Protein 5V44 (pdb70)

Nearest PDB structures (foldseek):
  5v44-assembly1_A  TM=1.005E+00  e=4.294E-50  Homo sapiens
  5v45-assembly2_B  TM=9.950E-01  e=5.154E-47  Homo sapiens
  5v44-assembly2_B  TM=9.861E-01  e=5.839E-46  Homo sapiens
  5v47-assembly2_B  TM=9.849E-01  e=3.711E-44  Anolis carolinensis
  5v45-assembly1_A  TM=9.680E-01  e=7.050E-45  Homo sapiens

Radius of gyration: 33.84 Å; Cα contacts (8 Å, |Δi|>4): 1352; chains: 3; bounding box: 58×68×110 Å

Organism: Homo sapiens (NCBI:txid9606)

Foldseek 3Di:
DALLVVLLVVCVVVVDLLVLVLLVVVVLLVLLFAEKEKEWEQAAFDQDLAPDNVRLQRGIWIKMWTQGADDPVNVVVQCVVHNSSLVSFAQAKWKDGFQKIKAHSVCPRPHVPDGMDMDGLPVCVVSCVSSVRHCVVVADPPPRHPVCSVVGTDRIMMMIGRGACCDDSRDRRGDDPVVVVVSVVVCQVCVCVSCVPGDRHFKYWYWYQDHVRDIDTDDMGGD/DDDDDDDALLVVLLVLCVVPPDFLLQVLVVVVVLLVQLFAEKEKEWEQAAFDQPLALDNVRLQRGIWIKMWTQGADDPVNVVCVVPHSNSNLVLFAQAKWKDGFQKIKAHSVQPRNDDPDGMDMDGLPVCVVSCVSRVSHCVVVDDPPPRHPVCSVVRTDSTMMMIGRGACCADPNGRNGDDPVNVVRRVVRCVVCVCVSCVPRDRHFKYWYWYAYNVGDIDTDDMGGD/DVVPDDDDDDDALLVVLLVLCVVQPDFLLLVLQVVQLLLLLLFAEKEKEWEQAQFDQDLAPDNVSLQRGIWIKMWTQGADDVQQVVVVVCCVPGSDHVSNSNLLLFAQAKWKDGFQKIKAHSVQDPPDHPDGMDMDGLVVCVVSCVSSVSHCVVVDPPPPRHPVCSVVRTDNTMMMIGRGDDCADPNGPNGDDPVVVVRSVVRCVVCVVVSCVPGDRHFKYWYWYHHRVDIDTPDMGGPD

Secondary structure (DSSP, 8-state):
--HHHHHHHHHHHS--TTHHHHHHHHHHHHTT-SEEEEEEE-PPPPSSSSS----TTSS-EEEEEESS---HHHHHHH---GGGGGGGT-SS-EEEEETEE---TTS-SS-TT-S---EETTTTHHHHHHTHHHHGGGSSSTT--HHHHHHT-EEEEEEEEEPP-S--SS------HHHHHHHHHHHHHHHHHHHHT-SS--EEEEEEE-TTS-EEEEEEEE-/--S-PPPPHHHHHHHHHHHS--STHHHHHHHHHHHHTT-SEEEEEEE-PPPPSSSSSS---TTSS-EEEEEES----HHHHHHHT--GGGGGGGT-SS-EEEEETEE---TT--TTSTT-----EETTTTHHHHHHTHHHHGGGSSSTT--HHHHHHT-EEEEEEEEEPP-S--SS------HHHHHHHHHHHHHHHHHHHHT-SS--EEEEEEE-TTS-EEEEEEEE-/-GGG--SPPPPPHHHHHHHHHHHS-SSTHHHHHHHHHHHHHT-SEEEEEEE-PPPPSSSSS----TTSS-EEEEEES----HHHHHHHT-----S--GGGGGGGGT-SS-EEEEETEE---TT--SSSTT-----EETTTTHHHHHHTHHHHGGGSSSTT--HHHHHHT-EEEEEEEEEPP-S--SS------HHHHHHHHHHHHHHHHHHHHT-SS--EEEEEEE----EEEEEEEE--

GO terms:
  GO:0050750 low-density lipoprotein particle receptor binding (F, IDA)
  GO:0051087 protein-folding chaperone binding (F, IDA)
  GO:0042802 identical protein binding (F, IPI)
  GO:0005634 nucleus (C, IDA)
  GO:0005737 cytoplasm (C, IDA)
  GO:0005739 mitochondrion (C, IDA)
  GO:0070852 cell body fiber (C, TAS)
  GO:0030424 axon (C, TAS)
  GO:0030425 dendrite (C, TAS)
  GO:0090084 negative regulation of inclusion body assembly (P, IMP)
  GO:0070628 proteasome binding (F, IPI)
  GO:0030544 Hsp70 protein binding (F, IPI)

B-factor: mean 31.17, std 9.53, range [16.73, 70.78]

InterPro domains:
  IPR000626 Ubiquitin-like domain [PF00240] (26-67)
  IPR000626 Ubiquitin-like domain [PS50053] (30-67)
  IPR001623 DnaJ domain [PS50076] (4306-4393)
  IPR007842 HEPN domain [PF05168] (4447-4568)
  IPR007842 HEPN domain [PS50910] (4451-4567)
  IPR007842 HEPN domain [SM00748] (4451-4567)
  IPR029071 Ubiquitin-like domain superfamily [SSF54236] (6-73)
  IPR036869 Chaperone J-domain superfamily [G3DSA:1.10.287.110] (4305-4367)
  IPR036869 Chaperone J-domain superfamily [SSF46565] (4304-4369)
  IPR036890 Histidine kinase/HSP90-like ATPase superfamily [SSF55874] (89-288)
  IPR036890 Histidine kinase/HSP90-like ATPase superfamily [SSF55874] (1452-1642)
  IPR036890 Histidine kinase/HSP90-like ATPase superfamily [SSF55874] (2521-2704)
  IPR052972 Sacsin chaperone regulator [PTHR15600] (84-4563)
  IPR058210 Sacsin/Nov domain [PF25794] (95-327)
  IPR058210 Sacsin/Nov domain [PF25794] (1457-1707)
  IPR058210 Sacsin/Nov domain [PF25794] (2525-2762)

Sequence (692 aa):
PPLVDFLKDILRRYPEGGQQILKELIQNAEDAGATEVKFLYDETQYGTETLWSKDAPYQGPALYVYNNAVFTPEDWHGIQGIGFNSVYHITDVPCIFSGDQIGLDPHQTLFGPHESGQCCWNLKDDSKEISELSDQFAPFVVGIFGSTKETFINGNFPGTFFRFPLRLQPSQLSSNLYNKQKVLELFEESFRADADTVLLFLKSVQDVSLYVREADGTEKLVFRVTSSFGQTTPPLVDFLKDILRRYPEGGQILKELIQNNAEDAGATEVKKFLYDETQYGTETLWSKDAPYQGPALYVYNNAVFTPEDWHGIQEIGFNSVYHITDVPCIFSGDQIGLDPHQTLFGPHESGQCWNLKDDSKEISELSDQFAPFVGIFGSTKETFINGNFPGTFFRFPLRLQPSQLSSNLYNKQKVLELFESFRADADTVLLFLKSVQDVSSLYVREADGTEKLVFRVTSGPLGSFGQTTPPLVDFLKDILRRYPEGGQILKELIQNAEDAGATEVKFLYDETQYGTETLWSKDAPYQGPALYVYNNAVFTPEDWHGIQEIAVGRFGIGFNSVYHITDVPCIFSGDQIGLDPHQTLFGPHESGQCWNLKDDSKEISELSDQFAPFVVGIFGSTKETFINGNFPGTFFRFPLRLQPSQLSSNLYNKQKVLELFESFRADADTVLLFLKSVQDVSLYVREADTEKLVFRVTSS

Structure (mmCIF, N/CA/C/O backbone):
data_5V44
#
_entry.id   5V44
#
_cell.length_a   41.068
_cell.length_b   41.721
_cell.length_c   105.892
_cell.angle_alpha   97.86
_cell.angle_beta   95.76
_cell.angle_gamma   107.20
#
_symmetry.space_group_name_H-M   'P 1'
#
loop_
_entity.id
_entity.type
_entity.pdbx_description
1 polymer Sacsin
2 non-polymer GLYCEROL
3 water water
#
loop_
_atom_site.group_PDB
_atom_site.id
_atom_site.type_symbol
_atom_site.label_atom_id
_atom_site.label_alt_id
_atom_site.label_comp_id
_atom_site.label_asym_id
_atom_site.label_entity_id
_atom_site.label_seq_id
_atom_site.pdbx_PDB_ins_code
_atom_site.Cartn_x
_atom_site.Cartn_y
_atom_site.Cartn_z
_atom_site.occupancy
_atom_site.B_iso_or_equiv
_atom_site.auth_seq_id
_atom_site.auth_comp_id
_atom_site.auth_asym_id
_atom_site.auth_atom_id
_atom_site.pdbx_PDB_model_num
ATOM 1 N N . PRO A 1 11 ? -0.725 11.547 129.748 1.00 54.46 94 PRO A N 1
ATOM 2 C CA . PRO A 1 11 ? 0.334 11.789 128.774 1.00 52.34 94 PRO A CA 1
ATOM 3 C C . PRO A 1 11 ? -0.017 12.923 127.795 1.00 50.03 94 PRO A C 1
ATOM 4 O O . PRO A 1 11 ? -0.598 12.660 126.742 1.00 49.82 94 PRO A O 1
ATOM 8 N N . PRO A 1 12 ? 0.329 14.181 128.145 1.00 47.55 95 PRO A N 1
ATOM 9 C CA . PRO A 1 12 ? 0.015 15.321 127.272 1.00 45.58 95 PRO A CA 1
ATOM 10 C C . PRO A 1 12 ? 0.767 15.260 125.944 1.00 42.46 95 PRO A C 1
ATOM 11 O O . PRO A 1 12 ? 1.817 14.618 125.859 1.00 40.26 95 PRO A O 1
ATOM 15 N N . LEU A 1 13 ? 0.220 15.920 124.922 1.00 40.78 96 LEU A N 1
ATOM 16 C CA . LEU A 1 13 ? 0.643 15.725 123.535 1.00 37.94 96 LEU A CA 1
ATOM 17 C C . LEU A 1 13 ? 2.121 16.043 123.344 1.00 35.72 96 LEU A C 1
ATOM 18 O O . LEU A 1 13 ? 2.873 15.235 122.789 1.00 33.56 96 LEU A O 1
ATOM 23 N N . VAL A 1 14 ? 2.535 17.212 123.828 1.00 34.33 97 VAL A N 1
ATOM 24 C CA . VAL A 1 14 ? 3.941 17.598 123.747 1.00 31.95 97 VAL A CA 1
ATOM 25 C C . VAL A 1 14 ? 4.895 16.607 124.444 1.00 31.45 97 VAL A C 1
ATOM 26 O O . VAL A 1 14 ? 5.936 16.259 123.889 1.00 30.50 97 VAL A O 1
ATOM 30 N N . ASP A 1 15 ? 4.533 16.133 125.636 1.00 31.12 98 ASP A N 1
ATOM 31 C CA . ASP A 1 15 ? 5.375 15.169 126.344 1.00 31.55 98 ASP A CA 1
ATOM 32 C C . ASP A 1 15 ? 5.393 13.806 125.660 1.00 31.60 98 ASP A C 1
ATOM 33 O O . ASP A 1 15 ? 6.448 13.170 125.577 1.00 30.86 98 ASP A O 1
ATOM 38 N N . PHE A 1 16 ? 4.230 13.371 125.177 1.00 32.62 99 PHE A N 1
ATOM 39 C CA . PHE A 1 16 ? 4.123 12.148 124.378 1.00 34.13 99 PHE A CA 1
ATOM 40 C C . PHE A 1 16 ? 5.058 12.198 123.172 1.00 32.80 99 PHE A C 1
ATOM 41 O O . PHE A 1 16 ? 5.864 11.292 122.957 1.00 32.46 99 PHE A O 1
ATOM 49 N N . LEU A 1 17 ? 4.958 13.270 122.395 1.00 30.97 100 LEU A N 1
ATOM 50 C CA . LEU A 1 17 ? 5.774 13.400 121.196 1.00 30.09 100 LEU A CA 1
ATOM 51 C C . LEU A 1 17 ? 7.251 13.495 121.544 1.00 29.77 100 LEU A C 1
ATOM 52 O O . LEU A 1 17 ? 8.099 12.906 120.870 1.00 29.32 100 LEU A O 1
ATOM 57 N N . LYS A 1 18 ? 7.554 14.241 122.603 1.00 29.98 101 LYS A N 1
ATOM 58 C CA . LYS A 1 18 ? 8.916 14.360 123.069 1.00 30.33 101 LYS A CA 1
ATOM 59 C C . LYS A 1 18 ? 9.543 12.993 123.335 1.00 31.53 101 LYS A C 1
ATOM 60 O O . LYS A 1 18 ? 10.686 12.733 122.959 1.00 31.72 101 LYS A O 1
ATOM 66 N N . ASP A 1 19 ? 8.774 12.128 123.980 1.00 32.78 102 ASP A N 1
ATOM 67 C CA . ASP A 1 19 ? 9.226 10.792 124.338 1.00 35.55 102 ASP A CA 1
ATOM 68 C C . ASP A 1 19 ? 9.393 9.913 123.094 1.00 35.66 102 ASP A C 1
ATOM 69 O O . ASP A 1 19 ? 10.378 9.178 122.970 1.00 36.08 102 ASP A O 1
ATOM 74 N N . ILE A 1 20 ? 8.436 10.004 122.175 1.00 34.53 103 ILE A N 1
ATOM 75 C CA . ILE A 1 20 ? 8.499 9.268 120.910 1.00 34.63 103 ILE A CA 1
ATOM 76 C C . ILE A 1 20 ? 9.769 9.631 120.128 1.00 33.56 103 ILE A C 1
ATOM 77 O O . ILE A 1 20 ? 10.431 8.755 119.560 1.00 32.71 103 ILE A O 1
ATOM 82 N N . LEU A 1 21 ? 10.119 10.921 120.121 1.00 31.82 104 LEU A N 1
ATOM 83 C CA . LEU A 1 21 ? 11.317 11.396 119.420 1.00 31.60 104 LEU A CA 1
ATOM 84 C C . LEU A 1 21 ? 12.606 10.899 120.081 1.00 33.77 104 LEU A C 1
ATOM 85 O O . LEU A 1 21 ? 13.597 10.646 119.402 1.00 34.09 104 LEU A O 1
ATOM 90 N N . ARG A 1 22 ? 12.577 10.766 121.405 1.00 35.74 105 ARG A N 1
ATOM 91 C CA . ARG A 1 22 ? 13.663 10.124 122.151 1.00 39.12 105 ARG A CA 1
ATOM 92 C C . ARG A 1 22 ? 13.789 8.623 121.847 1.00 39.21 105 ARG A C 1
ATOM 93 O O . ARG A 1 22 ? 14.900 8.105 121.702 1.00 40.97 105 ARG A O 1
ATOM 101 N N . ARG A 1 23 ? 12.653 7.941 121.732 1.00 39.20 106 ARG A N 1
ATOM 102 C CA . ARG A 1 23 ? 12.629 6.495 121.490 1.00 40.62 106 ARG A CA 1
ATOM 103 C C . ARG A 1 23 ? 12.991 6.134 120.049 1.00 39.97 106 ARG A C 1
ATOM 104 O O . ARG A 1 23 ? 13.549 5.064 119.787 1.00 40.46 106 ARG A O 1
ATOM 112 N N . TYR A 1 24 ? 12.653 7.023 119.119 1.00 37.65 107 TYR A N 1
ATOM 113 C CA . TYR A 1 24 ? 12.948 6.825 117.704 1.00 36.63 107 TYR A CA 1
ATOM 114 C C . TYR A 1 24 ? 13.798 7.992 117.180 1.00 35.94 107 TYR A C 1
ATOM 115 O O . TYR A 1 24 ? 13.274 8.878 116.506 1.00 33.18 107 TYR A O 1
ATOM 124 N N . PRO A 1 25 ? 15.111 7.987 117.487 1.00 36.73 108 PRO A N 1
ATOM 125 C CA . PRO A 1 25 ? 15.912 9.214 117.473 1.00 38.21 108 PRO A CA 1
ATOM 126 C C . PRO A 1 25 ? 16.412 9.644 116.093 1.00 38.83 108 PRO A C 1
ATOM 127 O O . PRO A 1 25 ? 16.912 10.761 115.959 1.00 39.69 108 PRO A O 1
ATOM 131 N N . GLU A 1 26 ? 16.275 8.792 115.074 1.00 38.79 109 GLU A N 1
ATOM 132 C CA . GLU A 1 26 ? 16.883 9.081 113.772 1.00 40.20 109 GLU A CA 1
ATOM 133 C C . GLU A 1 26 ? 16.172 10.245 113.101 1.00 37.89 109 GLU A C 1
ATOM 134 O O . GLU A 1 26 ? 15.000 10.136 112.724 1.00 37.92 109 GLU A O 1
ATOM 140 N N . GLY A 1 27 ? 16.888 11.358 112.963 1.00 37.37 110 GLY A N 1
ATOM 141 C CA . GLY A 1 27 ? 16.316 12.587 112.430 1.00 35.82 110 GLY A CA 1
ATOM 142 C C . GLY A 1 27 ? 15.814 12.468 111.005 1.00 34.03 110 GLY A C 1
ATOM 143 O O . GLY A 1 27 ? 15.016 13.296 110.546 1.00 34.71 110 GLY A O 1
ATOM 144 N N . GLY A 1 28 ? 16.277 11.438 110.300 1.00 33.80 111 GLY A N 1
ATOM 145 C CA . GLY A 1 28 ? 16.033 11.309 108.878 1.00 33.42 111 GLY A CA 1
ATOM 146 C C . GLY A 1 28 ? 14.821 10.476 108.507 1.00 33.13 111 GLY A C 1
ATOM 147 O O . GLY A 1 28 ? 14.496 10.362 107.325 1.00 32.96 111 GLY A O 1
ATOM 148 N N . GLN A 1 29 ? 14.132 9.899 109.490 1.00 32.53 112 GLN A N 1
ATOM 149 C CA A GLN A 1 29 ? 13.051 8.967 109.150 0.50 32.94 112 GLN A CA 1
ATOM 150 C CA B GLN A 1 29 ? 13.006 8.989 109.230 0.50 31.78 112 GLN A CA 1
ATOM 151 C C . GLN A 1 29 ? 11.955 9.645 108.331 1.00 31.47 112 GLN A C 1
ATOM 152 O O . GLN A 1 29 ? 11.359 9.002 107.467 1.00 29.96 112 GLN A O 1
ATOM 163 N N . ILE A 1 30 ? 11.711 10.937 108.555 1.00 31.50 113 ILE A N 1
ATOM 164 C CA . ILE A 1 30 ? 10.646 11.620 107.808 1.00 30.87 113 ILE A CA 1
ATOM 165 C C . ILE A 1 30 ? 10.837 11.534 106.279 1.00 30.29 113 ILE A C 1
ATOM 166 O O . ILE A 1 30 ? 9.852 11.543 105.552 1.00 30.51 113 ILE A O 1
ATOM 171 N N . LEU A 1 31 ? 12.085 11.432 105.818 1.00 29.67 114 LEU A N 1
ATOM 172 C CA . LEU A 1 31 ? 12.410 11.356 104.378 1.00 29.68 114 LEU A CA 1
ATOM 173 C C . LEU A 1 31 ? 11.931 10.057 103.753 1.00 27.22 114 LEU A C 1
ATOM 174 O O . LEU A 1 31 ? 11.238 10.078 102.736 1.00 25.00 114 LEU A O 1
ATOM 179 N N . LYS A 1 32 ? 12.305 8.932 104.358 1.00 27.10 115 LYS A N 1
ATOM 180 C CA . LYS A 1 32 ? 11.748 7.649 103.939 1.00 26.50 115 LYS A CA 1
ATOM 181 C C . LYS A 1 32 ? 10.238 7.571 104.174 1.00 25.64 115 LYS A C 1
ATOM 182 O O . LYS A 1 32 ? 9.504 7.020 103.334 1.00 25.88 115 LYS A O 1
ATOM 188 N N . GLU A 1 33 ? 9.762 8.145 105.278 1.00 25.59 116 GLU A N 1
ATOM 189 C CA . GLU A 1 33 ? 8.328 8.150 105.576 1.00 27.00 116 GLU A CA 1
ATOM 190 C C . GLU A 1 33 ? 7.510 8.904 104.513 1.00 26.30 116 GLU A C 1
ATOM 191 O O . GLU A 1 33 ? 6.469 8.417 104.057 1.00 27.70 116 GLU A O 1
ATOM 197 N N . LEU A 1 34 ? 8.004 10.056 104.093 1.00 26.20 117 LEU A N 1
ATOM 198 C CA . LEU A 1 34 ? 7.294 10.839 103.083 1.00 25.18 117 LEU A CA 1
ATOM 199 C C . LEU A 1 34 ? 7.366 10.185 101.710 1.00 24.02 117 LEU A C 1
ATOM 200 O O . LEU A 1 34 ? 6.437 10.284 100.911 1.00 24.77 117 LEU A O 1
ATOM 205 N N . ILE A 1 35 ? 8.449 9.464 101.445 1.00 23.35 118 ILE A N 1
ATOM 206 C CA . ILE A 1 35 ? 8.479 8.685 100.214 1.00 22.92 118 ILE A CA 1
ATOM 207 C C . ILE A 1 35 ? 7.401 7.591 100.259 1.00 23.19 118 ILE A C 1
ATOM 208 O O . ILE A 1 35 ? 6.700 7.365 99.271 1.00 23.58 118 ILE A O 1
ATOM 213 N N . GLN A 1 36 ? 7.263 6.926 101.407 1.00 23.77 119 GLN A N 1
ATOM 214 C CA . GLN A 1 36 ? 6.247 5.878 101.559 1.00 25.49 119 GLN A CA 1
ATOM 215 C C . GLN A 1 36 ? 4.829 6.426 101.422 1.00 25.21 119 GLN A C 1
ATOM 216 O O . GLN A 1 36 ? 3.950 5.793 100.830 1.00 26.43 119 GLN A O 1
ATOM 222 N N . ASN A 1 37 ? 4.616 7.611 101.966 1.00 26.76 120 ASN A N 1
ATOM 223 C CA . ASN A 1 37 ? 3.304 8.237 101.841 1.00 27.43 120 ASN A CA 1
ATOM 224 C C . ASN A 1 37 ? 2.978 8.610 100.415 1.00 27.25 120 ASN A C 1
ATOM 225 O O . ASN A 1 37 ? 1.850 8.397 99.949 1.00 27.06 120 ASN A O 1
ATOM 230 N N . ALA A 1 38 ? 3.980 9.146 99.715 1.00 25.18 121 ALA A N 1
ATOM 231 C CA . ALA A 1 38 ? 3.822 9.435 98.298 1.00 24.74 121 ALA A CA 1
ATOM 232 C C . ALA A 1 38 ? 3.487 8.175 97.507 1.00 25.12 121 ALA A C 1
ATOM 233 O O . ALA A 1 38 ? 2.593 8.186 96.664 1.00 25.00 121 ALA A O 1
ATOM 235 N N . GLU A 1 39 ? 4.195 7.080 97.801 1.00 24.59 122 GLU A N 1
ATOM 236 C CA . GLU A 1 39 ? 3.917 5.788 97.196 1.00 26.88 122 GLU A CA 1
ATOM 237 C C . GLU A 1 39 ? 2.457 5.367 97.360 1.00 28.51 122 GLU A C 1
ATOM 238 O O . GLU A 1 39 ? 1.813 4.958 96.383 1.00 30.39 122 GLU A O 1
ATOM 244 N N . ASP A 1 40 ? 1.952 5.473 98.585 1.00 29.89 123 ASP A N 1
ATOM 245 C CA . ASP A 1 40 ? 0.584 5.050 98.909 1.00 32.36 123 ASP A CA 1
ATOM 246 C C . ASP A 1 40 ? -0.432 5.896 98.170 1.00 32.44 123 ASP A C 1
ATOM 247 O O . ASP A 1 40 ? -1.514 5.418 97.802 1.00 34.15 123 ASP A O 1
ATOM 252 N N . ALA A 1 41 ? -0.072 7.157 97.960 1.00 30.77 124 ALA A N 1
ATOM 253 C CA . ALA A 1 41 ? -0.940 8.114 97.297 1.00 29.97 124 ALA A CA 1
ATOM 254 C C . ALA A 1 41 ? -0.925 7.978 95.778 1.00 29.88 124 ALA A C 1
ATOM 255 O O . ALA A 1 41 ? -1.696 8.653 95.092 1.00 30.63 124 ALA A O 1
ATOM 257 N N . GLY A 1 42 ? -0.050 7.114 95.261 1.00 26.81 125 GLY A N 1
ATOM 258 C CA . GLY A 1 42 ? 0.108 6.915 93.824 1.00 26.58 125 GLY A CA 1
ATOM 259 C C . GLY A 1 42 ? 0.926 7.994 93.138 1.00 25.32 125 GLY A C 1
ATOM 260 O O . GLY A 1 42 ? 0.856 8.143 91.923 1.00 27.18 125 GLY A O 1
ATOM 261 N N . ALA A 1 43 ? 1.712 8.744 93.912 1.00 24.64 126 ALA A N 1
ATOM 262 C CA . ALA A 1 43 ? 2.651 9.697 93.307 1.00 23.39 126 ALA A CA 1
ATOM 263 C C . ALA A 1 43 ? 3.704 8.944 92.516 1.00 23.31 126 ALA A C 1
ATOM 264 O O . ALA A 1 43 ? 4.035 7.800 92.861 1.00 23.65 126 ALA A O 1
ATOM 266 N N . THR A 1 44 ? 4.238 9.582 91.485 1.00 22.47 127 THR A N 1
ATOM 267 C CA . THR A 1 44 ? 5.325 8.988 90.712 1.00 23.34 127 THR A CA 1
ATOM 268 C C . THR A 1 44 ? 6.670 9.678 90.942 1.00 22.66 127 THR A C 1
ATOM 269 O O . THR A 1 44 ? 7.720 9.127 90.581 1.00 23.03 127 THR A O 1
ATOM 273 N N . GLU A 1 45 ? 6.657 10.871 91.530 1.00 23.34 128 GLU A N 1
ATOM 274 C CA . GLU A 1 45 ? 7.911 11.550 91.854 1.00 23.86 128 GLU A CA 1
ATOM 275 C C . GLU A 1 45 ? 7.816 12.255 93.191 1.00 22.69 128 GLU A C 1
ATOM 276 O O . GLU A 1 45 ? 6.731 12.686 93.600 1.00 22.60 128 GLU A O 1
ATOM 282 N N . VAL A 1 46 ? 8.963 12.338 93.857 1.00 20.09 129 VAL A N 1
ATOM 283 C CA . VAL A 1 46 ? 9.122 13.082 95.097 1.00 19.29 129 VAL A CA 1
ATOM 284 C C . VAL A 1 46 ? 10.306 14.004 94.923 1.00 19.19 129 VAL A C 1
ATOM 285 O O . VAL A 1 46 ? 11.347 13.589 94.378 1.00 20.26 129 VAL A O 1
ATOM 289 N N . LYS A 1 47 ? 10.169 15.242 95.392 1.00 18.25 130 LYS A N 1
ATOM 290 C CA . LYS A 1 47 ? 11.292 16.167 95.380 1.00 19.06 130 LYS A CA 1
ATOM 291 C C . LYS A 1 47 ? 11.520 16.690 96.776 1.00 18.88 130 LYS A C 1
ATOM 292 O O . LYS A 1 47 ? 10.567 17.066 97.449 1.00 20.48 130 LYS A O 1
ATOM 298 N N . PHE A 1 48 ? 12.780 16.747 97.191 1.00 18.02 131 PHE A N 1
ATOM 299 C CA . PHE A 1 48 ? 13.153 17.396 98.450 1.00 18.70 131 PHE A CA 1
ATOM 300 C C . PHE A 1 48 ? 13.955 18.624 98.115 1.00 18.61 131 PHE A C 1
ATOM 301 O O . PHE A 1 48 ? 14.833 18.561 97.254 1.00 19.60 131 PHE A O 1
ATOM 309 N N . LEU A 1 49 ? 13.696 19.725 98.810 1.00 18.01 132 LEU A N 1
ATOM 310 C CA . LEU A 1 49 ? 14.425 20.952 98.534 1.00 18.44 132 LEU A CA 1
ATOM 311 C C . LEU A 1 49 ? 14.704 21.667 99.840 1.00 18.84 132 LEU A C 1
ATOM 312 O O . LEU A 1 49 ? 13.786 21.970 100.604 1.00 18.16 132 LEU A O 1
ATOM 317 N N . TYR A 1 50 ? 15.980 21.916 100.091 1.00 18.81 133 TYR A N 1
ATOM 318 C CA . TYR A 1 50 ? 16.385 22.771 101.199 1.00 19.50 133 TYR A CA 1
ATOM 319 C C . TYR A 1 50 ? 16.415 24.202 100.701 1.00 19.43 133 TYR A C 1
ATOM 320 O O . TYR A 1 50 ? 17.157 24.530 99.770 1.00 19.66 133 TYR A O 1
ATOM 329 N N . ASP A 1 51 ? 15.605 25.049 101.317 1.00 18.60 134 ASP A N 1
ATOM 330 C CA . ASP A 1 51 ? 15.458 26.413 100.855 1.00 19.31 134 ASP A CA 1
ATOM 331 C C . ASP A 1 51 ? 16.074 27.331 101.892 1.00 19.76 134 ASP A C 1
ATOM 332 O O . ASP A 1 51 ? 15.647 27.357 103.050 1.00 19.98 134 ASP A O 1
ATOM 337 N N . GLU A 1 52 ? 17.049 28.119 101.465 1.00 20.29 135 GLU A N 1
ATOM 338 C CA . GLU A 1 52 ? 17.690 29.073 102.353 1.00 22.38 135 GLU A CA 1
ATOM 339 C C . GLU A 1 52 ? 16.909 30.378 102.525 1.00 22.13 135 GLU A C 1
ATOM 340 O O . GLU A 1 52 ? 17.298 31.222 103.352 1.00 23.17 135 GLU A O 1
ATOM 346 N N . THR A 1 53 ? 15.828 30.548 101.759 1.00 20.91 136 THR A N 1
ATOM 347 C CA . THR A 1 53 ? 15.100 31.820 101.713 1.00 21.29 136 THR A CA 1
ATOM 348 C C . THR A 1 53 ? 14.589 32.202 103.103 1.00 21.88 136 THR A C 1
ATOM 349 O O . THR A 1 53 ? 13.979 31.389 103.800 1.00 21.63 136 THR A O 1
ATOM 353 N N . GLN A 1 54 ? 14.842 33.447 103.495 1.00 23.23 137 GLN A N 1
ATOM 354 C CA . GLN A 1 54 ? 14.228 34.014 104.695 1.00 23.59 137 GLN A CA 1
ATOM 355 C C . GLN A 1 54 ? 13.036 34.883 104.300 1.00 24.04 137 GLN A C 1
ATOM 356 O O . GLN A 1 54 ? 13.171 35.796 103.474 1.00 26.42 137 GLN A O 1
ATOM 362 N N . TYR A 1 55 ? 11.878 34.599 104.887 1.00 23.22 138 TYR A N 1
ATOM 363 C CA . TYR A 1 55 ? 10.661 35.352 104.609 1.00 23.21 138 TYR A CA 1
ATOM 364 C C . TYR A 1 55 ? 10.434 36.421 105.655 1.00 23.93 138 TYR A C 1
ATOM 365 O O . TYR A 1 55 ? 11.105 36.443 106.700 1.00 24.72 138 TYR A O 1
ATOM 374 N N . GLY A 1 56 ? 9.521 37.340 105.351 1.00 24.84 139 GLY A N 1
ATOM 375 C CA . GLY A 1 56 ? 9.234 38.440 106.248 1.00 25.74 139 GLY A CA 1
ATOM 376 C C . GLY A 1 56 ? 8.503 37.980 107.489 1.00 26.52 139 GLY A C 1
ATOM 377 O O . GLY A 1 56 ? 7.936 36.873 107.529 1.00 25.65 139 GLY A O 1
ATOM 378 N N . THR A 1 57 ? 8.517 38.837 108.503 1.00 27.98 140 THR A N 1
ATOM 379 C CA . THR A 1 57 ? 7.892 38.508 109.777 1.00 29.94 140 THR A CA 1
ATOM 380 C C . THR A 1 57 ? 6.843 39.531 110.177 1.00 31.43 140 THR A C 1
ATOM 381 O O . THR A 1 57 ? 6.534 39.683 111.361 1.00 31.75 140 THR A O 1
ATOM 385 N N . GLU A 1 58 ? 6.302 40.249 109.200 1.00 31.93 141 GLU A N 1
ATOM 386 C CA . GLU A 1 58 ? 5.354 41.316 109.507 1.00 33.34 141 GLU A CA 1
ATOM 387 C C . GLU A 1 58 ? 3.932 40.775 109.450 1.00 32.31 141 GLU A C 1
ATOM 388 O O . GLU A 1 58 ? 3.223 40.770 110.462 1.00 34.33 141 GLU A O 1
ATOM 394 N N . THR A 1 59 ? 3.523 40.288 108.280 1.00 28.95 142 THR A N 1
ATOM 395 C CA . THR A 1 59 ? 2.118 39.960 108.053 1.00 27.32 142 THR A CA 1
ATOM 396 C C . THR A 1 59 ? 1.900 38.471 108.314 1.00 26.76 142 THR A C 1
ATOM 397 O O . THR A 1 59 ? 1.630 37.671 107.397 1.00 25.95 142 THR A O 1
ATOM 401 N N . LEU A 1 60 ? 2.035 38.127 109.592 1.00 27.07 143 LEU A N 1
ATOM 402 C CA . LEU A 1 60 ? 1.853 36.769 110.073 1.00 27.25 143 LEU A CA 1
ATOM 403 C C . LEU A 1 60 ? 0.549 36.634 110.846 1.00 28.75 143 LEU A C 1
ATOM 404 O O . LEU A 1 60 ? -0.008 37.617 111.343 1.00 30.50 143 LEU A O 1
ATOM 409 N N . TRP A 1 61 ? 0.079 35.391 110.957 1.00 29.90 144 TRP A N 1
ATOM 410 C CA . TRP A 1 61 ? -1.022 35.061 111.855 1.00 32.76 144 TRP A CA 1
ATOM 411 C C . TRP A 1 61 ? -0.851 35.698 113.246 1.00 33.73 144 TRP A C 1
ATOM 412 O O . TRP A 1 61 ? -1.776 36.328 113.778 1.00 35.67 144 TRP A O 1
ATOM 423 N N . SER A 1 62 ? 0.332 35.531 113.830 1.00 33.24 145 SER A N 1
ATOM 424 C CA . SER A 1 62 ? 0.725 36.252 115.044 1.00 35.44 145 SER A CA 1
ATOM 425 C C . SER A 1 62 ? 2.242 36.421 115.083 1.00 34.60 145 SER A C 1
ATOM 426 O O . SER A 1 62 ? 2.952 35.785 114.313 1.00 33.54 145 SER A O 1
ATOM 429 N N . LYS A 1 63 ? 2.747 37.257 115.989 1.00 36.42 146 LYS A N 1
ATOM 430 C CA . LYS A 1 63 ? 4.199 37.455 116.107 1.00 36.08 146 LYS A CA 1
ATOM 431 C C . LYS A 1 63 ? 4.924 36.181 116.535 1.00 35.05 146 LYS A C 1
ATOM 432 O O . LYS A 1 63 ? 6.117 36.011 116.259 1.00 34.74 146 LYS A O 1
ATOM 438 N N . ASP A 1 64 ? 4.190 35.278 117.181 1.00 35.00 147 ASP A N 1
ATOM 439 C CA . ASP A 1 64 ? 4.726 33.982 117.589 1.00 35.04 147 ASP A CA 1
ATOM 440 C C . ASP A 1 64 ? 5.060 33.073 116.407 1.00 32.46 147 ASP A C 1
ATOM 441 O O . ASP A 1 64 ? 5.747 32.062 116.572 1.00 31.04 147 ASP A O 1
ATOM 454 N N . ALA A 1 66 ? 6.907 34.126 113.942 1.00 27.86 149 ALA A N 1
ATOM 455 C CA . ALA A 1 66 ? 8.152 34.603 113.348 1.00 26.89 149 ALA A CA 1
ATOM 456 C C . ALA A 1 66 ? 9.293 33.568 113.279 1.00 26.63 149 ALA A C 1
ATOM 457 O O . ALA A 1 66 ? 10.009 33.533 112.279 1.00 26.17 149 ALA A O 1
ATOM 459 N N . PRO A 1 67 ? 9.454 32.700 114.314 1.00 27.57 150 PRO A N 1
ATOM 460 C CA . PRO A 1 67 ? 10.571 31.739 114.257 1.00 27.24 150 PRO A CA 1
ATOM 461 C C . PRO A 1 67 ? 10.480 30.715 113.127 1.00 25.93 150 PRO A C 1
ATOM 462 O O . PRO A 1 67 ? 11.417 29.945 112.933 1.00 26.59 150 PRO A O 1
ATOM 466 N N . TYR A 1 68 ? 9.366 30.696 112.397 1.00 24.12 151 TYR A N 1
ATOM 467 C CA . TYR A 1 68 ? 9.127 29.663 111.394 1.00 23.21 151 TYR A CA 1
ATOM 468 C C . TYR A 1 68 ? 9.154 30.215 109.980 1.00 22.21 151 TYR A C 1
ATOM 469 O O . TYR A 1 68 ? 8.769 29.531 109.026 1.00 21.88 151 TYR A O 1
ATOM 478 N N . GLN A 1 69 ? 9.626 31.459 109.857 1.00 21.88 152 GLN A N 1
ATOM 479 C CA . GLN A 1 69 ? 9.687 32.152 108.576 1.00 21.29 152 GLN A CA 1
ATOM 480 C C . GLN A 1 69 ? 11.013 31.987 107.839 1.00 20.62 152 GLN A C 1
ATOM 481 O O . GLN A 1 69 ? 11.162 32.503 106.736 1.00 21.41 152 GLN A O 1
ATOM 487 N N . GLY A 1 70 ? 11.950 31.255 108.434 1.00 21.31 153 GLY A N 1
ATOM 488 C CA . GLY A 1 70 ? 13.291 31.124 107.867 1.00 20.94 153 GLY A CA 1
ATOM 489 C C . GLY A 1 70 ? 13.467 29.882 107.005 1.00 20.22 153 GLY A C 1
ATOM 490 O O . GLY A 1 70 ? 12.511 29.342 106.474 1.00 19.86 153 GLY A O 1
ATOM 491 N N . PRO A 1 71 ? 14.715 29.401 106.886 1.00 19.60 154 PRO A N 1
ATOM 492 C CA . PRO A 1 71 ? 15.035 28.269 106.021 1.00 19.78 154 PRO A CA 1
ATOM 493 C C . PRO A 1 71 ? 14.213 27.030 106.333 1.00 19.30 154 PRO A C 1
ATOM 494 O O . PRO A 1 71 ? 13.872 26.773 107.493 1.00 19.95 154 PRO A O 1
ATOM 498 N N . ALA A 1 72 ? 13.875 26.282 105.292 1.00 18.35 155 ALA A N 1
ATOM 499 C CA . ALA A 1 72 ? 12.957 25.162 105.453 1.00 17.94 155 ALA A CA 1
ATOM 500 C C . ALA A 1 72 ? 13.312 24.033 104.537 1.00 18.64 155 ALA A C 1
ATOM 501 O O . ALA A 1 72 ? 13.891 24.251 103.476 1.00 18.90 155 ALA A O 1
ATOM 503 N N . LEU A 1 73 ? 12.990 22.823 104.967 1.00 17.76 156 LEU A N 1
ATOM 504 C CA . LEU A 1 73 ? 12.965 21.682 104.064 1.00 17.67 156 LEU A CA 1
ATOM 505 C C . LEU A 1 73 ? 11.581 21.550 103.468 1.00 18.34 156 LEU A C 1
ATOM 506 O O . LEU A 1 73 ? 10.592 21.443 104.191 1.00 18.90 156 LEU A O 1
ATOM 511 N N . TYR A 1 74 ? 11.538 21.553 102.145 1.00 17.66 157 TYR A N 1
ATOM 512 C CA . TYR A 1 74 ? 10.300 21.334 101.411 1.00 17.55 157 TYR A CA 1
ATOM 513 C C . TYR A 1 74 ? 10.306 19.935 100.831 1.00 18.35 157 TYR A C 1
ATOM 514 O O . TYR A 1 74 ? 11.350 19.397 100.460 1.00 18.21 157 TYR A O 1
ATOM 523 N N . VAL A 1 75 ? 9.116 19.358 100.741 1.00 17.76 158 VAL A N 1
ATOM 524 C CA . VAL A 1 75 ? 8.978 18.022 100.153 1.00 18.57 158 VAL A CA 1
ATOM 525 C C . VAL A 1 75 ? 7.766 18.038 99.256 1.00 18.51 158 VAL A C 1
ATOM 526 O O . VAL A 1 75 ? 6.678 18.347 99.721 1.00 19.66 158 VAL A O 1
ATOM 530 N N . TYR A 1 76 ? 7.935 17.680 97.984 1.00 17.03 159 TYR A N 1
ATOM 531 C CA . TYR A 1 76 ? 6.834 17.698 97.015 1.00 17.03 159 TYR A CA 1
ATOM 532 C C . TYR A 1 76 ? 6.536 16.287 96.536 1.00 16.92 159 TYR A C 1
ATOM 533 O O . TYR A 1 76 ? 7.445 15.488 96.362 1.00 17.38 159 TYR A O 1
ATOM 542 N N . ASN A 1 77 ? 5.263 15.978 96.312 1.00 17.54 160 ASN A N 1
ATOM 543 C CA . ASN A 1 77 ? 4.913 14.861 95.442 1.00 17.93 160 ASN A CA 1
ATOM 544 C C . ASN A 1 77 ? 3.770 15.214 94.509 1.00 18.49 160 ASN A C 1
ATOM 545 O O . ASN A 1 77 ? 3.032 16.178 94.770 1.00 17.75 160 ASN A O 1
ATOM 550 N N . ASN A 1 78 ? 3.614 14.456 93.427 1.00 18.58 161 ASN A N 1
ATOM 551 C CA . ASN A 1 78 ? 2.653 14.814 92.395 1.00 19.65 161 ASN A CA 1
ATOM 552 C C . ASN A 1 78 ? 1.294 14.175 92.558 1.00 21.47 161 ASN A C 1
ATOM 553 O O . ASN A 1 78 ? 0.517 14.099 91.587 1.00 24.89 161 ASN A O 1
ATOM 558 N N . ALA A 1 79 ? 0.993 13.714 93.766 1.00 21.27 162 ALA A N 1
ATOM 559 C CA . ALA A 1 79 ? -0.375 13.304 94.100 1.00 21.87 162 ALA A CA 1
ATOM 560 C C . ALA A 1 79 ? -1.064 14.421 94.884 1.00 22.33 162 ALA A C 1
ATOM 561 O O . ALA A 1 79 ? -0.420 15.385 95.336 1.00 22.45 162 ALA A O 1
ATOM 563 N N . VAL A 1 80 ? -2.383 14.331 94.970 1.00 23.93 163 VAL A N 1
ATOM 564 C CA . VAL A 1 80 ? -3.175 15.249 95.787 1.00 24.29 163 VAL A CA 1
ATOM 565 C C . VAL A 1 80 ? -3.750 14.470 96.965 1.00 25.04 163 VAL A C 1
ATOM 566 O O . VAL A 1 80 ? -4.210 13.333 96.791 1.00 27.43 163 VAL A O 1
ATOM 570 N N . PHE A 1 81 ? -3.722 15.086 98.151 1.00 25.23 164 PHE A N 1
ATOM 571 C CA . PHE A 1 81 ? -4.325 14.536 99.368 1.00 26.84 164 PHE A CA 1
ATOM 572 C C . PHE A 1 81 ? -5.801 14.265 99.149 1.00 28.44 164 PHE A C 1
ATOM 573 O O . PHE A 1 81 ? -6.526 15.106 98.620 1.00 28.60 164 PHE A O 1
ATOM 581 N N . THR A 1 82 ? -6.240 13.095 99.582 1.00 28.48 165 THR A N 1
ATOM 582 C CA . THR A 1 82 ? -7.654 12.852 99.795 1.00 31.31 165 THR A CA 1
ATOM 583 C C . THR A 1 82 ? -8.089 13.403 101.153 1.00 31.88 165 THR A C 1
ATOM 584 O O . THR A 1 82 ? -7.251 13.717 102.000 1.00 30.82 165 THR A O 1
ATOM 588 N N . PRO A 1 83 ? -9.411 13.519 101.374 1.00 33.50 166 PRO A N 1
ATOM 589 C CA . PRO A 1 83 ? -9.914 13.819 102.709 1.00 35.72 166 PRO A CA 1
ATOM 590 C C . PRO A 1 83 ? -9.341 12.906 103.795 1.00 37.23 166 PRO A C 1
ATOM 591 O O . PRO A 1 83 ? -9.022 13.377 104.887 1.00 38.32 166 PRO A O 1
ATOM 595 N N . GLU A 1 84 ? -9.191 11.619 103.485 1.00 38.61 167 GLU A N 1
ATOM 596 C CA . GLU A 1 84 ? -8.637 10.660 104.436 1.00 40.49 167 GLU A CA 1
ATOM 597 C C . GLU A 1 84 ? -7.176 10.936 104.779 1.00 38.88 167 GLU A C 1
ATOM 598 O O . GLU A 1 84 ? -6.780 10.775 105.930 1.00 39.66 167 GLU A O 1
ATOM 604 N N . ASP A 1 85 ? -6.388 11.355 103.785 1.00 36.78 168 ASP A N 1
ATOM 605 C CA . ASP A 1 85 ? -5.004 11.783 104.009 1.00 36.67 168 ASP A CA 1
ATOM 606 C C . ASP A 1 85 ? -4.913 12.948 105.001 1.00 36.43 168 ASP A C 1
ATOM 607 O O . ASP A 1 85 ? -4.056 12.945 105.883 1.00 36.19 168 ASP A O 1
ATOM 612 N N . TRP A 1 86 ? -5.806 13.927 104.858 1.00 36.22 169 TRP A N 1
ATOM 613 C CA . TRP A 1 86 ? -5.848 15.076 105.765 1.00 36.59 169 TRP A CA 1
ATOM 614 C C . TRP A 1 86 ? -6.223 14.674 107.184 1.00 39.96 169 TRP A C 1
ATOM 615 O O . TRP A 1 86 ? -5.656 15.179 108.151 1.00 39.83 169 TRP A O 1
ATOM 626 N N . HIS A 1 87 ? -7.190 13.771 107.298 1.00 42.15 170 HIS A N 1
ATOM 627 C CA . HIS A 1 87 ? -7.584 13.227 108.590 1.00 46.24 170 HIS A CA 1
ATOM 628 C C . HIS A 1 87 ? -6.444 12.462 109.260 1.00 47.53 170 HIS A C 1
ATOM 629 O O . HIS A 1 87 ? -6.253 12.562 110.476 1.00 49.97 170 HIS A O 1
ATOM 636 N N . GLY A 1 88 ? -5.681 11.723 108.457 1.00 46.98 171 GLY A N 1
ATOM 637 C CA . GLY A 1 88 ? -4.549 10.946 108.950 1.00 49.71 171 GLY A CA 1
ATOM 638 C C . GLY A 1 88 ? -3.423 11.822 109.460 1.00 51.97 171 GLY A C 1
ATOM 639 O O . GLY A 1 88 ? -2.703 11.444 110.389 1.00 53.40 171 GLY A O 1
ATOM 640 N N . ILE A 1 89 ? -3.280 13.001 108.857 1.00 51.49 172 ILE A N 1
ATOM 641 C CA . ILE A 1 89 ? -2.132 13.865 109.110 1.00 52.23 172 ILE A CA 1
ATOM 642 C C . ILE A 1 89 ? -2.357 14.801 110.307 1.00 54.97 172 ILE A C 1
ATOM 643 O O . ILE A 1 89 ? -1.394 15.259 110.924 1.00 55.06 172 ILE A O 1
ATOM 648 N N . GLN A 1 90 ? -3.624 15.057 110.637 1.00 56.98 173 GLN A N 1
ATOM 649 C CA . GLN A 1 90 ? -4.000 16.158 111.530 1.00 58.63 173 GLN A CA 1
ATOM 650 C C . GLN A 1 90 ? -4.439 15.657 112.903 1.00 60.62 173 GLN A C 1
ATOM 651 O O . GLN A 1 90 ? -4.166 14.519 113.278 1.00 61.78 173 GLN A O 1
ATOM 657 N N . GLY A 1 108 ? 7.847 2.262 114.054 1.00 57.28 191 GLY A N 1
ATOM 658 C CA . GLY A 1 108 ? 7.364 3.193 113.043 1.00 54.12 191 GLY A CA 1
ATOM 659 C C . GLY A 1 108 ? 6.435 4.235 113.631 1.00 53.40 191 GLY A C 1
ATOM 660 O O . GLY A 1 108 ? 5.300 3.926 114.001 1.00 56.23 191 GLY A O 1
ATOM 661 N N . ILE A 1 109 ? 6.918 5.473 113.709 1.00 48.58 192 ILE A N 1
ATOM 662 C CA . ILE A 1 109 ? 6.172 6.564 114.347 1.00 44.20 192 ILE A CA 1
ATOM 663 C C . ILE A 1 109 ? 5.445 7.470 113.349 1.00 40.44 192 ILE A C 1
ATOM 664 O O . ILE A 1 109 ? 4.886 8.505 113.729 1.00 37.62 192 ILE A O 1
ATOM 669 N N . GLY A 1 110 ? 5.442 7.070 112.079 1.00 39.33 193 GLY A N 1
ATOM 670 C CA . GLY A 1 110 ? 4.618 7.728 111.061 1.00 35.29 193 GLY A CA 1
ATOM 671 C C . GLY A 1 110 ? 5.079 9.156 110.806 1.00 32.79 193 GLY A C 1
ATOM 672 O O . GLY A 1 110 ? 6.277 9.428 110.788 1.00 32.36 193 GLY A O 1
ATOM 673 N N . PHE A 1 111 ? 4.122 10.067 110.642 1.00 30.82 194 PHE A N 1
ATOM 674 C CA . PHE A 1 111 ? 4.434 11.468 110.325 1.00 29.74 194 PHE A CA 1
ATOM 675 C C . PHE A 1 111 ? 5.211 12.136 111.454 1.00 28.96 194 PHE A C 1
ATOM 676 O O . PHE A 1 111 ? 5.878 13.149 111.251 1.00 27.66 194 PHE A O 1
ATOM 684 N N . ASN A 1 112 ? 5.105 11.582 112.654 1.00 29.62 195 ASN A N 1
ATOM 685 C CA . ASN A 1 112 ? 5.610 12.262 113.838 1.00 30.13 195 ASN A CA 1
ATOM 686 C C . ASN A 1 112 ? 7.122 12.439 113.830 1.00 29.29 195 ASN A C 1
ATOM 687 O O . ASN A 1 112 ? 7.644 13.279 114.553 1.00 27.44 195 ASN A O 1
ATOM 692 N N . SER A 1 113 ? 7.819 11.687 112.981 1.00 27.55 196 SER A N 1
ATOM 693 C CA . SER A 1 113 ? 9.259 11.872 112.813 1.00 26.73 196 SER A CA 1
ATOM 694 C C . SER A 1 113 ? 9.616 13.261 112.252 1.00 25.28 196 SER A C 1
ATOM 695 O O . SER A 1 113 ? 10.753 13.710 112.374 1.00 25.19 196 SER A O 1
ATOM 698 N N . VAL A 1 114 ? 8.642 13.929 111.635 1.00 24.64 197 VAL A N 1
ATOM 699 C CA . VAL A 1 114 ? 8.846 15.303 111.163 1.00 25.41 197 VAL A CA 1
ATOM 700 C C . VAL A 1 114 ? 9.323 16.227 112.282 1.00 23.44 197 VAL A C 1
ATOM 701 O O . VAL A 1 114 ? 10.043 17.207 112.035 1.00 23.36 197 VAL A O 1
ATOM 705 N N . TYR A 1 115 ? 8.917 15.927 113.509 1.00 22.88 198 TYR A N 1
ATOM 706 C CA . TYR A 1 115 ? 9.205 16.854 114.593 1.00 23.15 198 TYR A CA 1
ATOM 707 C C . TYR A 1 115 ? 10.672 16.840 115.012 1.00 22.29 198 TYR A C 1
ATOM 708 O O . TYR A 1 115 ? 11.116 17.699 115.783 1.00 21.95 198 TYR A O 1
ATOM 717 N N . HIS A 1 116 ? 11.432 15.885 114.486 1.00 21.76 199 HIS A N 1
ATOM 718 C CA . HIS A 1 116 ? 12.881 15.946 114.634 1.00 22.40 199 HIS A CA 1
ATOM 719 C C . HIS A 1 116 ? 13.465 17.222 114.065 1.00 21.66 199 HIS A C 1
ATOM 720 O O . HIS A 1 116 ? 14.434 17.746 114.617 1.00 21.85 199 HIS A O 1
ATOM 727 N N . ILE A 1 117 ? 12.883 17.719 112.971 1.00 21.02 200 ILE A N 1
ATOM 728 C CA . ILE A 1 117 ? 13.472 18.845 112.232 1.00 20.93 200 ILE A CA 1
ATOM 729 C C . ILE A 1 117 ? 12.690 20.150 112.352 1.00 19.66 200 ILE A C 1
ATOM 730 O O . ILE A 1 117 ? 13.277 21.210 112.172 1.00 19.86 200 ILE A O 1
ATOM 735 N N . THR A 1 118 ? 11.410 20.079 112.711 1.00 19.43 201 THR A N 1
ATOM 736 C CA . THR A 1 118 ? 10.577 21.276 112.762 1.00 19.06 201 THR A CA 1
ATOM 737 C C . THR A 1 118 ? 9.565 21.223 113.902 1.00 20.08 201 THR A C 1
ATOM 738 O O . THR A 1 118 ? 9.123 20.143 114.301 1.00 19.68 201 THR A O 1
ATOM 742 N N . ASP A 1 119 ? 9.219 22.389 114.433 1.00 19.60 202 ASP A N 1
ATOM 743 C CA . ASP A 1 119 ? 8.085 22.470 115.361 1.00 20.75 202 ASP A CA 1
ATOM 744 C C . ASP A 1 119 ? 6.733 22.661 114.717 1.00 20.72 202 ASP A C 1
ATOM 745 O O . ASP A 1 119 ? 5.701 22.414 115.357 1.00 21.75 202 ASP A O 1
ATOM 750 N N . VAL A 1 120 ? 6.729 23.136 113.471 1.00 19.99 203 VAL A N 1
ATOM 751 C CA . VAL A 1 120 ? 5.489 23.557 112.824 1.00 20.42 203 VAL A CA 1
ATOM 752 C C . VAL A 1 120 ? 5.507 23.047 111.383 1.00 19.99 203 VAL A C 1
ATOM 753 O O . VAL A 1 120 ? 5.804 23.799 110.465 1.00 20.98 203 VAL A O 1
ATOM 757 N N . PRO A 1 121 ? 5.200 21.760 111.196 1.00 19.79 204 PRO A N 1
ATOM 758 C CA . PRO A 1 121 ? 5.095 21.264 109.819 1.00 19.58 204 PRO A CA 1
ATOM 759 C C . PRO A 1 121 ? 3.900 21.871 109.096 1.00 19.77 204 PRO A C 1
ATOM 760 O O . PRO A 1 121 ? 2.820 21.996 109.684 1.00 20.42 204 PRO A O 1
ATOM 764 N N . CYS A 1 122 ? 4.099 22.238 107.830 1.00 18.57 205 CYS A N 1
ATOM 765 C CA . CYS A 1 122 ? 3.029 22.791 107.009 1.00 19.68 205 CYS A CA 1
ATOM 766 C C . CYS A 1 122 ? 2.761 21.881 105.836 1.00 19.17 205 CYS A C 1
ATOM 767 O O . CYS A 1 122 ? 3.676 21.292 105.290 1.00 19.14 205 CYS A O 1
ATOM 770 N N . ILE A 1 123 ? 1.491 21.763 105.471 1.00 19.72 206 ILE A N 1
ATOM 771 C CA . ILE A 1 123 ? 1.046 20.860 104.414 1.00 19.31 206 ILE A CA 1
ATOM 772 C C . ILE A 1 123 ? 0.168 21.654 103.450 1.00 19.25 206 ILE A C 1
ATOM 773 O O . ILE A 1 123 ? -0.795 22.287 103.870 1.00 20.50 206 ILE A O 1
ATOM 778 N N . PHE A 1 124 ? 0.474 21.592 102.156 1.00 18.76 207 PHE A N 1
ATOM 779 C CA . PHE A 1 124 ? -0.302 22.297 101.124 1.00 18.48 207 PHE A CA 1
ATOM 780 C C . PHE A 1 124 ? -0.677 21.277 100.066 1.00 18.47 207 PHE A C 1
ATOM 781 O O . PHE A 1 124 ? 0.188 20.703 99.415 1.00 18.88 207 PHE A O 1
ATOM 789 N N . SER A 1 125 ? -1.963 21.033 99.908 1.00 18.41 208 SER A N 1
ATOM 790 C CA . SER A 1 125 ? -2.395 20.105 98.871 1.00 18.88 208 SER A CA 1
ATOM 791 C C . SER A 1 125 ? -3.763 20.496 98.378 1.00 19.73 208 SER A C 1
ATOM 792 O O . SER A 1 125 ? -4.670 20.687 99.180 1.00 20.65 208 SER A O 1
ATOM 795 N N . GLY A 1 126 ? -3.926 20.578 97.064 1.00 19.55 209 GLY A N 1
ATOM 796 C CA . GLY A 1 126 ? -5.221 20.955 96.498 1.00 20.28 209 GLY A CA 1
ATOM 797 C C . GLY A 1 126 ? -5.633 22.352 96.906 1.00 20.45 209 GLY A C 1
ATOM 798 O O . GLY A 1 126 ? -4.971 23.332 96.563 1.00 19.78 209 GLY A O 1
ATOM 799 N N . ASP A 1 127 ? -6.741 22.435 97.640 1.00 21.44 210 ASP A N 1
ATOM 800 C CA . ASP A 1 127 ? -7.318 23.721 98.000 1.00 22.20 210 ASP A CA 1
ATOM 801 C C . ASP A 1 127 ? -7.079 24.089 99.458 1.00 21.80 210 ASP A C 1
ATOM 802 O O . ASP A 1 127 ? -7.710 25.003 99.965 1.00 22.01 210 ASP A O 1
ATOM 807 N N . GLN A 1 128 ? -6.147 23.403 100.124 1.00 20.05 211 GLN A N 1
ATOM 808 C CA . GLN A 1 128 ? -6.020 23.567 101.584 1.00 21.51 211 GLN A CA 1
ATOM 809 C C . GLN A 1 128 ? -4.570 23.636 102.026 1.00 20.46 211 GLN A C 1
ATOM 810 O O . GLN A 1 128 ? -3.722 22.905 101.504 1.00 19.96 211 GLN A O 1
ATOM 816 N N . ILE A 1 129 ? -4.293 24.515 102.991 1.00 20.72 212 ILE A N 1
ATOM 817 C CA . ILE A 1 129 ? -3.005 24.546 103.684 1.00 20.88 212 ILE A CA 1
ATOM 818 C C . ILE A 1 129 ? -3.251 24.323 105.152 1.00 21.35 212 ILE A C 1
ATOM 819 O O . ILE A 1 129 ? -4.147 24.947 105.735 1.00 21.99 212 ILE A O 1
ATOM 824 N N . GLY A 1 130 ? -2.491 23.405 105.734 1.00 20.35 213 GLY A N 1
ATOM 825 C CA . GLY A 1 130 ? -2.583 23.150 107.169 1.00 21.56 213 GLY A CA 1
ATOM 826 C C . GLY A 1 130 ? -1.229 23.338 107.832 1.00 21.39 213 GLY A C 1
ATOM 827 O O . GLY A 1 130 ? -0.188 23.153 107.206 1.00 21.57 213 GLY A O 1
ATOM 836 N N . LEU A 1 132 ? 0.555 22.257 111.621 1.00 22.58 215 LEU A N 1
ATOM 837 C CA . LEU A 1 132 ? 0.373 21.532 112.882 1.00 23.81 215 LEU A CA 1
ATOM 838 C C . LEU A 1 132 ? 1.180 22.188 113.988 1.00 24.04 215 LEU A C 1
ATOM 839 O O . LEU A 1 132 ? 2.294 22.658 113.764 1.00 23.08 215 LEU A O 1
ATOM 844 N N . ASP A 1 133 ? 0.601 22.226 115.181 1.00 24.80 216 ASP A N 1
ATOM 845 C CA . ASP A 1 133 ? 1.281 22.803 116.341 1.00 25.91 216 ASP A CA 1
ATOM 846 C C . ASP A 1 133 ? 1.090 21.942 117.591 1.00 26.95 216 ASP A C 1
ATOM 847 O O . ASP A 1 133 ? 0.152 22.159 118.360 1.00 27.56 216 ASP A O 1
ATOM 852 N N . PRO A 1 134 ? 1.977 20.952 117.799 1.00 26.31 217 PRO A N 1
ATOM 853 C CA . PRO A 1 134 ? 1.865 20.100 118.989 1.00 27.63 217 PRO A CA 1
ATOM 854 C C . PRO A 1 134 ? 2.066 20.846 120.304 1.00 28.19 217 PRO A C 1
ATOM 855 O O . PRO A 1 134 ? 1.659 20.335 121.349 1.00 30.46 217 PRO A O 1
ATOM 859 N N . HIS A 1 135 ? 2.680 22.030 120.261 1.00 27.70 218 HIS A N 1
ATOM 860 C CA . HIS A 1 135 ? 2.863 22.845 121.472 1.00 29.71 218 HIS A CA 1
ATOM 861 C C . HIS A 1 135 ? 1.526 23.345 121.981 1.00 31.51 218 HIS A C 1
ATOM 862 O O . HIS A 1 135 ? 1.410 23.718 123.148 1.00 32.37 218 HIS A O 1
ATOM 869 N N . GLN A 1 136 ? 0.529 23.363 121.091 1.00 32.45 219 GLN A N 1
ATOM 870 C CA . GLN A 1 136 ? -0.814 23.873 121.393 1.00 36.31 219 GLN A CA 1
ATOM 871 C C . GLN A 1 136 ? -0.780 25.298 121.956 1.00 37.55 219 GLN A C 1
ATOM 872 O O . GLN A 1 136 ? -1.459 25.613 122.947 1.00 40.04 219 GLN A O 1
ATOM 878 N N . THR A 1 137 ? 0.025 26.148 121.324 1.00 37.24 220 THR A N 1
ATOM 879 C CA . THR A 1 137 ? 0.211 27.533 121.767 1.00 39.20 220 THR A CA 1
ATOM 880 C C . THR A 1 137 ? -0.057 28.541 120.649 1.00 37.47 220 THR A C 1
ATOM 881 O O . THR A 1 137 ? -0.481 29.660 120.914 1.00 39.89 220 THR A O 1
ATOM 885 N N . LEU A 1 138 ? 0.185 28.153 119.398 1.00 33.74 221 LEU A N 1
ATOM 886 C CA . LEU A 1 138 ? 0.237 29.139 118.315 1.00 33.54 221 LEU A CA 1
ATOM 887 C C . LEU A 1 138 ? -1.150 29.593 117.860 1.00 34.54 221 LEU A C 1
ATOM 888 O O . LEU A 1 138 ? -1.331 30.731 117.439 1.00 36.70 221 LEU A O 1
ATOM 893 N N . PHE A 1 139 ? -2.123 28.693 117.923 1.00 35.03 222 PHE A N 1
ATOM 894 C CA . PHE A 1 139 ? -3.423 28.948 117.308 1.00 35.65 222 PHE A CA 1
ATOM 895 C C . PHE A 1 139 ? -4.550 29.036 118.343 1.00 38.85 222 PHE A C 1
ATOM 896 O O . PHE A 1 139 ? -5.727 29.180 117.997 1.00 40.52 222 PHE A O 1
ATOM 904 N N . GLY A 1 140 ? -4.165 28.971 119.613 1.00 40.87 223 GLY A N 1
ATOM 905 C CA . GLY A 1 140 ? -5.107 28.821 120.716 1.00 43.32 223 GLY A CA 1
ATOM 906 C C . GLY A 1 140 ? -4.687 27.687 121.630 1.00 45.32 223 GLY A C 1
ATOM 907 O O . GLY A 1 140 ? -4.058 26.723 121.177 1.00 44.98 223 GLY A O 1
ATOM 908 N N . PRO A 1 141 ? -5.030 27.788 122.927 1.00 47.88 224 PRO A N 1
ATOM 909 C CA . PRO A 1 141 ? -4.645 26.768 123.900 1.00 48.50 224 PRO A CA 1
ATOM 910 C C . PRO A 1 141 ? -5.410 25.453 123.715 1.00 49.01 224 PRO A C 1
ATOM 911 O O . PRO A 1 141 ? -5.041 24.438 124.316 1.00 50.30 224 PRO A O 1
ATOM 915 N N . HIS A 1 142 ? -6.460 25.475 122.892 1.00 46.73 225 HIS A N 1
ATOM 916 C CA . HIS A 1 142 ? -7.233 24.268 122.593 1.00 45.26 225 HIS A CA 1
ATOM 917 C C . HIS A 1 142 ? -7.012 23.760 121.162 1.00 43.28 225 HIS A C 1
ATOM 918 O O . HIS A 1 142 ? -7.640 22.786 120.736 1.00 44.16 225 HIS A O 1
ATOM 925 N N . GLU A 1 143 ? -6.120 24.421 120.428 1.00 41.77 226 GLU A N 1
ATOM 926 C CA . GLU A 1 143 ? -5.865 24.066 119.034 1.00 40.33 226 GLU A CA 1
ATOM 927 C C . GLU A 1 143 ? -4.522 23.355 118.895 1.00 37.37 226 GLU A C 1
ATOM 928 O O . GLU A 1 143 ? -3.551 23.727 119.550 1.00 38.85 226 GLU A O 1
ATOM 934 N N . SER A 1 144 ? -4.481 22.331 118.044 1.00 35.27 227 SER A N 1
ATOM 935 C CA . SER A 1 144 ? -3.241 21.613 117.740 1.00 33.01 227 SER A CA 1
ATOM 936 C C . SER A 1 144 ? -2.755 21.933 116.323 1.00 30.82 227 SER A C 1
ATOM 937 O O . SER A 1 144 ? -1.954 21.196 115.759 1.00 29.02 227 SER A O 1
ATOM 940 N N . GLY A 1 145 ? -3.257 23.025 115.758 1.00 29.36 228 GLY A N 1
ATOM 941 C CA . GLY A 1 145 ? -2.972 23.376 114.367 1.00 28.49 228 GLY A CA 1
ATOM 942 C C . GLY A 1 145 ? -4.054 24.270 113.798 1.00 28.28 228 GLY A C 1
ATOM 943 O O . GLY A 1 145 ? -4.999 24.669 114.500 1.00 29.80 228 GLY A O 1
ATOM 944 N N . GLN A 1 146 ? -3.934 24.560 112.511 1.00 27.05 229 GLN A N 1
ATOM 945 C CA . GLN A 1 146 ? -4.847 25.467 111.838 1.00 27.54 229 GLN A CA 1
ATOM 946 C C . GLN A 1 146 ? -4.832 25.134 110.361 1.00 25.56 229 GLN A C 1
ATOM 947 O O . GLN A 1 146 ? -3.791 24.764 109.822 1.00 25.18 229 GLN A O 1
ATOM 953 N N . CYS A 1 147 ? -5.982 25.283 109.713 1.00 26.60 230 CYS A N 1
ATOM 954 C CA A CYS A 1 147 ? -6.141 25.044 108.275 0.50 26.44 230 CYS A CA 1
ATOM 955 C CA B CYS A 1 147 ? -6.000 25.148 108.271 0.50 26.04 230 CYS A CA 1
ATOM 956 C C . CYS A 1 147 ? -6.785 26.255 107.599 1.00 25.85 230 CYS A C 1
ATOM 957 O O . CYS A 1 147 ? -7.680 26.875 108.185 1.00 26.02 230 CYS A O 1
ATOM 962 N N . TRP A 1 148 ? -6.368 26.539 106.372 1.00 24.07 231 TRP A N 1
ATOM 963 C CA . TRP A 1 148 ? -6.990 27.557 105.539 1.00 23.77 231 TRP A CA 1
ATOM 964 C C . TRP A 1 148 ? -7.400 26.890 104.241 1.00 23.60 231 TRP A C 1
ATOM 965 O O . TRP A 1 148 ? -6.671 26.061 103.687 1.00 24.35 231 TRP A O 1
ATOM 976 N N . ASN A 1 149 ? -8.573 27.264 103.758 1.00 23.19 232 ASN A N 1
ATOM 977 C CA . ASN A 1 149 ? -9.012 26.900 102.423 1.00 22.64 232 ASN A CA 1
ATOM 978 C C . ASN A 1 149 ? -8.689 28.061 101.488 1.00 22.69 232 ASN A C 1
ATOM 979 O O . ASN A 1 149 ? -9.024 29.202 101.776 1.00 22.85 232 ASN A O 1
ATOM 984 N N . LEU A 1 150 ? -8.015 27.767 100.375 1.00 21.56 233 LEU A N 1
ATOM 985 C CA . LEU A 1 150 ? -7.546 28.819 99.481 1.00 21.66 233 LEU A CA 1
ATOM 986 C C . LEU A 1 150 ? -8.679 29.678 98.922 1.00 22.44 233 LEU A C 1
ATOM 987 O O . LEU A 1 150 ? -8.495 30.865 98.701 1.00 22.92 233 LEU A O 1
ATOM 992 N N . LYS A 1 151 ? -9.854 29.081 98.734 1.00 24.20 234 LYS A N 1
ATOM 993 C CA . LYS A 1 151 ? -11.032 29.842 98.309 1.00 26.38 234 LYS A CA 1
ATOM 994 C C . LYS A 1 151 ? -11.748 30.510 99.485 1.00 26.65 234 LYS A C 1
ATOM 995 O O . LYS A 1 151 ? -11.914 31.734 99.494 1.00 27.55 234 LYS A O 1
ATOM 1001 N N . ASP A 1 152 ? -12.136 29.733 100.489 1.00 26.88 235 ASP A N 1
ATOM 1002 C CA . ASP A 1 152 ? -13.027 30.243 101.546 1.00 28.44 235 ASP A CA 1
ATOM 1003 C C . ASP A 1 152 ? -12.326 31.307 102.386 1.00 27.81 235 ASP A C 1
ATOM 1004 O O . ASP A 1 152 ? -12.958 32.235 102.899 1.00 29.13 235 ASP A O 1
ATOM 1009 N N . ASP A 1 153 ? -11.011 31.153 102.521 1.00 25.35 236 ASP A N 1
ATOM 1010 C CA . ASP A 1 153 ? -10.200 32.033 103.356 1.00 24.85 236 ASP A CA 1
ATOM 1011 C C . ASP A 1 153 ? -9.266 32.932 102.531 1.00 24.02 236 ASP A C 1
ATOM 1012 O O . ASP A 1 153 ? -8.269 33.420 103.048 1.00 24.27 236 ASP A O 1
ATOM 1017 N N . SER A 1 154 ? -9.610 33.154 101.261 1.00 24.63 237 SER A N 1
ATOM 1018 C CA . SER A 1 154 ? -8.759 33.929 100.348 1.00 24.85 237 SER A CA 1
ATOM 1019 C C . SER A 1 154 ? -8.424 35.321 100.896 1.00 25.42 237 SER A C 1
ATOM 1020 O O . SER A 1 154 ? -7.285 35.779 100.777 1.00 24.28 237 SER A O 1
ATOM 1023 N N . LYS A 1 155 ? -9.408 35.996 101.489 1.00 26.95 238 LYS A N 1
ATOM 1024 C CA . LYS A 1 155 ? -9.159 37.328 102.040 1.00 28.05 238 LYS A CA 1
ATOM 1025 C C . LYS A 1 155 ? -8.105 37.296 103.149 1.00 27.35 238 LYS A C 1
ATOM 1026 O O . LYS A 1 155 ? -7.138 38.065 103.120 1.00 27.88 238 LYS A O 1
ATOM 1032 N N . GLU A 1 156 ? -8.283 36.400 104.119 1.00 26.46 239 GLU A N 1
ATOM 1033 C CA . GLU A 1 156 ? -7.325 36.237 105.216 1.00 27.07 239 GLU A CA 1
ATOM 1034 C C . GLU A 1 156 ? -5.922 35.907 104.711 1.00 26.11 239 GLU A C 1
ATOM 1035 O O . GLU A 1 156 ? -4.923 36.447 105.209 1.00 25.64 239 GLU A O 1
ATOM 1041 N N . ILE A 1 157 ? -5.846 35.001 103.741 1.00 24.02 240 ILE A N 1
ATOM 1042 C CA . ILE A 1 157 ? -4.553 34.617 103.165 1.00 23.59 240 ILE A CA 1
ATOM 1043 C C . ILE A 1 157 ? -3.853 35.845 102.572 1.00 24.54 240 ILE A C 1
ATOM 1044 O O . ILE A 1 157 ? -2.654 36.049 102.778 1.00 24.68 240 ILE A O 1
ATOM 1049 N N . SER A 1 158 ? -4.623 36.670 101.866 1.00 26.05 241 SER A N 1
ATOM 1050 C CA . SER A 1 158 ? -4.058 37.819 101.163 1.00 28.59 241 SER A CA 1
ATOM 1051 C C . SER A 1 158 ? -3.548 38.863 102.164 1.00 28.85 241 SER A C 1
ATOM 1052 O O . SER A 1 158 ? -2.484 39.477 101.967 1.00 30.87 241 SER A O 1
ATOM 1055 N N . GLU A 1 159 ? -4.300 39.021 103.252 1.00 29.11 242 GLU A N 1
ATOM 1056 C CA . GLU A 1 159 ? -3.909 39.822 104.413 1.00 31.39 242 GLU A CA 1
ATOM 1057 C C . GLU A 1 159 ? -2.586 39.367 105.023 1.00 29.87 242 GLU A C 1
ATOM 1058 O O . GLU A 1 159 ? -1.772 40.192 105.446 1.00 30.93 242 GLU A O 1
ATOM 1064 N N . LEU A 1 160 ? -2.387 38.049 105.068 1.00 27.39 243 LEU A N 1
ATOM 1065 C CA . LEU A 1 160 ? -1.249 37.442 105.748 1.00 25.52 243 LEU A CA 1
ATOM 1066 C C . LEU A 1 160 ? -0.170 37.076 104.742 1.00 24.71 243 LEU A C 1
ATOM 1067 O O . LEU A 1 160 ? 0.257 35.926 104.657 1.00 22.98 243 LEU A O 1
ATOM 1072 N N . SER A 1 161 ? 0.269 38.073 103.977 1.00 24.68 244 SER A N 1
ATOM 1073 C CA . SER A 1 161 ? 1.079 37.817 102.797 1.00 23.67 244 SER A CA 1
ATOM 1074 C C . SER A 1 161 ? 2.418 37.181 103.161 1.00 22.85 244 SER A C 1
ATOM 1075 O O . SER A 1 161 ? 2.868 36.263 102.468 1.00 21.42 244 SER A O 1
ATOM 1078 N N . ASP A 1 162 ? 3.043 37.637 104.251 1.00 22.23 245 ASP A N 1
ATOM 1079 C CA . ASP A 1 162 ? 4.299 36.998 104.697 1.00 22.02 245 ASP A CA 1
ATOM 1080 C C . ASP A 1 162 ? 4.091 35.532 105.083 1.00 21.31 245 ASP A C 1
ATOM 1081 O O . ASP A 1 162 ? 4.978 34.691 104.861 1.00 21.15 245 ASP A O 1
ATOM 1086 N N . GLN A 1 163 ? 2.939 35.236 105.682 1.00 20.57 246 GLN A N 1
ATOM 1087 C CA . GLN A 1 163 ? 2.637 33.868 106.146 1.00 20.91 246 GLN A CA 1
ATOM 1088 C C . GLN A 1 163 ? 2.543 32.907 104.964 1.00 19.79 246 GLN A C 1
ATOM 1089 O O . GLN A 1 163 ? 2.910 31.719 105.085 1.00 19.86 246 GLN A O 1
ATOM 1095 N N . PHE A 1 164 ? 2.041 33.400 103.834 1.00 19.74 247 PHE A N 1
ATOM 1096 C CA . PHE A 1 164 ? 1.727 32.516 102.721 1.00 19.01 247 PHE A CA 1
ATOM 1097 C C . PHE A 1 164 ? 2.696 32.597 101.547 1.00 18.91 247 PHE A C 1
ATOM 1098 O O . PHE A 1 164 ? 2.719 31.723 100.704 1.00 19.13 247 PHE A O 1
ATOM 1106 N N . ALA A 1 165 ? 3.524 33.643 101.533 1.00 18.54 248 ALA A N 1
ATOM 1107 C CA . ALA A 1 165 ? 4.596 33.741 100.550 1.00 19.25 248 ALA A CA 1
ATOM 1108 C C . ALA A 1 165 ? 5.467 32.488 100.431 1.00 18.87 248 ALA A C 1
ATOM 1109 O O . ALA A 1 165 ? 5.898 32.158 99.324 1.00 18.34 248 ALA A O 1
ATOM 1111 N N . PRO A 1 166 ? 5.727 31.771 101.550 1.00 18.57 249 PRO A N 1
ATOM 1112 C CA . PRO A 1 166 ? 6.559 30.569 101.389 1.00 18.67 249 PRO A CA 1
ATOM 1113 C C . PRO A 1 166 ? 5.885 29.437 100.599 1.00 18.82 249 PRO A C 1
ATOM 1114 O O . PRO A 1 166 ? 6.510 28.417 100.368 1.00 19.72 249 PRO A O 1
ATOM 1118 N N . PHE A 1 167 ? 4.617 29.613 100.232 1.00 18.28 250 PHE A N 1
ATOM 1119 C CA . PHE A 1 167 ? 3.901 28.577 99.492 1.00 18.51 250 PHE A CA 1
ATOM 1120 C C . PHE A 1 167 ? 3.726 28.936 98.027 1.00 19.29 250 PHE A C 1
ATOM 1121 O O . PHE A 1 167 ? 2.990 28.263 97.314 1.00 19.62 250 PHE A O 1
ATOM 1129 N N . VAL A 1 168 ? 4.384 30.010 97.601 1.00 18.98 251 VAL A N 1
ATOM 1130 C CA A VAL A 1 168 ? 4.413 30.327 96.170 0.50 19.37 251 VAL A CA 1
ATOM 1131 C CA B VAL A 1 168 ? 4.394 30.474 96.210 0.50 18.95 251 VAL A CA 1
ATOM 1132 C C . VAL A 1 168 ? 5.838 30.421 95.692 1.00 19.55 251 VAL A C 1
ATOM 1133 O O . VAL A 1 168 ? 6.760 30.698 96.466 1.00 20.44 251 VAL A O 1
ATOM 1140 N N . GLY A 1 169 ? 6.020 30.135 94.404 1.00 19.59 252 GLY A N 1
ATOM 1141 C CA . GLY A 1 169 ? 7.328 30.236 93.780 1.00 19.90 252 GLY A CA 1
ATOM 1142 C C . GLY A 1 169 ? 8.171 28.984 93.889 1.00 19.26 252 GLY A C 1
ATOM 1143 O O . GLY A 1 169 ? 9.379 29.028 93.688 1.00 20.35 252 GLY A O 1
ATOM 1144 N N . ILE A 1 170 ? 7.514 27.867 94.175 1.00 19.35 253 ILE A N 1
ATOM 1145 C CA . ILE A 1 170 ? 8.177 26.576 94.330 1.00 19.85 253 ILE A CA 1
ATOM 1146 C C . ILE A 1 170 ? 7.200 25.494 93.881 1.00 18.96 253 ILE A C 1
ATOM 1147 O O . ILE A 1 170 ? 5.977 25.624 94.088 1.00 18.98 253 ILE A O 1
ATOM 1152 N N . PHE A 1 171 ? 7.743 24.473 93.226 1.00 19.30 254 PHE A N 1
ATOM 1153 C CA . PHE A 1 171 ? 6.974 23.334 92.695 1.00 18.67 254 PHE A CA 1
ATOM 1154 C C . PHE A 1 171 ? 5.839 23.745 91.778 1.00 19.60 254 PHE A C 1
ATOM 1155 O O . PHE A 1 171 ? 4.845 23.032 91.669 1.00 18.72 254 PHE A O 1
ATOM 1163 N N . GLY A 1 172 ? 6.002 24.888 91.111 1.00 19.43 255 GLY A N 1
ATOM 1164 C CA . GLY A 1 172 ? 4.982 25.361 90.176 1.00 19.32 255 GLY A CA 1
ATOM 1165 C C . GLY A 1 172 ? 3.815 26.103 90.790 1.00 19.66 255 GLY A C 1
ATOM 1166 O O . GLY A 1 172 ? 2.909 26.532 90.074 1.00 20.36 255 GLY A O 1
ATOM 1167 N N . SER A 1 173 ? 3.825 26.281 92.115 1.00 18.64 256 SER A N 1
ATOM 1168 C CA . SER A 1 173 ? 2.823 27.136 92.753 1.00 18.97 256 SER A CA 1
ATOM 1169 C C . SER A 1 173 ? 3.100 28.589 92.399 1.00 19.43 256 SER A C 1
ATOM 1170 O O . SER A 1 173 ? 4.233 29.042 92.529 1.00 20.54 256 SER A O 1
ATOM 1173 N N . THR A 1 174 ? 2.072 29.292 91.935 1.00 19.17 257 THR A N 1
ATOM 1174 C CA . THR A 1 174 ? 2.214 30.704 91.552 1.00 20.01 257 THR A CA 1
ATOM 1175 C C . THR A 1 174 ? 1.158 31.555 92.255 1.00 20.15 257 THR A C 1
ATOM 1176 O O . THR A 1 174 ? 0.270 31.034 92.907 1.00 19.78 257 THR A O 1
ATOM 1180 N N . LYS A 1 175 ? 1.234 32.868 92.111 1.00 20.94 258 LYS A N 1
ATOM 1181 C CA . LYS A 1 175 ? 0.183 33.704 92.690 1.00 22.09 258 LYS A CA 1
ATOM 1182 C C . LYS A 1 175 ? -1.199 33.263 92.221 1.00 21.34 258 LYS A C 1
ATOM 1183 O O . LYS A 1 175 ? -2.157 33.295 92.989 1.00 21.04 258 LYS A O 1
ATOM 1189 N N . GLU A 1 176 ? -1.311 32.829 90.967 1.00 20.41 259 GLU A N 1
ATOM 1190 C CA . GLU A 1 176 ? -2.612 32.421 90.441 1.00 21.20 259 GLU A CA 1
ATOM 1191 C C . GLU A 1 176 ? -3.163 31.158 91.118 1.00 20.35 259 GLU A C 1
ATOM 1192 O O . GLU A 1 176 ? -4.369 30.947 91.171 1.00 20.05 259 GLU A O 1
ATOM 1198 N N . THR A 1 177 ? -2.273 30.333 91.654 1.00 20.00 260 THR A N 1
ATOM 1199 C CA . THR A 1 177 ? -2.693 29.196 92.488 1.00 19.70 260 THR A CA 1
ATOM 1200 C C . THR A 1 177 ? -3.580 29.651 93.632 1.00 20.65 260 THR A C 1
ATOM 1201 O O . THR A 1 177 ? -4.594 29.027 93.951 1.00 21.25 260 THR A O 1
ATOM 1205 N N . PHE A 1 178 ? -3.207 30.771 94.235 1.00 21.37 261 PHE A N 1
ATOM 1206 C CA . PHE A 1 178 ? -3.963 31.285 95.372 1.00 22.02 261 PHE A CA 1
ATOM 1207 C C . PHE A 1 178 ? -5.168 32.092 94.935 1.00 22.68 261 PHE A C 1
ATOM 1208 O O . PHE A 1 178 ? -6.192 32.071 95.613 1.00 23.78 261 PHE A O 1
ATOM 1216 N N . ILE A 1 179 ? -5.074 32.780 93.800 1.00 22.96 262 ILE A N 1
ATOM 1217 C CA . ILE A 1 179 ? -6.220 33.524 93.275 1.00 24.55 262 ILE A CA 1
ATOM 1218 C C . ILE A 1 179 ? -7.357 32.576 92.901 1.00 24.44 262 ILE A C 1
ATOM 1219 O O . ILE A 1 179 ? -8.528 32.835 93.231 1.00 26.10 262 ILE A O 1
ATOM 1224 N N . ASN A 1 180 ? -7.011 31.462 92.251 1.00 23.47 263 ASN A N 1
ATOM 1225 C CA . ASN A 1 180 ? -8.012 30.537 91.743 1.00 23.42 263 ASN A CA 1
ATOM 1226 C C . ASN A 1 180 ? -8.344 29.402 92.709 1.00 23.34 263 ASN A C 1
ATOM 1227 O O . ASN A 1 180 ? -9.476 28.918 92.734 1.00 26.53 263 ASN A O 1
ATOM 1232 N N . GLY A 1 181 ? -7.363 28.993 93.503 1.00 22.62 264 GLY A N 1
ATOM 1233 C CA . GLY A 1 181 ? -7.620 28.233 94.720 1.00 22.77 264 GLY A CA 1
ATOM 1234 C C . GLY A 1 181 ? -7.314 26.746 94.695 1.00 22.44 264 GLY A C 1
ATOM 1235 O O . GLY A 1 181 ? -7.797 26.019 95.547 1.00 24.10 264 GLY A O 1
ATOM 1236 N N . ASN A 1 182 ? -6.504 26.284 93.739 1.00 21.66 265 ASN A N 1
ATOM 1237 C CA . ASN A 1 182 ? -6.131 24.866 93.723 1.00 21.55 265 ASN A CA 1
ATOM 1238 C C . ASN A 1 182 ? -4.736 24.630 93.227 1.00 20.90 265 ASN A C 1
ATOM 1239 O O . ASN A 1 182 ? -4.354 25.130 92.172 1.00 20.78 265 ASN A O 1
ATOM 1244 N N . PHE A 1 183 ? -4.004 23.837 94.001 1.00 19.56 266 PHE A N 1
ATOM 1245 C CA . PHE A 1 183 ? -2.683 23.349 93.637 1.00 19.59 266 PHE A CA 1
ATOM 1246 C C . PHE A 1 183 ? -2.764 21.843 93.417 1.00 19.34 266 PHE A C 1
ATOM 1247 O O . PHE A 1 183 ? -2.999 21.083 94.358 1.00 18.62 266 PHE A O 1
ATOM 1255 N N . PRO A 1 184 ? -2.547 21.395 92.170 1.00 18.86 267 PRO A N 1
ATOM 1256 C CA . PRO A 1 184 ? -2.761 19.987 91.810 1.00 19.97 267 PRO A CA 1
ATOM 1257 C C . PRO A 1 184 ? -1.504 19.183 92.097 1.00 20.57 267 PRO A C 1
ATOM 1258 O O . PRO A 1 184 ? -0.866 18.633 91.190 1.00 22.07 267 PRO A O 1
ATOM 1262 N N . GLY A 1 185 ? -1.163 19.140 93.377 1.00 18.69 268 GLY A N 1
ATOM 1263 C CA . GLY A 1 185 ? -0.063 18.317 93.869 1.00 18.19 268 GLY A CA 1
ATOM 1264 C C . GLY A 1 185 ? -0.015 18.495 95.373 1.00 18.78 268 GLY A C 1
ATOM 1265 O O . GLY A 1 185 ? -0.975 18.994 95.983 1.00 18.24 268 GLY A O 1
ATOM 1266 N N . THR A 1 186 ? 1.081 18.061 95.983 1.00 18.60 269 THR A N 1
ATOM 1267 C CA . THR A 1 186 ? 1.232 18.149 97.430 1.00 19.04 269 THR A CA 1
ATOM 1268 C C . THR A 1 186 ? 2.604 18.680 97.723 1.00 18.56 269 THR A C 1
ATOM 1269 O O . THR A 1 186 ? 3.580 18.172 97.198 1.00 18.22 269 THR A O 1
ATOM 1273 N N . PHE A 1 187 ? 2.714 19.664 98.601 1.00 17.99 270 PHE A N 1
ATOM 1274 C CA . PHE A 1 187 ? 4.008 19.859 99.229 1.00 18.26 270 PHE A CA 1
ATOM 1275 C C . PHE A 1 187 ? 3.955 20.233 100.681 1.00 18.37 270 PHE A C 1
ATOM 1276 O O . PHE A 1 187 ? 2.984 20.800 101.164 1.00 19.14 270 PHE A O 1
ATOM 1284 N N . PHE A 1 188 ? 5.047 19.888 101.339 1.00 18.51 271 PHE A N 1
ATOM 1285 C CA . PHE A 1 188 ? 5.259 20.210 102.748 1.00 17.86 271 PHE A CA 1
ATOM 1286 C C . PHE A 1 188 ? 6.302 21.286 102.856 1.00 17.44 271 PHE A C 1
ATOM 1287 O O . PHE A 1 188 ? 7.241 21.338 102.054 1.00 17.75 271 PHE A O 1
ATOM 1295 N N . ARG A 1 189 ? 6.145 22.129 103.866 1.00 17.41 272 ARG A N 1
ATOM 1296 C CA . ARG A 1 189 ? 7.215 23.051 104.269 1.00 16.73 272 ARG A CA 1
ATOM 1297 C C . ARG A 1 189 ? 7.516 22.775 105.732 1.00 17.01 272 ARG A C 1
ATOM 1298 O O . ARG A 1 189 ? 6.619 22.828 106.557 1.00 18.12 272 ARG A O 1
ATOM 1306 N N . PHE A 1 190 ? 8.771 22.427 106.020 1.00 18.04 273 PHE A N 1
ATOM 1307 C CA . PHE A 1 190 ? 9.214 22.152 107.386 1.00 17.49 273 PHE A CA 1
ATOM 1308 C C . PHE A 1 190 ? 10.265 23.190 107.789 1.00 18.75 273 PHE A C 1
ATOM 1309 O O . PHE A 1 190 ? 11.461 23.000 107.533 1.00 18.95 273 PHE A O 1
ATOM 1317 N N . PRO A 1 191 ? 9.827 24.275 108.436 1.00 19.14 274 PRO A N 1
ATOM 1318 C CA . PRO A 1 191 ? 10.777 25.299 108.861 1.00 19.69 274 PRO A CA 1
ATOM 1319 C C . PRO A 1 191 ? 11.761 24.704 109.834 1.00 20.25 274 PRO A C 1
ATOM 1320 O O . PRO A 1 191 ? 11.356 24.093 110.826 1.00 20.19 274 PRO A O 1
ATOM 1324 N N . LEU A 1 192 ? 13.041 24.872 109.560 1.00 19.49 275 LEU A N 1
ATOM 1325 C CA . LEU A 1 192 ? 14.019 24.107 110.342 1.00 20.18 275 LEU A CA 1
ATOM 1326 C C . LEU A 1 192 ? 14.152 24.732 111.711 1.00 19.16 275 LEU A C 1
ATOM 1327 O O . LEU A 1 192 ? 14.173 25.961 111.835 1.00 20.30 275 LEU A O 1
ATOM 1332 N N . ARG A 1 193 ? 14.246 23.885 112.731 1.00 19.10 276 ARG A N 1
ATOM 1333 C CA . ARG A 1 193 ? 14.345 24.362 114.104 1.00 19.07 276 ARG A CA 1
ATOM 1334 C C . ARG A 1 193 ? 15.670 25.085 114.322 1.00 19.42 276 ARG A C 1
ATOM 1335 O O . ARG A 1 193 ? 16.749 24.514 114.090 1.00 20.90 276 ARG A O 1
ATOM 1343 N N . LEU A 1 194 ? 15.598 26.339 114.757 1.00 20.37 277 LEU A N 1
ATOM 1344 C CA . LEU A 1 194 ? 16.809 27.122 114.975 1.00 21.48 277 LEU A CA 1
ATOM 1345 C C . LEU A 1 194 ? 17.078 27.442 116.443 1.00 22.32 277 LEU A C 1
ATOM 1346 O O . LEU A 1 194 ? 18.143 27.955 116.789 1.00 23.32 277 LEU A O 1
ATOM 1351 N N . GLN A 1 195 ? 16.101 27.173 117.296 1.00 21.06 278 GLN A N 1
ATOM 1352 C CA . GLN A 1 195 ? 16.278 27.330 118.732 1.00 21.90 278 GLN A CA 1
ATOM 1353 C C . GLN A 1 195 ? 15.514 26.203 119.413 1.00 20.49 278 GLN A C 1
ATOM 1354 O O . GLN A 1 195 ? 14.529 25.698 118.858 1.00 19.90 278 GLN A O 1
ATOM 1360 N N . PRO A 1 196 ? 15.955 25.821 120.622 1.00 20.05 279 PRO A N 1
ATOM 1361 C CA . PRO A 1 196 ? 15.274 24.726 121.299 1.00 20.17 279 PRO A CA 1
ATOM 1362 C C . PRO A 1 196 ? 13.797 25.002 121.531 1.00 20.37 279 PRO A C 1
ATOM 1363 O O . PRO A 1 196 ? 13.397 26.150 121.736 1.00 21.39 279 PRO A O 1
ATOM 1367 N N . SER A 1 197 ? 13.005 23.934 121.513 1.00 19.91 280 SER A N 1
ATOM 1368 C CA . SER A 1 197 ? 11.595 24.028 121.840 1.00 20.62 280 SER A CA 1
ATOM 1369 C C . SER A 1 197 ? 11.214 22.966 122.851 1.00 21.42 280 SER A C 1
ATOM 1370 O O . SER A 1 197 ? 12.050 22.181 123.272 1.00 21.37 280 SER A O 1
ATOM 1373 N N . GLN A 1 198 ? 9.945 22.924 123.236 1.00 22.21 281 GLN A N 1
ATOM 1374 C CA . GLN A 1 198 ? 9.511 21.893 124.160 1.00 23.39 281 GLN A CA 1
ATOM 1375 C C . GLN A 1 198 ? 9.533 20.513 123.510 1.00 23.46 281 GLN A C 1
ATOM 1376 O O . GLN A 1 198 ? 9.534 19.521 124.218 1.00 24.87 281 GLN A O 1
ATOM 1382 N N . LEU A 1 199 ? 9.544 20.442 122.178 1.00 23.54 282 LEU A N 1
ATOM 1383 C CA . LEU A 1 199 ? 9.601 19.145 121.500 1.00 24.00 282 LEU A CA 1
ATOM 1384 C C . LEU A 1 199 ? 11.003 18.555 121.425 1.00 23.65 282 LEU A C 1
ATOM 1385 O O . LEU A 1 199 ? 11.174 17.342 121.498 1.00 24.17 282 LEU A O 1
ATOM 1390 N N . SER A 1 200 ? 12.004 19.409 121.257 1.00 22.48 283 SER A N 1
ATOM 1391 C CA . SER A 1 200 ? 13.321 18.928 120.879 1.00 21.86 283 SER A CA 1
ATOM 1392 C C . SER A 1 200 ? 14.378 19.988 121.086 1.00 21.54 283 SER A C 1
ATOM 1393 O O . SER A 1 200 ? 14.119 21.196 120.931 1.00 20.83 283 SER A O 1
ATOM 1396 N N . SER A 1 201 ? 15.580 19.508 121.387 1.00 21.28 284 SER A N 1
ATOM 1397 C CA . SER A 1 201 ? 16.783 20.327 121.445 1.00 22.65 284 SER A CA 1
ATOM 1398 C C . SER A 1 201 ? 17.592 20.338 120.141 1.00 23.73 284 SER A C 1
ATOM 1399 O O . SER A 1 201 ? 18.603 21.059 120.035 1.00 24.97 284 SER A O 1
ATOM 1402 N N . ASN A 1 202 ? 17.152 19.558 119.161 1.00 24.89 285 ASN A N 1
ATOM 1403 C CA . ASN A 1 202 ? 17.942 19.367 117.959 1.00 25.00 285 ASN A CA 1
ATOM 1404 C C . ASN A 1 202 ? 17.652 20.468 116.953 1.00 23.39 285 ASN A C 1
ATOM 1405 O O . ASN A 1 202 ? 16.503 20.668 116.528 1.00 23.72 285 ASN A O 1
ATOM 1410 N N . LEU A 1 203 ? 18.712 21.193 116.610 1.00 23.41 286 LEU A N 1
ATOM 1411 C CA . LEU A 1 203 ? 18.640 22.321 115.692 1.00 22.60 286 LEU A CA 1
ATOM 1412 C C . LEU A 1 203 ? 19.135 21.846 114.357 1.00 24.37 286 LEU A C 1
ATOM 1413 O O . LEU A 1 203 ? 20.085 21.052 114.284 1.00 24.54 286 LEU A O 1
ATOM 1418 N N . TYR A 1 204 ? 18.479 22.309 113.306 1.00 24.91 287 TYR A N 1
ATOM 1419 C CA . TYR A 1 204 ? 18.902 21.972 111.958 1.00 26.94 287 TYR A CA 1
ATOM 1420 C C . TYR A 1 204 ? 19.402 23.222 111.262 1.00 28.86 287 TYR A C 1
ATOM 1421 O O . TYR A 1 204 ? 18.805 24.297 111.358 1.00 33.67 287 TYR A O 1
ATOM 1430 N N . ASN A 1 205 ? 20.560 23.086 110.643 1.00 29.02 288 ASN A N 1
ATOM 1431 C CA . ASN A 1 205 ? 21.084 24.081 109.735 1.00 28.39 288 ASN A CA 1
ATOM 1432 C C . ASN A 1 205 ? 21.334 23.421 108.396 1.00 25.76 288 ASN A C 1
ATOM 1433 O O . ASN A 1 205 ? 21.012 22.254 108.211 1.00 24.38 288 ASN A O 1
ATOM 1438 N N . LYS A 1 206 ? 21.908 24.163 107.462 1.00 25.32 289 LYS A N 1
ATOM 1439 C CA . LYS A 1 206 ? 22.137 23.629 106.124 1.00 24.66 289 LYS A CA 1
ATOM 1440 C C . LYS A 1 206 ? 23.003 22.362 106.164 1.00 24.85 289 LYS A C 1
ATOM 1441 O O . LYS A 1 206 ? 22.664 21.368 105.517 1.00 23.77 289 LYS A O 1
ATOM 1447 N N . GLN A 1 207 ? 24.085 22.393 106.946 1.00 26.44 290 GLN A N 1
ATOM 1448 C CA . GLN A 1 207 ? 24.979 21.242 107.089 1.00 27.91 290 GLN A CA 1
ATOM 1449 C C . GLN A 1 207 ? 24.234 19.983 107.512 1.00 27.10 290 GLN A C 1
ATOM 1450 O O . GLN A 1 207 ? 24.457 18.907 106.958 1.00 27.11 290 GLN A O 1
ATOM 1456 N N . LYS A 1 208 ? 23.349 20.117 108.497 1.00 25.76 291 LYS A N 1
ATOM 1457 C CA . LYS A 1 208 ? 22.661 18.957 109.033 1.00 26.64 291 LYS A CA 1
ATOM 1458 C C . LYS A 1 208 ? 21.600 18.459 108.066 1.00 25.18 291 LYS A C 1
ATOM 1459 O O . LYS A 1 208 ? 21.340 17.251 107.981 1.00 25.74 291 LYS A O 1
ATOM 1465 N N . VAL A 1 209 ? 20.971 19.370 107.323 1.00 24.25 292 VAL A N 1
ATOM 1466 C CA . VAL A 1 209 ? 20.081 18.916 106.267 1.00 23.83 292 VAL A CA 1
ATOM 1467 C C . VAL A 1 209 ? 20.838 18.190 105.152 1.00 23.93 292 VAL A C 1
ATOM 1468 O O . VAL A 1 209 ? 20.402 17.151 104.679 1.00 24.18 292 VAL A O 1
ATOM 1472 N N . LEU A 1 210 ? 21.969 18.732 104.726 1.00 24.36 293 LEU A N 1
ATOM 1473 C CA . LEU A 1 210 ? 22.775 18.035 103.718 1.00 25.60 293 LEU A CA 1
ATOM 1474 C C . LEU A 1 210 ? 23.247 16.652 104.209 1.00 26.14 293 LEU A C 1
ATOM 1475 O O . LEU A 1 210 ? 23.368 15.726 103.411 1.00 26.11 293 LEU A O 1
ATOM 1480 N N . GLU A 1 211 ? 23.491 16.516 105.511 1.00 26.71 294 GLU A N 1
ATOM 1481 C CA . GLU A 1 211 ? 23.773 15.206 106.110 1.00 28.68 294 GLU A CA 1
ATOM 1482 C C . GLU A 1 211 ? 22.617 14.224 105.928 1.00 28.79 294 GLU A C 1
ATOM 1483 O O . GLU A 1 211 ? 22.837 13.055 105.633 1.00 29.19 294 GLU A O 1
ATOM 1489 N N . LEU A 1 212 ? 21.383 14.698 106.108 1.00 28.17 295 LEU A N 1
ATOM 1490 C CA . LEU A 1 212 ? 20.213 13.885 105.782 1.00 28.78 295 LEU A CA 1
ATOM 1491 C C . LEU A 1 212 ? 20.222 13.476 104.320 1.00 27.99 295 LEU A C 1
ATOM 1492 O O . LEU A 1 212 ? 19.879 12.339 103.981 1.00 29.12 295 LEU A O 1
ATOM 1497 N N . PHE A 1 213 ? 20.558 14.420 103.443 1.00 27.08 296 PHE A N 1
ATOM 1498 C CA . PHE A 1 213 ? 20.527 14.146 102.014 1.00 25.95 296 PHE A CA 1
ATOM 1499 C C . PHE A 1 213 ? 21.597 13.073 101.690 1.00 27.74 296 PHE A C 1
ATOM 1500 O O . PHE A 1 213 ? 21.312 12.111 100.972 1.00 27.59 296 PHE A O 1
ATOM 1508 N N . GLU A 1 214 ? 22.801 13.239 102.252 1.00 28.10 297 GLU A N 1
ATOM 1509 C CA A GLU A 1 214 ? 23.873 12.266 102.030 0.50 29.26 297 GLU A CA 1
ATOM 1510 C CA B GLU A 1 214 ? 23.926 12.286 102.149 0.50 29.93 297 GLU A CA 1
ATOM 1511 C C . GLU A 1 214 ? 23.505 10.875 102.566 1.00 29.40 297 GLU A C 1
ATOM 1512 O O . GLU A 1 214 ? 23.814 9.869 101.911 1.00 29.57 297 GLU A O 1
ATOM 1523 N N . SER A 1 215 ? 22.816 10.810 103.700 1.00 30.67 298 SER A N 1
ATOM 1524 C CA . SER A 1 215 ? 22.388 9.523 104.251 1.00 31.18 298 SER A CA 1
ATOM 1525 C C . SER A 1 215 ? 21.325 8.852 103.385 1.00 31.16 298 SER A C 1
ATOM 1526 O O . SER A 1 215 ? 21.357 7.631 103.166 1.00 30.94 298 SER A O 1
ATOM 1529 N N . PHE A 1 216 ? 20.376 9.641 102.893 1.00 30.78 299 PHE A N 1
ATOM 1530 C CA . PHE A 1 216 ? 19.415 9.114 101.932 1.00 32.03 299 PHE A CA 1
ATOM 1531 C C . PHE A 1 216 ? 20.077 8.642 100.643 1.00 32.17 299 PHE A C 1
ATOM 1532 O O . PHE A 1 216 ? 19.690 7.608 100.090 1.00 32.49 299 PHE A O 1
ATOM 1540 N N . ARG A 1 217 ? 21.059 9.404 100.160 1.00 31.44 300 ARG A N 1
ATOM 1541 C CA . ARG A 1 217 ? 21.768 9.078 98.925 1.00 33.15 300 ARG A CA 1
ATOM 1542 C C . ARG A 1 217 ? 22.355 7.668 99.014 1.00 33.96 300 ARG A C 1
ATOM 1543 O O . ARG A 1 217 ? 22.242 6.880 98.069 1.00 34.79 300 ARG A O 1
ATOM 1551 N N . ALA A 1 218 ? 22.957 7.365 100.162 1.00 34.04 301 ALA A N 1
ATOM 1552 C CA . ALA A 1 218 ? 23.501 6.032 100.441 1.00 34.98 301 ALA A CA 1
ATOM 1553 C C . ALA A 1 218 ? 22.448 4.917 100.323 1.00 35.60 301 ALA A C 1
ATOM 1554 O O . ALA A 1 218 ? 22.745 3.823 99.832 1.00 37.62 301 ALA A O 1
ATOM 1556 N N . ASP A 1 219 ? 21.229 5.207 100.773 1.00 34.61 302 ASP A N 1
ATOM 1557 C CA . ASP A 1 219 ? 20.166 4.205 100.891 1.00 34.75 302 ASP A CA 1
ATOM 1558 C C . ASP A 1 219 ? 19.159 4.238 99.746 1.00 33.48 302 ASP A C 1
ATOM 1559 O O . ASP A 1 219 ? 18.248 3.420 99.713 1.00 31.52 302 ASP A O 1
ATOM 1564 N N . ALA A 1 220 ? 19.301 5.195 98.830 1.00 31.91 303 ALA A N 1
ATOM 1565 C CA . ALA A 1 220 ? 18.236 5.515 97.874 1.00 30.49 303 ALA A CA 1
ATOM 1566 C C . ALA A 1 220 ? 17.834 4.317 96.998 1.00 30.96 303 ALA A C 1
ATOM 1567 O O . ALA A 1 220 ? 16.645 4.072 96.806 1.00 29.83 303 ALA A O 1
ATOM 1569 N N . ASP A 1 221 ? 18.815 3.574 96.484 1.00 30.19 304 ASP A N 1
ATOM 1570 C CA . ASP A 1 221 ? 18.514 2.399 95.656 1.00 32.13 304 ASP A CA 1
ATOM 1571 C C . ASP A 1 221 ? 17.701 1.373 96.437 1.00 31.92 304 ASP A C 1
ATOM 1572 O O . ASP A 1 221 ? 16.802 0.733 95.885 1.00 32.24 304 ASP A O 1
ATOM 1577 N N . THR A 1 222 ? 18.009 1.237 97.725 1.00 31.39 305 THR A N 1
ATOM 1578 C CA . THR A 1 222 ? 17.290 0.298 98.598 1.00 31.09 305 THR A CA 1
ATOM 1579 C C . THR A 1 222 ? 15.867 0.769 98.887 1.00 31.15 305 THR A C 1
ATOM 1580 O O . THR A 1 222 ? 14.926 -0.030 98.870 1.00 31.98 305 THR A O 1
ATOM 1584 N N . VAL A 1 223 ? 15.710 2.063 99.141 1.00 30.30 306 VAL A N 1
ATOM 1585 C CA . VAL A 1 223 ? 14.378 2.648 99.334 1.00 30.21 306 VAL A CA 1
ATOM 1586 C C . VAL A 1 223 ? 13.494 2.387 98.106 1.00 32.21 306 VAL A C 1
ATOM 1587 O O . VAL A 1 223 ? 12.395 1.824 98.229 1.00 33.39 306 VAL A O 1
ATOM 1591 N N . LEU A 1 224 ? 13.982 2.753 96.923 1.00 31.82 307 LEU A N 1
ATOM 1592 C CA . LEU A 1 224 ? 13.178 2.642 95.698 1.00 32.46 307 LEU A CA 1
ATOM 1593 C C . LEU A 1 224 ? 12.958 1.186 95.275 1.00 31.04 307 LEU A C 1
ATOM 1594 O O . LEU A 1 224 ? 12.112 0.906 94.426 1.00 30.68 307 LEU A O 1
ATOM 1599 N N . LEU A 1 225 ? 13.731 0.267 95.858 1.00 31.32 308 LEU A N 1
ATOM 1600 C CA . LEU A 1 225 ? 13.717 -1.140 95.474 1.00 31.70 308 LEU A CA 1
ATOM 1601 C C . LEU A 1 225 ? 12.313 -1.725 95.441 1.00 31.11 308 LEU A C 1
ATOM 1602 O O . LEU A 1 225 ? 11.961 -2.447 94.515 1.00 33.52 308 LEU A O 1
ATOM 1607 N N . PHE A 1 226 ? 11.519 -1.421 96.463 1.00 29.53 309 PHE A N 1
ATOM 1608 C CA . PHE A 1 226 ? 10.237 -2.085 96.663 1.00 30.12 309 PHE A CA 1
ATOM 1609 C C . PHE A 1 226 ? 9.058 -1.186 96.279 1.00 30.51 309 PHE A C 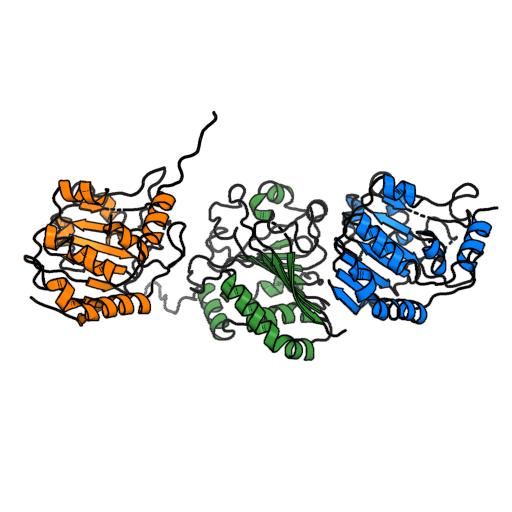1
ATOM 1610 O O . PHE A 1 226 ? 7.892 -1.541 96.488 1.00 32.92 309 PHE A O 1
ATOM 1618 N N . LEU A 1 227 ? 9.369 -0.038 95.688 1.00 28.24 310 LEU A N 1
ATOM 1619 C CA . LEU A 1 227 ? 8.326 0.899 95.281 1.00 28.80 310 LEU A CA 1
ATOM 1620 C C . LEU A 1 227 ? 7.899 0.608 93.852 1.00 29.83 310 LEU A C 1
ATOM 1621 O O . LEU A 1 227 ? 8.714 0.227 93.023 1.00 32.83 310 LEU A O 1
ATOM 1626 N N . LYS A 1 228 ? 6.620 0.790 93.567 1.00 31.14 311 LYS A N 1
ATOM 1627 C CA . LYS A 1 228 ? 6.112 0.537 92.223 1.00 32.95 311 LYS A CA 1
ATOM 1628 C C . LYS A 1 228 ? 5.484 1.778 91.594 1.00 32.28 311 LYS A C 1
ATOM 1629 O O . LYS A 1 228 ? 5.275 1.824 90.384 1.00 35.60 311 LYS A O 1
ATOM 1635 N N . SER A 1 229 ? 5.209 2.791 92.409 1.00 28.67 312 SER A N 1
ATOM 1636 C CA . SER A 1 229 ? 4.648 4.029 91.885 1.00 26.53 312 SER A CA 1
ATOM 1637 C C . SER A 1 229 ? 5.684 5.149 91.831 1.00 24.33 312 SER A C 1
ATOM 1638 O O . SER A 1 229 ? 5.918 5.745 90.781 1.00 24.71 312 SER A O 1
ATOM 1641 N N . VAL A 1 230 ? 6.310 5.440 92.970 1.00 23.34 313 VAL A N 1
ATOM 1642 C CA . VAL A 1 230 ? 7.390 6.413 92.997 1.00 23.04 313 VAL A CA 1
ATOM 1643 C C . VAL A 1 230 ? 8.606 5.863 92.257 1.00 23.58 313 VAL A C 1
ATOM 1644 O O . VAL A 1 230 ? 9.158 4.813 92.634 1.00 24.75 313 VAL A O 1
ATOM 1648 N N . GLN A 1 231 ? 8.994 6.564 91.193 1.00 23.79 314 GLN A N 1
ATOM 1649 C CA . GLN A 1 231 ? 10.110 6.134 90.353 1.00 26.29 314 GLN A CA 1
ATOM 1650 C C . GLN A 1 231 ? 11.245 7.149 90.251 1.00 24.98 314 GLN A C 1
ATOM 1651 O O . GLN A 1 231 ? 12.217 6.916 89.546 1.00 24.49 314 GLN A O 1
ATOM 1657 N N . ASP A 1 232 ? 11.131 8.276 90.951 1.00 23.45 315 ASP A N 1
ATOM 1658 C CA . ASP A 1 232 ? 12.046 9.407 90.740 1.00 23.53 315 ASP A CA 1
ATOM 1659 C C . ASP A 1 232 ? 12.077 10.166 92.054 1.00 21.69 315 ASP A C 1
ATOM 1660 O O . ASP A 1 232 ? 11.034 10.604 92.522 1.00 22.01 315 ASP A O 1
ATOM 1665 N N . VAL A 1 233 ? 13.256 10.299 92.653 1.00 20.12 316 VAL A N 1
ATOM 1666 C CA . VAL A 1 233 ? 13.440 11.141 93.833 1.00 20.80 316 VAL A CA 1
ATOM 1667 C C . VAL A 1 233 ? 14.613 12.068 93.572 1.00 21.29 316 VAL A C 1
ATOM 1668 O O . VAL A 1 233 ? 15.696 11.630 93.167 1.00 22.07 316 VAL A O 1
ATOM 1672 N N . SER A 1 234 ? 14.393 13.362 93.775 1.00 21.82 317 SER A N 1
ATOM 1673 C CA . SER A 1 234 ? 15.451 14.346 93.560 1.00 22.47 317 SER A CA 1
ATOM 1674 C C . SER A 1 234 ? 15.601 15.258 94.762 1.00 22.03 317 SER A C 1
ATOM 1675 O O . SER A 1 234 ? 14.631 15.513 95.458 1.00 21.98 317 SER A O 1
ATOM 1678 N N . LEU A 1 235 ? 16.827 15.723 94.996 1.00 20.70 318 LEU A N 1
ATOM 1679 C CA . LEU A 1 235 ? 17.130 16.571 96.150 1.00 21.02 318 LEU A CA 1
ATOM 1680 C C . LEU A 1 235 ? 17.822 17.825 95.659 1.00 19.98 318 LEU A C 1
ATOM 1681 O O . LEU A 1 235 ? 18.741 17.724 94.829 1.00 19.89 318 LEU A O 1
ATOM 1686 N N . TYR A 1 236 ? 17.386 18.986 96.158 1.00 19.26 319 TYR A N 1
ATOM 1687 C CA . TYR A 1 236 ? 17.877 20.289 95.713 1.00 19.01 319 TYR A CA 1
ATOM 1688 C C . TYR A 1 236 ? 18.215 21.185 96.880 1.00 18.50 319 TYR A C 1
ATOM 1689 O O . TYR A 1 236 ? 17.697 21.010 97.991 1.00 18.90 319 TYR A O 1
ATOM 1698 N N . VAL A 1 237 ? 19.037 22.193 96.596 1.00 18.58 320 VAL A N 1
ATOM 1699 C CA . VAL A 1 237 ? 19.195 23.343 97.475 1.00 19.66 320 VAL A CA 1
ATOM 1700 C C . VAL A 1 237 ? 18.803 24.584 96.701 1.00 19.74 320 VAL A C 1
ATOM 1701 O O . VAL A 1 237 ? 19.203 24.753 95.548 1.00 20.34 320 VAL A O 1
ATOM 1705 N N . ARG A 1 238 ? 17.981 25.432 97.309 1.00 19.95 321 ARG A N 1
ATOM 1706 C CA . ARG A 1 238 ? 17.770 26.763 96.767 1.00 20.86 321 ARG A CA 1
ATOM 1707 C C . ARG A 1 238 ? 18.514 27.729 97.654 1.00 22.69 321 ARG A C 1
ATOM 1708 O O . ARG A 1 238 ? 18.201 27.846 98.843 1.00 21.91 321 ARG A O 1
ATOM 1716 N N . GLU A 1 239 ? 19.515 28.391 97.079 1.00 24.02 322 GLU A N 1
ATOM 1717 C CA . GLU A 1 239 ? 20.385 29.294 97.840 1.00 26.28 322 GLU A CA 1
ATOM 1718 C C . GLU A 1 239 ? 19.714 30.638 98.105 1.00 27.15 322 GLU A C 1
ATOM 1719 O O . GLU A 1 239 ? 18.651 30.928 97.559 1.00 26.14 322 GLU A O 1
ATOM 1725 N N . ALA A 1 240 ? 20.330 31.455 98.960 1.00 30.27 323 ALA A N 1
ATOM 1726 C CA . ALA A 1 240 ? 19.730 32.732 99.343 1.00 32.54 323 ALA A CA 1
ATOM 1727 C C . ALA A 1 240 ? 19.471 33.656 98.148 1.00 34.42 323 ALA A C 1
ATOM 1728 O O . ALA A 1 240 ? 18.474 34.386 98.134 1.00 37.86 323 ALA A O 1
ATOM 1730 N N . ASP A 1 241 ? 20.349 33.599 97.146 1.00 34.83 324 ASP A N 1
ATOM 1731 C CA . ASP A 1 241 ? 20.205 34.415 95.930 1.00 36.15 324 ASP A CA 1
ATOM 1732 C C . ASP A 1 241 ? 19.244 33.802 94.901 1.00 33.97 324 ASP A C 1
ATOM 1733 O O . ASP A 1 241 ? 19.006 34.373 93.841 1.00 34.41 324 ASP A O 1
ATOM 1738 N N . GLY A 1 242 ? 18.697 32.633 95.236 1.00 31.20 325 GLY A N 1
ATOM 1739 C CA . GLY A 1 242 ? 17.662 31.994 94.438 1.00 28.94 325 GLY A CA 1
ATOM 1740 C C . GLY A 1 242 ? 18.197 30.936 93.485 1.00 28.32 325 GLY A C 1
ATOM 1741 O O . GLY A 1 242 ? 17.410 30.199 92.883 1.00 28.27 325 GLY A O 1
ATOM 1742 N N . THR A 1 243 ? 19.524 30.847 93.366 1.00 28.35 326 THR A N 1
ATOM 1743 C CA . THR A 1 243 ? 20.209 29.798 92.583 1.00 28.57 326 THR A CA 1
ATOM 1744 C C . THR A 1 243 ? 19.831 28.417 93.108 1.00 25.73 326 THR A C 1
ATOM 1745 O O . THR A 1 243 ? 19.828 28.207 94.317 1.00 25.66 326 THR A O 1
ATOM 1749 N N . GLU A 1 244 ? 19.525 27.476 92.209 1.00 23.16 327 GLU A N 1
ATOM 1750 C CA . GLU A 1 244 ? 19.224 26.123 92.647 1.00 23.24 327 GLU A CA 1
ATOM 1751 C C . GLU A 1 244 ? 20.273 25.122 92.209 1.00 23.66 327 GLU A C 1
ATOM 1752 O O . GLU A 1 244 ? 20.693 25.111 91.046 1.00 24.24 327 GLU A O 1
ATOM 1758 N N . LYS A 1 245 ? 20.652 24.263 93.149 1.00 23.78 328 LYS A N 1
ATOM 1759 C CA . LYS A 1 245 ? 21.659 23.233 92.923 1.00 22.95 328 LYS A CA 1
ATOM 1760 C C . LYS A 1 245 ? 21.011 21.875 93.054 1.00 21.94 328 LYS A C 1
ATOM 1761 O O . LYS A 1 245 ? 20.296 21.615 94.024 1.00 22.06 328 LYS A O 1
ATOM 1767 N N . LEU A 1 246 ? 21.254 21.014 92.070 1.00 20.94 329 LEU A N 1
ATOM 1768 C CA . LEU A 1 246 ? 20.862 19.615 92.178 1.00 21.35 329 LEU A CA 1
ATOM 1769 C C . LEU A 1 246 ? 21.877 18.895 93.048 1.00 21.63 329 LEU A C 1
ATOM 1770 O O . LEU A 1 246 ? 23.079 18.897 92.732 1.00 23.44 329 LEU A O 1
ATOM 1775 N N . VAL A 1 247 ? 21.405 18.286 94.131 1.00 21.15 330 VAL A N 1
ATOM 1776 C CA . VAL A 1 247 ? 22.289 17.538 95.025 1.00 21.61 330 VAL A CA 1
ATOM 1777 C C . VAL A 1 247 ? 22.403 16.094 94.545 1.00 22.12 330 VAL A C 1
ATOM 1778 O O . VAL A 1 247 ? 23.503 15.551 94.448 1.00 23.87 330 VAL A O 1
ATOM 1782 N N . PHE A 1 248 ? 21.259 15.476 94.253 1.00 22.45 331 PHE A N 1
ATOM 1783 C CA . PHE A 1 248 ? 21.204 14.071 93.895 1.00 24.53 331 PHE A CA 1
ATOM 1784 C C . PHE A 1 248 ? 19.883 13.820 93.201 1.00 23.35 331 PHE A C 1
ATOM 1785 O O . PHE A 1 248 ? 18.879 14.425 93.553 1.00 22.45 331 PHE A O 1
ATOM 1793 N N . ARG A 1 249 ? 19.877 12.928 92.214 1.00 23.30 332 ARG A N 1
ATOM 1794 C CA . ARG A 1 249 ? 18.621 12.383 91.695 1.00 24.05 332 ARG A CA 1
ATOM 1795 C C . ARG A 1 249 ? 18.776 10.888 91.451 1.00 24.69 332 ARG A C 1
ATOM 1796 O O . ARG A 1 249 ? 19.819 10.435 90.949 1.00 26.21 332 ARG A O 1
ATOM 1804 N N . VAL A 1 250 ? 17.755 10.129 91.839 1.00 23.94 333 VAL A N 1
ATOM 1805 C CA . VAL A 1 250 ? 17.726 8.675 91.654 1.00 25.86 333 VAL A CA 1
ATOM 1806 C C . VAL A 1 250 ? 16.430 8.297 90.975 1.00 26.32 333 VAL A C 1
ATOM 1807 O O . VAL A 1 250 ? 15.363 8.806 91.320 1.00 24.13 333 VAL A O 1
ATOM 1811 N N . THR A 1 251 ? 16.518 7.416 89.992 1.00 27.82 334 THR A N 1
ATOM 1812 C CA . THR A 1 251 ? 15.327 6.887 89.368 1.00 29.88 334 THR A CA 1
ATOM 1813 C C . THR A 1 251 ? 15.356 5.372 89.419 1.00 31.50 334 THR A C 1
ATOM 1814 O O . THR A 1 251 ? 16.424 4.756 89.541 1.00 33.95 334 THR A O 1
ATOM 1818 N N . SER A 1 252 ? 14.181 4.772 89.348 1.00 32.94 335 SER A N 1
ATOM 1819 C CA . SER A 1 252 ? 14.093 3.324 89.264 1.00 36.50 335 SER A CA 1
ATOM 1820 C C . SER A 1 252 ? 13.787 2.891 87.836 1.00 39.30 335 SER A C 1
ATOM 1821 O O . SER A 1 252 ? 13.215 3.656 87.057 1.00 41.57 335 SER A O 1
ATOM 1824 N N . SER B 1 5 ? -27.566 1.311 66.668 1.00 47.21 88 SER B N 1
ATOM 1825 C CA . SER B 1 5 ? -27.372 -0.002 65.989 1.00 44.54 88 SER B CA 1
ATOM 1826 C C . SER B 1 5 ? -26.158 -0.735 66.560 1.00 42.83 88 SER B C 1
ATOM 1827 O O . SER B 1 5 ? -25.247 -0.121 67.118 1.00 46.57 88 SER B O 1
ATOM 1830 N N . PHE B 1 6 ? -26.167 -2.052 66.423 1.00 38.41 89 PHE B N 1
ATOM 1831 C CA . PHE B 1 6 ? -25.019 -2.884 66.732 1.00 35.43 89 PHE B CA 1
ATOM 1832 C C . PHE B 1 6 ? -24.532 -3.525 65.441 1.00 33.16 89 PHE B C 1
ATOM 1833 O O . PHE B 1 6 ? -25.326 -4.040 64.662 1.00 32.26 89 PHE B O 1
ATOM 1841 N N . GLY B 1 7 ? -23.227 -3.506 65.220 1.0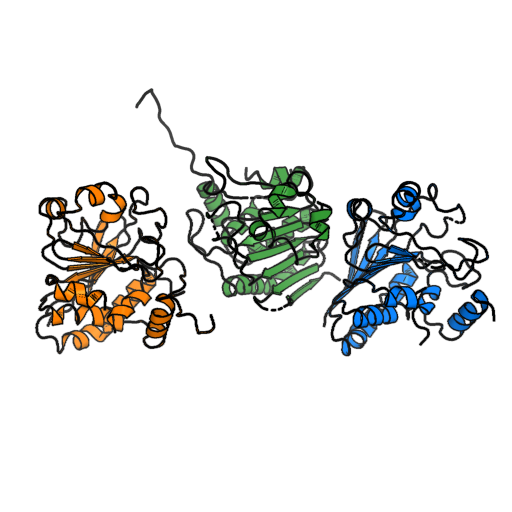0 32.13 90 GLY B N 1
ATOM 1842 C CA . GLY B 1 7 ? -22.673 -4.126 64.030 1.00 33.14 90 GLY B CA 1
ATOM 1843 C C . GLY B 1 7 ? -21.171 -4.098 64.038 1.00 35.46 90 GLY B C 1
ATOM 1844 O O . GLY B 1 7 ? -20.557 -3.969 65.092 1.00 38.96 90 GLY B O 1
ATOM 1845 N N . GLN B 1 8 ? -20.570 -4.251 62.867 1.00 34.44 91 GLN B N 1
ATOM 1846 C CA . GLN B 1 8 ? -19.191 -3.828 62.684 1.00 35.66 91 GLN B CA 1
ATOM 1847 C C . GLN B 1 8 ? -19.114 -2.791 61.577 1.00 34.44 91 GLN B C 1
ATOM 1848 O O . GLN B 1 8 ? -19.840 -2.885 60.585 1.00 33.22 91 GLN B O 1
ATOM 1854 N N . THR B 1 9 ? -18.253 -1.797 61.779 1.00 36.74 92 THR B N 1
ATOM 1855 C CA . THR B 1 9 ? -18.009 -0.743 60.805 1.00 37.13 92 THR B CA 1
ATOM 1856 C C . THR B 1 9 ? -17.094 -1.272 59.704 1.00 36.19 92 THR B C 1
ATOM 1857 O O . THR B 1 9 ? -16.069 -1.896 59.990 1.00 37.26 92 THR B O 1
ATOM 1861 N N . THR B 1 10 ? -17.483 -1.044 58.452 1.00 33.82 93 THR B N 1
ATOM 1862 C CA . THR B 1 10 ? -16.625 -1.366 57.315 1.00 33.24 93 THR B CA 1
ATOM 1863 C C . THR B 1 10 ? -15.450 -0.392 57.284 1.00 32.54 93 THR B C 1
ATOM 1864 O O . THR B 1 10 ? -15.652 0.827 57.286 1.00 34.17 93 THR B O 1
ATOM 1868 N N . PRO B 1 11 ? -14.214 -0.925 57.266 1.00 31.79 94 PRO B N 1
ATOM 1869 C CA . PRO B 1 11 ? -13.032 -0.057 57.215 1.00 32.64 94 PRO B CA 1
ATOM 1870 C C . PRO B 1 11 ? -12.954 0.701 55.893 1.00 31.63 94 PRO B C 1
ATOM 1871 O O . PRO B 1 11 ? -13.647 0.342 54.939 1.00 32.04 94 PRO B O 1
ATOM 1875 N N . PRO B 1 12 ? -12.117 1.751 55.840 1.00 31.64 95 PRO B N 1
ATOM 1876 C CA . PRO B 1 12 ? -11.911 2.490 54.590 1.00 31.25 95 PRO B CA 1
ATOM 1877 C C . PRO B 1 12 ? -11.269 1.631 53.506 1.00 29.56 95 PRO B C 1
ATOM 1878 O O . PRO B 1 12 ? -10.540 0.688 53.809 1.00 28.41 95 PRO B O 1
ATOM 1882 N N . LEU B 1 13 ? -11.527 1.980 52.251 1.00 29.50 96 LEU B N 1
ATOM 1883 C CA . LEU B 1 13 ? -10.873 1.334 51.099 1.00 28.60 96 LEU B CA 1
ATOM 1884 C C . LEU B 1 13 ? -9.368 1.120 51.286 1.00 28.87 96 LEU B C 1
ATOM 1885 O O . LEU B 1 13 ? -8.851 0.048 50.965 1.00 28.64 96 LEU B O 1
ATOM 1890 N N . VAL B 1 14 ? -8.675 2.130 51.814 1.00 29.74 97 VAL B N 1
ATOM 1891 C CA . VAL B 1 14 ? -7.207 2.087 51.914 1.00 31.44 97 VAL B CA 1
ATOM 1892 C C . VAL B 1 14 ? -6.692 0.966 52.804 1.00 31.39 97 VAL B C 1
ATOM 1893 O O . VAL B 1 14 ? -5.594 0.470 52.592 1.00 32.40 97 VAL B O 1
ATOM 1897 N N . ASP B 1 15 ? -7.495 0.560 53.789 1.00 32.44 98 ASP B N 1
ATOM 1898 C CA . ASP B 1 15 ? -7.138 -0.575 54.623 1.00 34.07 98 ASP B CA 1
ATOM 1899 C C . ASP B 1 15 ? -7.158 -1.877 53.842 1.00 32.58 98 ASP B C 1
ATOM 1900 O O . ASP B 1 15 ? -6.320 -2.752 54.074 1.00 34.21 98 ASP B O 1
ATOM 1905 N N . PHE B 1 16 ? -8.100 -2.001 52.907 1.00 30.95 99 PHE B N 1
ATOM 1906 C CA . PHE B 1 16 ? -8.132 -3.168 52.032 1.00 31.83 99 PHE B CA 1
ATOM 1907 C C . PHE B 1 16 ? -6.892 -3.216 51.156 1.00 31.18 99 PHE B C 1
ATOM 1908 O O . PHE B 1 16 ? -6.245 -4.259 51.041 1.00 32.73 99 PHE B O 1
ATOM 1916 N N . LEU B 1 17 ? -6.562 -2.070 50.557 1.00 29.23 100 LEU B N 1
ATOM 1917 C CA . LEU B 1 17 ? -5.404 -1.970 49.671 1.00 29.87 100 LEU B CA 1
ATOM 1918 C C . LEU B 1 17 ? -4.082 -2.142 50.416 1.00 30.51 100 LEU B C 1
ATOM 1919 O O . LEU B 1 17 ? -3.157 -2.763 49.892 1.00 30.29 100 LEU B O 1
ATOM 1924 N N . LYS B 1 18 ? -3.996 -1.600 51.633 1.00 30.78 101 LYS B N 1
ATOM 1925 C CA . LYS B 1 18 ? -2.799 -1.776 52.467 1.00 34.20 101 LYS B CA 1
ATOM 1926 C C . LYS B 1 18 ? -2.483 -3.263 52.701 1.00 34.68 101 LYS B C 1
ATOM 1927 O O . LYS B 1 18 ? -1.324 -3.671 52.688 1.00 34.81 101 LYS B O 1
ATOM 1933 N N . ASP B 1 19 ? -3.519 -4.075 52.891 1.00 35.91 102 ASP B N 1
ATOM 1934 C CA . ASP B 1 19 ? -3.328 -5.514 53.045 1.00 38.05 102 ASP B CA 1
ATOM 1935 C C . ASP B 1 19 ? -2.816 -6.203 51.785 1.00 37.82 102 ASP B C 1
ATOM 1936 O O . ASP B 1 19 ? -1.960 -7.084 51.869 1.00 39.82 102 ASP B O 1
ATOM 1941 N N . ILE B 1 20 ? -3.345 -5.808 50.628 1.00 33.74 103 ILE B N 1
ATOM 1942 C CA . ILE B 1 20 ? -2.825 -6.274 49.337 1.00 34.77 103 ILE B CA 1
ATOM 1943 C C . ILE B 1 20 ? -1.334 -5.971 49.194 1.00 34.28 103 ILE B C 1
ATOM 1944 O O . ILE B 1 20 ? -0.563 -6.815 48.723 1.00 34.99 103 ILE B O 1
ATOM 1949 N N . LEU B 1 21 ? -0.937 -4.765 49.599 1.00 33.02 104 LEU B N 1
ATOM 1950 C CA . LEU B 1 21 ? 0.465 -4.336 49.516 1.00 32.93 104 LEU B CA 1
ATOM 1951 C C . LEU B 1 21 ? 1.372 -5.155 50.433 1.00 35.65 104 LEU B C 1
ATOM 1952 O O . LEU B 1 21 ? 2.537 -5.403 50.111 1.00 36.39 104 LEU B O 1
ATOM 1957 N N . ARG B 1 22 ? 0.827 -5.569 51.573 1.00 39.43 105 ARG B N 1
ATOM 1958 C CA . ARG B 1 22 ? 1.561 -6.385 52.539 1.00 46.09 105 ARG B CA 1
ATOM 1959 C C . ARG B 1 22 ? 1.698 -7.810 52.018 1.00 48.64 105 ARG B C 1
ATOM 1960 O O . ARG B 1 22 ? 2.792 -8.381 52.034 1.00 51.29 105 ARG B O 1
ATOM 1968 N N . ARG B 1 23 ? 0.586 -8.358 51.528 1.00 49.87 106 ARG B N 1
ATOM 1969 C CA . ARG B 1 23 ? 0.574 -9.656 50.853 1.00 53.15 106 ARG B CA 1
ATOM 1970 C C . ARG B 1 23 ? 1.488 -9.698 49.626 1.00 53.48 106 ARG B C 1
ATOM 1971 O O . ARG B 1 23 ? 2.063 -10.743 49.327 1.00 56.49 106 ARG B O 1
ATOM 1979 N N . TYR B 1 24 ? 1.625 -8.567 48.932 1.00 50.85 107 TYR B N 1
ATOM 1980 C CA . TYR B 1 24 ? 2.410 -8.500 47.695 1.00 51.03 107 TYR B CA 1
ATOM 1981 C C . TYR B 1 24 ? 3.427 -7.346 47.690 1.00 50.69 107 TYR B C 1
ATOM 1982 O O . TYR B 1 24 ? 3.158 -6.287 47.113 1.00 47.31 107 TYR B O 1
ATOM 1991 N N . PRO B 1 25 ? 4.603 -7.556 48.319 1.00 53.13 108 PRO B N 1
ATOM 1992 C CA . PRO B 1 25 ? 5.623 -6.512 48.492 1.00 52.87 108 PRO B CA 1
ATOM 1993 C C . PRO B 1 25 ? 6.255 -6.050 47.176 1.00 52.66 108 PRO B C 1
ATOM 1994 O O . PRO B 1 25 ? 6.002 -6.635 46.120 1.00 53.47 108 PRO B O 1
ATOM 1998 N N . GLU B 1 26 ? 7.070 -5.001 47.249 1.00 51.33 109 GLU B N 1
ATOM 1999 C CA . GLU B 1 26 ? 7.470 -4.238 46.066 1.00 50.13 109 GLU B CA 1
ATOM 2000 C C . GLU B 1 26 ? 8.770 -4.751 45.448 1.00 51.02 109 GLU B C 1
ATOM 2001 O O . GLU B 1 26 ? 9.490 -5.549 46.052 1.00 52.69 109 GLU B O 1
ATOM 2007 N N . GLY B 1 27 ? 9.064 -4.278 44.241 1.00 45.08 110 GLY B N 1
ATOM 2008 C CA . GLY B 1 27 ? 10.280 -4.658 43.5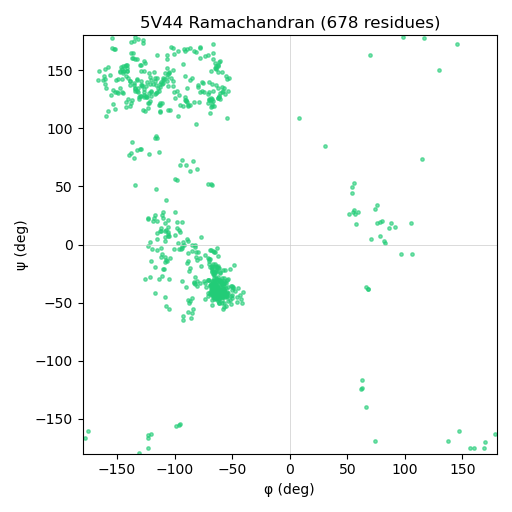28 1.00 42.62 110 GLY B CA 1
ATOM 2009 C C . GLY B 1 27 ? 10.043 -4.695 42.030 1.00 41.94 110 GLY B C 1
ATOM 2010 O O . GLY B 1 27 ? 9.079 -4.102 41.528 1.00 39.00 110 GLY B O 1
ATOM 2011 N N . GLY B 1 28 ? 10.923 -5.407 41.323 1.00 41.76 111 GLY B N 1
ATOM 2012 C CA . GLY B 1 28 ? 10.864 -5.534 39.865 1.00 41.69 111 GLY B CA 1
ATOM 2013 C C . GLY B 1 28 ? 9.524 -6.006 39.328 1.00 40.98 111 GLY B C 1
ATOM 2014 O O . GLY B 1 28 ? 9.148 -5.652 38.204 1.00 39.12 111 GLY B O 1
ATOM 2015 N N . GLN B 1 29 ? 8.817 -6.796 40.143 1.00 41.66 112 GLN B N 1
ATOM 2016 C CA . GLN B 1 29 ? 7.422 -7.216 39.909 1.00 42.12 112 GLN B CA 1
ATOM 2017 C C . GLN B 1 29 ? 6.537 -6.104 39.361 1.00 39.05 112 GLN B C 1
ATOM 2018 O O . GLN B 1 29 ? 5.698 -6.350 38.496 1.00 37.06 112 GLN B O 1
ATOM 2024 N N . ILE B 1 30 ? 6.713 -4.893 39.892 1.00 37.27 113 ILE B N 1
ATOM 2025 C CA . ILE B 1 30 ? 5.861 -3.754 39.548 1.00 32.72 113 ILE B CA 1
ATOM 2026 C C . ILE B 1 30 ? 5.983 -3.413 38.060 1.00 31.60 113 ILE B C 1
ATOM 2027 O O . ILE B 1 30 ? 4.984 -3.219 37.393 1.00 31.00 113 ILE B O 1
ATOM 2032 N N . LEU B 1 31 ? 7.206 -3.338 37.547 1.00 31.23 114 LEU B N 1
ATOM 2033 C CA . LEU B 1 31 ? 7.380 -3.038 36.122 1.00 28.60 114 LEU B CA 1
ATOM 2034 C C . LEU B 1 31 ? 6.835 -4.188 35.264 1.00 27.60 114 LEU B C 1
ATOM 2035 O O . LEU B 1 31 ? 6.181 -3.958 34.236 1.00 25.27 114 LEU B O 1
ATOM 2040 N N . LYS B 1 32 ? 7.075 -5.424 35.708 1.00 28.34 115 LYS B N 1
ATOM 2041 C CA . LYS B 1 32 ? 6.512 -6.588 35.028 1.00 28.27 115 LYS B CA 1
ATOM 2042 C C . LYS B 1 32 ? 4.977 -6.571 34.906 1.00 27.29 115 LYS B C 1
ATOM 2043 O O . LYS B 1 32 ? 4.446 -6.944 33.867 1.00 25.89 115 LYS B O 1
ATOM 2049 N N . GLU B 1 33 ? 4.268 -6.144 35.949 1.00 28.91 116 GLU B N 1
ATOM 2050 C CA . GLU B 1 33 ? 2.805 -6.111 35.913 1.00 29.62 116 GLU B CA 1
ATOM 2051 C C . GLU B 1 33 ? 2.275 -5.178 34.811 1.00 28.32 116 GLU B C 1
ATOM 2052 O O . GLU B 1 33 ? 1.349 -5.501 34.056 1.00 27.59 116 GLU B O 1
ATOM 2058 N N . LEU B 1 34 ? 2.932 -4.034 34.706 1.00 28.31 117 LEU B N 1
ATOM 2059 C CA . LEU B 1 34 ? 2.624 -3.048 33.693 1.00 27.40 117 LEU B CA 1
ATOM 2060 C C . LEU B 1 34 ? 2.953 -3.542 32.273 1.00 25.32 117 LEU B C 1
ATOM 2061 O O . LEU B 1 34 ? 2.214 -3.310 31.320 1.00 25.61 117 LEU B O 1
ATOM 2066 N N . ILE B 1 35 ? 4.053 -4.273 32.153 1.00 23.54 118 ILE B N 1
ATOM 2067 C CA . ILE B 1 35 ? 4.360 -4.932 30.884 1.00 23.30 118 ILE B CA 1
ATOM 2068 C C . ILE B 1 35 ? 3.309 -5.973 30.462 1.00 23.29 118 ILE B C 1
ATOM 2069 O O . ILE B 1 35 ? 2.903 -6.042 29.295 1.00 22.76 118 ILE B O 1
ATOM 2074 N N . GLN B 1 36 ? 2.884 -6.801 31.415 1.00 24.80 119 GLN B N 1
ATOM 2075 C CA . GLN B 1 36 ? 1.830 -7.784 31.174 1.00 26.60 119 GLN B CA 1
ATOM 2076 C C . GLN B 1 36 ? 0.527 -7.135 30.716 1.00 26.74 119 GLN B C 1
ATOM 2077 O O . GLN B 1 36 ? -0.132 -7.609 29.797 1.00 26.32 119 GLN B O 1
ATOM 2083 N N . ASN B 1 37 ? 0.205 -6.031 31.376 1.00 27.72 120 ASN B N 1
ATOM 2084 C CA A ASN B 1 37 ? -0.950 -5.229 31.005 0.50 27.98 120 ASN B CA 1
ATOM 2085 C CA B ASN B 1 37 ? -0.916 -5.162 31.033 0.50 28.51 120 ASN B CA 1
ATOM 2086 C C . ASN B 1 37 ? -0.900 -4.774 29.554 1.00 26.60 120 ASN B C 1
ATOM 2087 O O . ASN B 1 37 ? -1.882 -4.923 28.830 1.00 27.92 120 ASN B O 1
ATOM 2096 N N . ALA B 1 38 ? 0.254 -4.269 29.122 1.00 24.13 121 ALA B N 1
ATOM 2097 C CA . ALA B 1 38 ? 0.454 -3.868 27.735 1.00 23.72 121 ALA B CA 1
ATOM 2098 C C . ALA B 1 38 ? 0.332 -5.057 26.778 1.00 23.98 121 ALA B C 1
ATOM 2099 O O . ALA B 1 38 ? -0.309 -4.957 25.738 1.00 25.05 121 ALA B O 1
ATOM 2101 N N . GLU B 1 39 ? 0.926 -6.198 27.150 1.00 23.61 122 GLU B N 1
ATOM 2102 C CA . GLU B 1 39 ? 0.850 -7.417 26.352 1.00 25.65 122 GLU B CA 1
ATOM 2103 C C . GLU B 1 39 ? -0.605 -7.839 26.128 1.00 26.42 122 GLU B C 1
ATOM 2104 O O . GLU B 1 39 ? -0.984 -8.185 25.003 1.00 27.10 122 GLU B O 1
ATOM 2110 N N . ASP B 1 40 ? -1.402 -7.782 27.197 1.00 27.88 123 ASP B N 1
ATOM 2111 C CA . ASP B 1 40 ? -2.803 -8.212 27.159 1.00 31.31 123 ASP B CA 1
ATOM 2112 C C . ASP B 1 40 ? -3.597 -7.299 26.232 1.00 30.68 123 ASP B C 1
ATOM 2113 O O . ASP B 1 40 ? -4.557 -7.728 25.578 1.00 30.67 123 ASP B O 1
ATOM 2118 N N . ALA B 1 41 ? -3.171 -6.037 26.180 1.00 28.37 124 ALA B N 1
ATOM 2119 C CA . ALA B 1 41 ? -3.796 -5.032 25.324 1.00 27.70 124 ALA B CA 1
ATOM 2120 C C . ALA B 1 41 ? -3.315 -5.062 23.863 1.00 27.46 124 ALA B C 1
ATOM 2121 O O . ALA B 1 41 ? -3.792 -4.267 23.041 1.00 26.42 124 ALA B O 1
ATOM 2123 N N . GLY B 1 42 ? -2.369 -5.947 23.538 1.00 25.36 125 GLY B N 1
ATOM 2124 C CA . GLY B 1 42 ? -1.822 -6.046 22.180 1.00 25.71 125 GLY B CA 1
ATOM 2125 C C . GLY B 1 42 ? -0.847 -4.933 21.829 1.00 23.39 125 GLY B C 1
ATOM 2126 O O . GLY B 1 42 ? -0.574 -4.699 20.646 1.00 24.67 125 GLY B O 1
ATOM 2127 N N . ALA B 1 43 ? -0.315 -4.250 22.844 1.00 22.26 126 ALA B N 1
ATOM 2128 C CA . ALA B 1 43 ? 0.743 -3.264 22.610 1.00 21.45 126 ALA B CA 1
ATOM 2129 C C . ALA B 1 43 ? 1.980 -3.944 22.080 1.00 21.70 126 ALA B C 1
ATOM 2130 O O . ALA B 1 43 ? 2.239 -5.112 22.404 1.00 22.52 126 ALA B O 1
ATOM 2132 N N . THR B 1 44 ? 2.766 -3.213 21.300 1.00 20.68 127 THR B N 1
ATOM 2133 C CA . THR B 1 44 ? 4.057 -3.739 20.836 1.00 21.89 127 THR B CA 1
ATOM 2134 C C . THR B 1 44 ? 5.253 -3.081 21.510 1.00 21.44 127 THR B C 1
ATOM 2135 O O . THR B 1 44 ? 6.381 -3.591 21.415 1.00 22.72 127 THR B O 1
ATOM 2139 N N . GLU B 1 45 ? 5.033 -1.970 22.208 1.00 21.54 128 GLU B N 1
ATOM 2140 C CA . GLU B 1 45 ? 6.112 -1.335 22.949 1.00 22.20 128 GLU B CA 1
ATOM 2141 C C . GLU B 1 45 ? 5.628 -0.803 24.276 1.00 20.52 128 GLU B C 1
ATOM 2142 O O . GLU B 1 45 ? 4.457 -0.411 24.408 1.00 19.89 128 GLU B O 1
ATOM 2148 N N . VAL B 1 46 ? 6.558 -0.745 25.223 1.00 20.30 129 VAL B N 1
ATOM 2149 C CA . VAL B 1 46 ? 6.327 -0.182 26.546 1.00 19.29 129 VAL B CA 1
ATOM 2150 C C . VAL B 1 46 ? 7.515 0.715 26.858 1.00 19.53 129 VAL B C 1
ATOM 2151 O O . VAL B 1 46 ? 8.659 0.330 26.602 1.00 20.04 129 VAL B O 1
ATOM 2155 N N . LYS B 1 47 ? 7.237 1.912 27.366 1.00 19.57 130 LYS B N 1
ATOM 2156 C CA A LYS B 1 47 ? 8.288 2.839 27.776 0.50 19.97 130 LYS B CA 1
ATOM 2157 C CA B LYS B 1 47 ? 8.287 2.850 27.758 0.50 19.92 130 LYS B CA 1
ATOM 2158 C C . LYS B 1 47 ? 8.046 3.284 29.206 1.00 19.99 130 LYS B C 1
ATOM 2159 O O . LYS B 1 47 ? 6.959 3.753 29.543 1.00 21.97 130 LYS B O 1
ATOM 2170 N N . PHE B 1 48 ? 9.057 3.115 30.044 1.00 18.93 131 PHE B N 1
ATOM 2171 C CA . PHE B 1 48 ? 9.049 3.638 31.410 1.00 18.94 131 PHE B CA 1
ATOM 2172 C C . PHE B 1 48 ? 9.883 4.898 31.434 1.00 20.01 131 PHE B C 1
ATOM 2173 O O . PHE B 1 48 ? 10.956 4.943 30.818 1.00 20.88 131 PHE B O 1
ATOM 2181 N N . LEU B 1 49 ? 9.395 5.932 32.112 1.00 19.46 132 LEU B N 1
ATOM 2182 C CA . LEU B 1 49 ? 10.129 7.189 32.107 1.00 19.69 132 LEU B CA 1
ATOM 2183 C C . LEU B 1 49 ? 10.031 7.806 33.481 1.00 19.53 132 LEU B C 1
ATOM 2184 O O . LEU B 1 49 ? 8.944 8.110 33.968 1.00 19.47 132 LEU B O 1
ATOM 2189 N N . TYR B 1 50 ? 11.185 7.961 34.114 1.00 20.13 133 TYR B N 1
ATOM 2190 C CA . TYR B 1 50 ? 11.237 8.671 35.369 1.00 20.77 133 TYR B CA 1
ATOM 2191 C C . TYR B 1 50 ? 11.427 10.149 35.060 1.00 21.07 133 TYR B C 1
ATOM 2192 O O . TYR B 1 50 ? 12.434 10.539 34.454 1.00 21.44 133 TYR B O 1
ATOM 2201 N N . ASP B 1 51 ? 10.464 10.962 35.473 1.00 20.85 134 ASP B N 1
ATOM 2202 C CA . ASP B 1 51 ? 10.447 12.389 35.147 1.00 22.56 134 ASP B CA 1
ATOM 2203 C C . ASP B 1 51 ? 10.667 13.203 36.412 1.00 23.72 134 ASP B C 1
ATOM 2204 O O . ASP B 1 51 ? 9.905 13.068 37.369 1.00 24.42 134 ASP B O 1
ATOM 2209 N N . GLU B 1 52 ? 11.710 14.032 36.431 1.00 24.89 135 GLU B N 1
ATOM 2210 C CA . GLU B 1 52 ? 11.968 14.871 37.616 1.00 26.49 135 GLU B CA 1
ATOM 2211 C C . GLU B 1 52 ? 11.251 16.226 37.599 1.00 27.13 135 GLU B C 1
ATOM 2212 O O . GLU B 1 52 ? 11.393 17.039 38.530 1.00 29.04 135 GLU B O 1
ATOM 2218 N N . THR B 1 53 ? 10.449 16.455 36.571 1.00 26.56 136 THR B N 1
ATOM 2219 C CA . THR B 1 53 ? 9.756 17.735 36.420 1.00 26.98 136 THR B CA 1
ATOM 2220 C C . THR B 1 53 ? 8.814 18.018 37.601 1.00 26.49 136 THR B C 1
ATOM 2221 O O . THR B 1 53 ? 8.032 17.159 38.011 1.00 25.79 136 THR B O 1
ATOM 2225 N N . GLN B 1 54 ? 8.927 19.220 38.162 1.00 26.60 137 GLN B N 1
ATOM 2226 C CA . GLN B 1 54 ? 7.944 19.748 39.097 1.00 27.45 137 GLN B CA 1
ATOM 2227 C C . GLN B 1 54 ? 6.930 20.631 38.369 1.00 27.87 137 GLN B C 1
ATOM 2228 O O . GLN B 1 54 ? 7.297 21.629 37.749 1.00 28.83 137 GLN B O 1
ATOM 2234 N N . TYR B 1 55 ? 5.656 20.262 38.441 1.00 26.79 138 TYR B N 1
ATOM 2235 C CA . TYR B 1 55 ? 4.593 21.067 37.830 1.00 26.95 138 TYR B CA 1
ATOM 2236 C C . TYR B 1 55 ? 4.023 22.088 38.812 1.00 28.13 138 TYR B C 1
ATOM 2237 O O . TYR B 1 55 ? 4.319 22.042 40.009 1.00 28.71 138 TYR B O 1
ATOM 2246 N N . GLY B 1 56 ? 3.258 23.049 38.291 1.00 29.56 139 GLY B N 1
ATOM 2247 C CA . GLY B 1 56 ? 2.657 24.087 39.126 1.00 31.47 139 GLY B CA 1
ATOM 2248 C C . GLY B 1 56 ? 1.715 23.538 40.178 1.00 32.00 139 GLY B C 1
ATOM 2249 O O . GLY B 1 56 ? 1.186 22.436 40.025 1.00 29.65 139 GLY B O 1
ATOM 2250 N N . THR B 1 57 ? 1.484 24.304 41.242 1.00 34.54 140 THR B N 1
ATOM 2251 C CA . THR B 1 57 ? 0.448 23.921 42.207 1.00 37.27 140 THR B CA 1
ATOM 2252 C C . THR B 1 57 ? -0.681 24.939 42.359 1.00 39.33 140 THR B C 1
ATOM 2253 O O . THR B 1 57 ? -1.413 24.925 43.357 1.00 41.29 140 THR B O 1
ATOM 2257 N N . GLU B 1 58 ? -0.832 25.807 41.362 1.00 40.23 141 GLU B N 1
ATOM 2258 C CA . GLU B 1 58 ? -1.846 26.860 41.412 1.00 41.84 141 GLU B CA 1
ATOM 2259 C C . GLU B 1 58 ? -3.203 26.355 40.901 1.00 41.08 141 GLU B C 1
ATOM 2260 O O . GLU B 1 58 ? -4.169 26.291 41.665 1.00 42.62 141 GLU B O 1
ATOM 2266 N N . THR B 1 59 ? -3.278 25.970 39.628 1.00 37.21 142 THR B N 1
ATOM 2267 C CA . THR B 1 59 ? -4.573 25.652 39.021 1.00 34.24 142 THR B CA 1
ATOM 2268 C C . THR B 1 59 ? -4.874 24.159 39.121 1.00 32.59 142 THR B C 1
ATOM 2269 O O . THR B 1 59 ? -4.795 23.427 38.135 1.00 32.55 142 THR B O 1
ATOM 2273 N N . LEU B 1 60 ? -5.197 23.730 40.339 1.00 33.42 143 LEU B N 1
ATOM 2274 C CA . LEU B 1 60 ? -5.428 22.325 40.668 1.00 33.28 143 LEU B CA 1
ATOM 2275 C C . LEU B 1 60 ? -6.880 22.156 41.071 1.00 35.30 143 LEU B C 1
ATOM 2276 O O . LEU B 1 60 ? -7.549 23.138 41.383 1.00 36.65 143 LEU B O 1
ATOM 2281 N N . TRP B 1 61 ? -7.362 20.914 41.066 1.00 35.97 144 TRP B N 1
ATOM 2282 C CA . TRP B 1 61 ? -8.698 20.585 41.570 1.00 39.18 144 TRP B CA 1
ATOM 2283 C C . TRP B 1 61 ? -8.933 21.161 42.967 1.00 39.64 144 TRP B C 1
ATOM 2284 O O . TRP B 1 61 ? -9.984 21.751 43.240 1.00 42.18 144 TRP B O 1
ATOM 2295 N N . SER B 1 62 ? -7.946 20.973 43.841 1.00 40.35 145 SER B N 1
ATOM 2296 C CA . SER B 1 62 ? -7.895 21.600 45.163 1.00 41.48 145 SER B CA 1
ATOM 2297 C C . SER B 1 62 ? -6.434 21.734 45.584 1.00 41.04 145 SER B C 1
ATOM 2298 O O . SER B 1 62 ? -5.547 21.139 44.961 1.00 40.38 145 SER B O 1
ATOM 2301 N N . LYS B 1 63 ? -6.168 22.488 46.648 1.00 40.93 146 LYS B N 1
ATOM 2302 C CA . LYS B 1 63 ? -4.822 22.483 47.235 1.00 40.95 146 LYS B CA 1
ATOM 2303 C C . LYS B 1 63 ? -4.330 21.097 47.685 1.00 38.99 146 LYS B C 1
ATOM 2304 O O . LYS B 1 63 ? -3.124 20.879 47.793 1.00 38.44 146 LYS B O 1
ATOM 2310 N N . ASP B 1 64 ? -5.254 20.164 47.930 1.00 38.09 147 ASP B N 1
ATOM 2311 C CA . ASP B 1 64 ? -4.875 18.834 48.428 1.00 38.07 147 ASP B CA 1
ATOM 2312 C C . ASP B 1 64 ? -4.176 18.034 47.324 1.00 37.14 147 ASP B C 1
ATOM 2313 O O . ASP B 1 64 ? -3.630 16.963 47.565 1.00 35.12 147 ASP B O 1
ATOM 2326 N N . ALA B 1 66 ? -1.612 19.169 45.606 1.00 33.95 149 ALA B N 1
ATOM 2327 C CA . ALA B 1 66 ? -0.226 19.618 45.447 1.00 30.98 149 ALA B CA 1
ATOM 2328 C C . ALA B 1 66 ? 0.870 18.540 45.664 1.00 31.29 149 ALA B C 1
ATOM 2329 O O . ALA B 1 66 ? 1.869 18.545 44.954 1.00 31.56 149 ALA B O 1
ATOM 2331 N N . PRO B 1 67 ? 0.683 17.593 46.617 1.00 29.91 150 PRO B N 1
ATOM 2332 C CA . PRO B 1 67 ? 1.721 16.553 46.766 1.00 28.74 150 PRO B CA 1
ATOM 2333 C C . PRO B 1 67 ? 1.920 15.637 45.558 1.00 26.97 150 PRO B C 1
ATOM 2334 O O . PRO B 1 67 ? 2.797 14.762 45.585 1.00 27.15 150 PRO B O 1
ATOM 2338 N N . TYR B 1 68 ? 1.109 15.820 44.517 1.00 25.09 151 TYR B N 1
ATOM 2339 C CA . TYR B 1 68 ? 1.096 14.880 43.382 1.00 23.42 151 TYR B CA 1
ATOM 2340 C C . TYR B 1 68 ? 1.563 15.558 42.112 1.00 22.33 151 TYR B C 1
ATOM 2341 O O . TYR B 1 68 ? 1.485 14.986 41.036 1.00 21.40 151 TYR B O 1
ATOM 2350 N N . GLN B 1 69 ? 2.087 16.777 42.261 1.00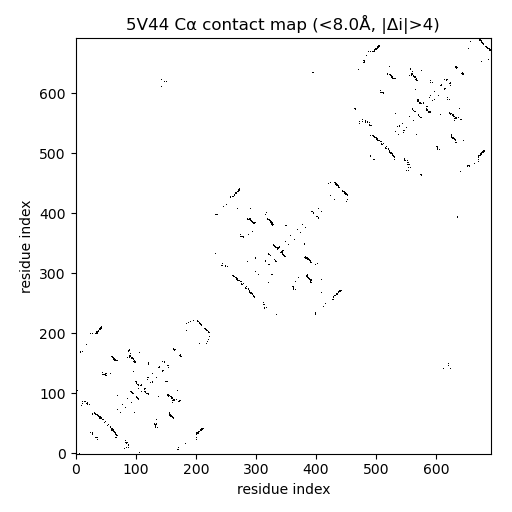 23.03 152 GLN B N 1
ATOM 2351 C CA . GLN B 1 69 ? 2.512 17.571 41.116 1.00 23.50 152 GLN B CA 1
ATOM 2352 C C . GLN B 1 69 ? 3.984 17.416 40.759 1.00 23.92 152 GLN B C 1
ATOM 2353 O O . GLN B 1 69 ? 4.459 18.027 39.798 1.00 24.69 152 GLN B O 1
ATOM 2359 N N . GLY B 1 70 ? 4.704 16.607 41.534 1.00 23.41 153 GLY B N 1
ATOM 2360 C CA . GLY B 1 70 ? 6.157 16.546 41.417 1.00 23.82 153 GLY B CA 1
ATOM 2361 C C . GLY B 1 70 ? 6.631 15.369 40.586 1.00 22.64 153 GLY B C 1
ATOM 2362 O O . GLY B 1 70 ? 5.902 14.867 39.727 1.00 21.59 153 GLY B O 1
ATOM 2363 N N . PRO B 1 71 ? 7.880 14.934 40.814 1.00 22.96 154 PRO B N 1
ATOM 2364 C CA . PRO B 1 71 ? 8.470 13.840 40.044 1.00 22.11 154 PRO B CA 1
ATOM 2365 C C . PRO B 1 71 ? 7.607 12.573 40.018 1.00 20.89 154 PRO B C 1
ATOM 2366 O O . PRO B 1 71 ? 6.914 12.246 40.986 1.00 21.87 154 PRO B O 1
ATOM 2370 N N . ALA B 1 72 ? 7.616 11.897 38.880 1.00 19.52 155 ALA B N 1
ATOM 2371 C CA . ALA B 1 72 ? 6.709 10.768 38.686 1.00 18.76 155 ALA B CA 1
ATOM 2372 C C . ALA B 1 72 ? 7.382 9.710 37.854 1.00 19.14 155 ALA B C 1
ATOM 2373 O O . ALA B 1 72 ? 8.253 10.005 37.021 1.00 19.62 155 ALA B O 1
ATOM 2375 N N . LEU B 1 73 ? 6.951 8.471 38.050 1.00 18.25 156 LEU B N 1
ATOM 2376 C CA . LEU B 1 73 ? 7.191 7.443 37.051 1.00 18.50 156 LEU B CA 1
ATOM 2377 C C . LEU B 1 73 ? 6.052 7.427 36.057 1.00 18.13 156 LEU B C 1
ATOM 2378 O O . LEU B 1 73 ? 4.889 7.253 36.449 1.00 18.47 156 LEU B O 1
ATOM 2383 N N . TYR B 1 74 ? 6.392 7.603 34.787 1.00 16.88 157 TYR B N 1
ATOM 2384 C CA . TYR B 1 74 ? 5.423 7.447 33.698 1.00 18.22 157 TYR B CA 1
ATOM 2385 C C . TYR B 1 74 ? 5.619 6.117 33.033 1.00 18.47 157 TYR B C 1
ATOM 2386 O O . TYR B 1 74 ? 6.733 5.595 32.979 1.00 18.48 157 TYR B O 1
ATOM 2395 N N . VAL B 1 75 ? 4.528 5.575 32.507 1.00 18.43 158 VAL B N 1
ATOM 2396 C CA . VAL B 1 75 ? 4.590 4.337 31.748 1.00 19.66 158 VAL B CA 1
ATOM 2397 C C . VAL B 1 75 ? 3.693 4.467 30.541 1.00 19.69 158 VAL B C 1
ATOM 2398 O O . VAL B 1 75 ? 2.481 4.693 30.677 1.00 21.73 158 VAL B O 1
ATOM 2402 N N . TYR B 1 76 ? 4.284 4.306 29.363 1.00 18.61 159 TYR B N 1
ATOM 2403 C CA . TYR B 1 76 ? 3.561 4.398 28.097 1.00 18.19 159 TYR B CA 1
ATOM 2404 C C . TYR B 1 76 ? 3.459 3.041 27.454 1.00 18.15 159 TYR B C 1
ATOM 2405 O O . TYR B 1 76 ? 4.430 2.265 27.477 1.00 18.21 159 TYR B O 1
ATOM 2414 N N . ASN B 1 77 ? 2.331 2.759 26.818 1.00 17.65 160 ASN B N 1
ATOM 2415 C CA . ASN B 1 77 ? 2.322 1.713 25.790 1.00 18.04 160 ASN B CA 1
ATOM 2416 C C . ASN B 1 77 ? 1.508 2.170 24.595 1.00 18.22 160 ASN B C 1
ATOM 2417 O O . ASN B 1 77 ? 0.746 3.144 24.700 1.00 18.40 160 ASN B O 1
ATOM 2422 N N . ASN B 1 78 ? 1.657 1.486 23.466 1.00 17.82 161 ASN B N 1
ATOM 2423 C CA . ASN B 1 78 ? 1.030 1.943 22.233 1.00 18.41 161 ASN B CA 1
ATOM 2424 C C . ASN B 1 78 ? -0.267 1.203 21.916 1.00 18.58 161 ASN B C 1
ATOM 2425 O O . ASN B 1 78 ? -0.643 1.061 20.754 1.00 19.89 161 ASN B O 1
ATOM 2430 N N . ALA B 1 79 ? -0.944 0.731 22.954 1.00 19.33 162 ALA B N 1
ATOM 2431 C CA . ALA B 1 79 ? -2.341 0.333 22.852 1.00 19.77 162 ALA B CA 1
ATOM 2432 C C . ALA B 1 79 ? -3.244 1.410 23.427 1.00 19.46 162 ALA B C 1
ATOM 2433 O O . ALA B 1 79 ? -2.764 2.367 24.049 1.00 19.27 162 ALA B O 1
ATOM 2435 N N . VAL B 1 80 ? -4.543 1.265 23.195 1.00 18.41 163 VAL B N 1
ATOM 2436 C CA . VAL B 1 80 ? -5.545 2.248 23.619 1.00 19.10 163 VAL B CA 1
ATOM 2437 C C . VAL B 1 80 ? -6.611 1.517 24.428 1.00 20.06 163 VAL B C 1
ATOM 2438 O O . VAL B 1 80 ? -7.133 0.484 23.989 1.00 20.19 163 VAL B O 1
ATOM 2442 N N . PHE B 1 81 ? -6.948 2.050 25.601 1.00 20.40 164 PHE B N 1
ATOM 2443 C CA . PHE B 1 81 ? -8.004 1.459 26.446 1.00 21.62 164 PHE B CA 1
ATOM 2444 C C . PHE B 1 81 ? -9.343 1.370 25.724 1.00 22.37 164 PHE B C 1
ATOM 2445 O O . PHE B 1 81 ? -9.802 2.357 25.131 1.00 23.00 164 PHE B O 1
ATOM 2453 N N . THR B 1 82 ? -9.967 0.201 25.798 1.00 22.22 165 THR B N 1
ATOM 2454 C CA . THR B 1 82 ? -11.373 0.059 25.443 1.00 23.01 165 THR B CA 1
ATOM 2455 C C . THR B 1 82 ? -12.236 0.463 26.643 1.00 23.21 165 THR B C 1
ATOM 2456 O O . THR B 1 82 ? -11.725 0.587 27.756 1.00 23.06 165 THR B O 1
ATOM 2460 N N . PRO B 1 83 ? -13.549 0.670 26.431 1.00 23.99 166 PRO B N 1
ATOM 2461 C CA . PRO B 1 83 ? -14.396 0.921 27.604 1.00 25.11 166 PRO B CA 1
ATOM 2462 C C . PRO B 1 83 ? -14.314 -0.176 28.662 1.00 25.09 166 PRO B C 1
ATOM 2463 O O . PRO B 1 83 ? -14.389 0.127 29.851 1.00 26.12 166 PRO B O 1
ATOM 2467 N N . GLU B 1 84 ? -14.114 -1.427 28.251 1.00 26.48 167 GLU B N 1
ATOM 2468 C CA . GLU B 1 84 ? -13.943 -2.523 29.205 1.00 27.76 167 GLU B CA 1
ATOM 2469 C C . GLU B 1 84 ? -12.650 -2.389 30.013 1.00 26.23 167 GLU B C 1
ATOM 2470 O O . GLU B 1 84 ? -12.633 -2.669 31.200 1.00 25.87 167 GLU B O 1
ATOM 2476 N N . ASP B 1 85 ? -11.581 -1.920 29.376 1.00 24.56 168 ASP B N 1
ATOM 2477 C CA . ASP B 1 85 ? -10.339 -1.605 30.095 1.00 24.19 168 ASP B CA 1
ATOM 2478 C C . ASP B 1 85 ? -10.516 -0.541 31.168 1.00 23.17 168 ASP B C 1
ATOM 2479 O O . ASP B 1 85 ? -9.990 -0.678 32.287 1.00 24.09 168 ASP B O 1
ATOM 2484 N N . TRP B 1 86 ? -11.271 0.507 30.849 1.00 22.60 169 TRP B N 1
ATOM 2485 C CA . TRP B 1 86 ? -11.547 1.530 31.842 1.00 22.18 169 TRP B CA 1
ATOM 2486 C C . TRP B 1 86 ? -12.373 0.998 32.996 1.00 23.37 169 TRP B C 1
ATOM 2487 O O . TRP B 1 86 ? -12.164 1.381 34.148 1.00 24.24 169 TRP B O 1
ATOM 2498 N N . HIS B 1 87 ? -13.304 0.100 32.690 1.00 23.24 170 HIS B N 1
ATOM 2499 C CA . HIS B 1 87 ? -14.073 -0.556 33.724 1.00 25.05 170 HIS B CA 1
ATOM 2500 C C . HIS B 1 87 ? -13.160 -1.432 34.575 1.00 25.37 170 HIS B C 1
ATOM 2501 O O . HIS B 1 87 ? -13.228 -1.398 35.805 1.00 26.30 170 HIS B O 1
ATOM 2508 N N . GLY B 1 88 ? -12.278 -2.171 33.906 1.00 25.47 171 GLY B N 1
ATOM 2509 C CA . GLY B 1 88 ? -11.398 -3.130 34.573 1.00 26.54 171 GLY B CA 1
ATOM 2510 C C . GLY B 1 88 ? -10.401 -2.497 35.516 1.00 26.99 171 GLY B C 1
ATOM 2511 O O . GLY B 1 88 ? -10.104 -3.058 36.577 1.00 29.13 171 GLY B O 1
ATOM 2512 N N . ILE B 1 89 ? -9.882 -1.337 35.135 1.00 26.34 172 ILE B N 1
ATOM 2513 C CA . ILE B 1 89 ? -8.863 -0.670 35.950 1.00 27.43 172 ILE B CA 1
ATOM 2514 C C . ILE B 1 89 ? -9.426 -0.178 37.278 1.00 29.31 172 ILE B C 1
ATOM 2515 O O . ILE B 1 89 ? -8.672 0.020 38.236 1.00 33.04 172 ILE B O 1
ATOM 2520 N N . GLN B 1 90 ? -10.740 0.019 37.335 1.00 28.82 173 GLN B N 1
ATOM 2521 C CA . GLN B 1 90 ? -11.399 0.414 38.583 1.00 30.81 173 GLN B CA 1
ATOM 2522 C C . GLN B 1 90 ? -11.719 -0.795 39.452 1.00 32.90 173 GLN B C 1
ATOM 2523 O O . GLN B 1 90 ? -12.257 -0.648 40.560 1.00 33.93 173 GLN B O 1
ATOM 2529 N N . GLU B 1 91 ? -11.366 -1.970 38.928 1.00 36.11 174 GLU B N 1
ATOM 2530 C CA . GLU B 1 91 ? -11.541 -3.293 39.553 1.00 41.56 174 GLU B CA 1
ATOM 2531 C C . GLU B 1 91 ? -12.997 -3.715 39.636 1.00 45.96 174 GLU B C 1
ATOM 2532 O O . GLU B 1 91 ? -13.565 -4.143 38.629 1.00 48.50 174 GLU B O 1
ATOM 2538 N N . ILE B 1 109 ? -5.319 -8.371 40.394 1.00 42.39 192 ILE B N 1
ATOM 2539 C CA . ILE B 1 109 ? -4.933 -7.868 41.716 1.00 40.33 192 ILE B CA 1
ATOM 2540 C C . ILE B 1 109 ? -3.563 -7.173 41.692 1.00 39.14 192 ILE B C 1
ATOM 2541 O O . ILE B 1 109 ? -3.302 -6.265 42.488 1.00 35.25 192 ILE B O 1
ATOM 2546 N N . GLY B 1 110 ? -2.711 -7.587 40.756 1.00 37.68 193 GLY B N 1
ATOM 2547 C CA . GLY B 1 110 ? -1.335 -7.133 40.697 1.00 38.78 193 GLY B CA 1
ATOM 2548 C C . GLY B 1 110 ? -1.146 -5.663 40.342 1.00 36.99 193 GLY B C 1
ATOM 2549 O O . GLY B 1 110 ? -0.085 -5.117 40.626 1.00 37.19 193 GLY B O 1
ATOM 2550 N N . PHE B 1 111 ? -2.148 -5.024 39.729 1.00 37.02 194 PHE B N 1
ATOM 2551 C CA . PHE B 1 111 ? -2.039 -3.601 39.342 1.00 38.10 194 PHE B CA 1
ATOM 2552 C C . PHE B 1 111 ? -2.072 -2.694 40.561 1.00 35.35 194 PHE B C 1
ATOM 2553 O O . PHE B 1 111 ? -1.488 -1.609 40.550 1.00 33.80 194 PHE B O 1
ATOM 2561 N N . ASN B 1 112 ? -2.778 -3.131 41.600 1.00 31.67 195 ASN B N 1
ATOM 2562 C CA . ASN B 1 112 ? -2.645 -2.523 42.923 1.00 30.48 195 ASN B CA 1
ATOM 2563 C C . ASN B 1 112 ? -1.211 -2.338 43.414 1.00 29.14 195 ASN B C 1
ATOM 2564 O O . ASN B 1 112 ? -0.982 -1.567 44.336 1.00 27.07 195 ASN B O 1
ATOM 2569 N N . SER B 1 113 ? -0.247 -3.039 42.817 1.00 28.51 196 SER B N 1
ATOM 2570 C CA . SER B 1 113 ? 1.144 -2.863 43.207 1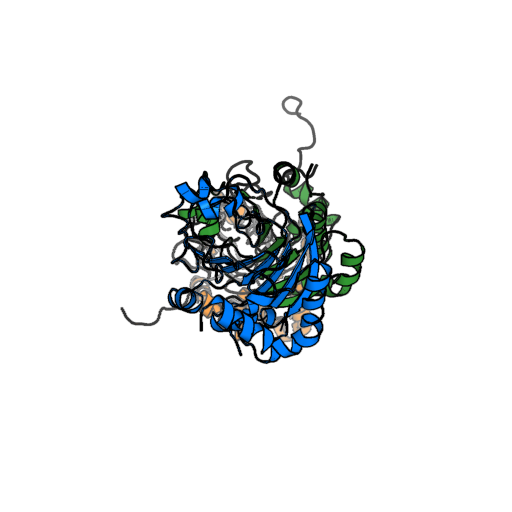.00 29.28 196 SER B CA 1
ATOM 2571 C C . SER B 1 113 ? 1.697 -1.477 42.860 1.00 26.96 196 SER B C 1
ATOM 2572 O O . SER B 1 113 ? 2.716 -1.074 43.426 1.00 27.00 196 SER B O 1
ATOM 2575 N N . VAL B 1 114 ? 1.010 -0.744 41.981 1.00 25.95 197 VAL B N 1
ATOM 2576 C CA . VAL B 1 114 ? 1.401 0.653 41.716 1.00 25.27 197 VAL B CA 1
ATOM 2577 C C . VAL B 1 114 ? 1.324 1.512 42.978 1.00 24.29 197 VAL B C 1
ATOM 2578 O O . VAL B 1 114 ? 2.015 2.530 43.086 1.00 22.54 197 VAL B O 1
ATOM 2582 N N . TYR B 1 115 ? 0.499 1.098 43.935 1.00 23.86 198 TYR B N 1
ATOM 2583 C CA . TYR B 1 115 ? 0.384 1.858 45.180 1.00 23.72 198 TYR B CA 1
ATOM 2584 C C . TYR B 1 115 ? 1.617 1.757 46.054 1.00 24.44 198 TYR B C 1
ATOM 2585 O O . TYR B 1 115 ? 1.770 2.529 47.007 1.00 23.85 198 TYR B O 1
ATOM 2594 N N . HIS B 1 116 ? 2.518 0.827 45.738 1.00 23.94 199 HIS B N 1
ATOM 2595 C CA . HIS B 1 116 ? 3.830 0.883 46.356 1.00 24.68 199 HIS B CA 1
ATOM 2596 C C . HIS B 1 116 ? 4.548 2.193 46.061 1.00 24.03 199 HIS B C 1
ATOM 2597 O O . HIS B 1 116 ? 5.352 2.642 46.878 1.00 25.44 199 HIS B O 1
ATOM 2604 N N . ILE B 1 117 ? 4.249 2.796 44.908 1.00 23.09 200 ILE B N 1
ATOM 2605 C CA . ILE B 1 117 ? 5.024 3.926 44.401 1.00 23.35 200 ILE B CA 1
ATOM 2606 C C . ILE B 1 117 ? 4.268 5.241 44.594 1.00 21.76 200 ILE B C 1
ATOM 2607 O O . ILE B 1 117 ? 4.904 6.282 44.775 1.00 22.20 200 ILE B O 1
ATOM 2612 N N . THR B 1 118 ? 2.936 5.186 44.574 1.00 20.05 201 THR B N 1
ATOM 2613 C CA . THR B 1 118 ? 2.110 6.386 44.480 1.00 20.42 201 THR B CA 1
ATOM 2614 C C . THR B 1 118 ? 0.801 6.221 45.236 1.00 20.53 201 THR B C 1
ATOM 2615 O O . THR B 1 118 ? 0.263 5.119 45.306 1.00 20.79 201 THR B O 1
ATOM 2619 N N . ASP B 1 119 ? 0.285 7.324 45.771 1.00 20.90 202 ASP B N 1
ATOM 2620 C CA . ASP B 1 119 ? -1.076 7.332 46.300 1.00 21.57 202 ASP B CA 1
ATOM 2621 C C . ASP B 1 119 ? -2.138 7.685 45.273 1.00 21.41 202 ASP B C 1
ATOM 2622 O O . ASP B 1 119 ? -3.326 7.490 45.529 1.00 22.43 202 ASP B O 1
ATOM 2627 N N . VAL B 1 120 ? -1.724 8.224 44.125 1.00 21.03 203 VAL B N 1
ATOM 2628 C CA . VAL B 1 120 ? -2.697 8.776 43.162 1.00 20.36 203 VAL B CA 1
ATOM 2629 C C . VAL B 1 120 ? -2.262 8.397 41.744 1.00 20.23 203 VAL B C 1
ATOM 2630 O O . VAL B 1 120 ? -1.684 9.223 41.023 1.00 21.28 203 VAL B O 1
ATOM 2634 N N . PRO B 1 121 ? -2.502 7.133 41.343 1.00 19.91 204 PRO B N 1
ATOM 2635 C CA . PRO B 1 121 ? -2.166 6.755 39.963 1.00 20.15 204 PRO B CA 1
ATOM 2636 C C . PRO B 1 121 ? -3.105 7.415 38.974 1.00 19.65 204 PRO B C 1
ATOM 2637 O O . PRO B 1 121 ? -4.316 7.544 39.244 1.00 19.85 204 PRO B O 1
ATOM 2641 N N . CYS B 1 122 ? -2.532 7.865 37.859 1.00 19.16 205 CYS B N 1
ATOM 2642 C CA . CYS B 1 122 ? -3.290 8.539 36.823 1.00 19.31 205 CYS B CA 1
ATOM 2643 C C . CYS B 1 122 ? -3.149 7.795 35.517 1.00 18.34 205 CYS B C 1
ATOM 2644 O O . CYS B 1 122 ? -2.083 7.238 35.220 1.00 18.51 205 CYS B O 1
ATOM 2647 N N . ILE B 1 123 ? -4.231 7.787 34.750 1.00 18.05 206 ILE B N 1
ATOM 2648 C CA . ILE B 1 123 ? -4.302 7.045 33.495 1.00 18.86 206 ILE B CA 1
ATOM 2649 C C . ILE B 1 123 ? -4.833 7.955 32.407 1.00 18.73 206 ILE B C 1
ATOM 2650 O O . ILE B 1 123 ? -5.897 8.532 32.550 1.00 19.27 206 ILE B O 1
ATOM 2655 N N . PHE B 1 124 ? -4.106 8.037 31.299 1.00 18.60 207 PHE B N 1
ATOM 2656 C CA . PHE B 1 124 ? -4.527 8.829 30.139 1.00 18.50 207 PHE B CA 1
ATOM 2657 C C . PHE B 1 124 ? -4.572 7.900 28.932 1.00 19.01 207 PHE B C 1
ATOM 2658 O O . PHE B 1 124 ? -3.556 7.348 28.543 1.00 18.64 207 PHE B O 1
ATOM 2666 N N . SER B 1 125 ? -5.738 7.708 28.336 1.00 18.51 208 SER B N 1
ATOM 2667 C CA . SER B 1 125 ? -5.785 6.876 27.138 1.00 18.61 208 SER B CA 1
ATOM 2668 C C . SER B 1 125 ? -6.939 7.337 26.304 1.00 19.62 208 SER B C 1
ATOM 2669 O O . SER B 1 125 ? -8.023 7.508 26.831 1.00 20.33 208 SER B O 1
ATOM 2672 N N . GLY B 1 126 ? -6.713 7.550 25.011 1.00 20.22 209 GLY B N 1
ATOM 2673 C CA . GLY B 1 126 ? -7.789 7.986 24.147 1.00 21.48 209 GLY B CA 1
ATOM 2674 C C . GLY B 1 126 ? -8.329 9.346 24.551 1.00 21.55 209 GLY B C 1
ATOM 2675 O O . GLY B 1 126 ? -7.582 10.324 24.633 1.00 21.45 209 GLY B O 1
ATOM 2676 N N . ASP B 1 127 ? -9.632 9.406 24.806 1.00 22.89 210 ASP B N 1
ATOM 2677 C CA . ASP B 1 127 ? -10.279 10.664 25.142 1.00 23.26 210 ASP B CA 1
ATOM 2678 C C . ASP B 1 127 ? -10.484 10.897 26.636 1.00 22.05 210 ASP B C 1
ATOM 2679 O O . ASP B 1 127 ? -11.248 11.784 27.017 1.00 23.10 210 ASP B O 1
ATOM 2684 N N . GLN B 1 128 ? -9.814 10.112 27.487 1.00 20.24 211 GLN B N 1
ATOM 2685 C CA . GLN B 1 128 ? -10.126 10.163 28.913 1.00 20.64 211 GLN B CA 1
ATOM 2686 C C . GLN B 1 128 ? -8.877 10.199 29.768 1.00 19.64 211 GLN B C 1
ATOM 2687 O O . GLN B 1 128 ? -7.912 9.485 29.474 1.00 19.41 211 GLN B O 1
ATOM 2693 N N . ILE B 1 129 ? -8.913 11.023 30.817 1.00 19.18 212 ILE B N 1
ATOM 2694 C CA . ILE B 1 129 ? -7.947 10.944 31.908 1.00 19.47 212 ILE B CA 1
ATOM 2695 C C . ILE B 1 129 ? -8.650 10.575 33.197 1.00 20.01 212 ILE B C 1
ATOM 2696 O O . ILE B 1 129 ? -9.654 11.180 33.542 1.00 20.79 212 ILE B O 1
ATOM 2701 N N . GLY B 1 130 ? -8.122 9.569 33.893 1.00 19.09 213 GLY B N 1
ATOM 2702 C CA . GLY B 1 130 ? -8.674 9.151 35.183 1.00 20.28 213 GLY B CA 1
ATOM 2703 C C . GLY B 1 130 ? -7.611 9.204 36.253 1.00 19.95 213 GLY B C 1
ATOM 2704 O O . GLY B 1 130 ? -6.448 8.940 35.989 1.00 19.92 213 GLY B O 1
ATOM 2713 N N . LEU B 1 132 ? -7.021 7.810 40.296 1.00 20.66 215 LEU B N 1
ATOM 2714 C CA . LEU B 1 132 ? -7.524 7.029 41.423 1.00 22.42 215 LEU B CA 1
ATOM 2715 C C . LEU B 1 132 ? -7.058 7.630 42.730 1.00 23.28 215 LEU B C 1
ATOM 2716 O O . LEU B 1 132 ? -5.877 7.906 42.903 1.00 23.00 215 LEU B O 1
ATOM 2721 N N . ASP B 1 133 ? -7.995 7.822 43.651 1.00 23.64 216 ASP B N 1
ATOM 2722 C CA . ASP B 1 133 ? -7.680 8.323 44.984 1.00 25.93 216 ASP B CA 1
ATOM 2723 C C . ASP B 1 133 ? -8.304 7.411 46.052 1.00 26.74 216 ASP B C 1
ATOM 2724 O O . ASP B 1 133 ? -9.366 7.707 46.594 1.00 28.03 216 ASP B O 1
ATOM 2729 N N . PRO B 1 134 ? -7.634 6.293 46.368 1.00 26.66 217 PRO B N 1
ATOM 2730 C CA . PRO B 1 134 ? -8.211 5.354 47.338 1.00 28.23 217 PRO B CA 1
ATOM 2731 C C . PRO B 1 134 ? -8.446 5.950 48.732 1.00 29.28 217 PRO B C 1
ATOM 2732 O O . PRO B 1 134 ? -9.302 5.449 49.468 1.00 30.60 217 PRO B O 1
ATOM 2736 N N . HIS B 1 135 ? -7.719 7.010 49.088 1.00 28.64 218 HIS B N 1
ATOM 2737 C CA . HIS B 1 135 ? -7.949 7.684 50.385 1.00 30.16 218 HIS B CA 1
ATOM 2738 C C . HIS B 1 135 ? -9.256 8.452 50.463 1.00 33.09 218 HIS B C 1
ATOM 2739 O O . HIS B 1 135 ? -9.698 8.807 51.560 1.00 33.72 218 HIS B O 1
ATOM 2746 N N . GLN B 1 136 ? -9.856 8.724 49.306 1.00 34.33 219 GLN B N 1
ATOM 2747 C CA . GLN B 1 136 ? -11.132 9.449 49.230 1.00 38.27 219 GLN B CA 1
ATOM 2748 C C . GLN B 1 136 ? -11.084 10.786 49.978 1.00 40.26 219 GLN B C 1
ATOM 2749 O O . GLN B 1 136 ? -11.966 11.079 50.794 1.00 42.58 219 GLN B O 1
ATOM 2755 N N . THR B 1 137 ? -10.044 11.577 49.712 1.00 40.61 220 THR B N 1
ATOM 2756 C CA . THR B 1 137 ? -9.937 12.938 50.253 1.00 42.83 220 THR B CA 1
ATOM 2757 C C . THR B 1 137 ? -10.028 13.996 49.158 1.00 41.85 220 THR B C 1
ATOM 2758 O O . THR B 1 137 ? -10.482 15.110 49.406 1.00 44.04 220 THR B O 1
ATOM 2762 N N . LEU B 1 138 ? -9.588 13.644 47.951 1.00 38.66 221 LEU B N 1
ATOM 2763 C CA . LEU B 1 138 ? -9.210 14.632 46.955 1.00 37.67 221 LEU B CA 1
ATOM 2764 C C . LEU B 1 138 ? -10.415 15.181 46.187 1.00 36.82 221 LEU B C 1
ATOM 2765 O O . LEU B 1 138 ? -10.427 16.345 45.791 1.00 38.02 221 LEU B O 1
ATOM 2770 N N . PHE B 1 139 ? -11.413 14.332 45.964 1.00 34.94 222 PHE B N 1
ATOM 2771 C CA . PHE B 1 139 ? -12.539 14.668 45.091 1.00 35.67 222 PHE B CA 1
ATOM 2772 C C . PHE B 1 139 ? -13.839 14.665 45.880 1.00 38.96 222 PHE B C 1
ATOM 2773 O O . PHE B 1 139 ? -14.928 14.505 45.318 1.00 40.31 222 PHE B O 1
ATOM 2781 N N . GLY B 1 140 ? -13.710 14.846 47.192 1.00 40.87 223 GLY B N 1
ATOM 2782 C CA . GLY B 1 140 ? -14.858 15.002 48.074 1.00 44.63 223 GLY B CA 1
ATOM 2783 C C . GLY B 1 140 ? -15.584 13.693 48.317 1.00 46.07 223 GLY B C 1
ATOM 2784 O O . GLY B 1 140 ? -15.076 12.620 47.967 1.00 45.15 223 GLY B O 1
ATOM 2785 N N . PRO B 1 141 ? -16.779 13.765 48.933 1.00 47.23 224 PRO B N 1
ATOM 2786 C CA . PRO B 1 141 ? -17.121 12.761 49.931 1.00 48.33 224 PRO B CA 1
ATOM 2787 C C . PRO B 1 141 ? -17.301 11.400 49.267 1.00 46.61 224 PRO B C 1
ATOM 2788 O O . PRO B 1 141 ? -18.085 11.273 48.323 1.00 46.90 224 PRO B O 1
ATOM 2792 N N . HIS B 1 142 ? -16.561 10.406 49.755 1.00 45.15 225 HIS B N 1
ATOM 2793 C CA . HIS B 1 142 ? -16.655 9.018 49.283 1.00 45.05 225 HIS B CA 1
ATOM 2794 C C . HIS B 1 142 ? -16.540 8.898 47.752 1.00 41.77 225 HIS B C 1
ATOM 2795 O O . HIS B 1 142 ? -17.062 7.961 47.153 1.00 42.81 225 HIS B O 1
ATOM 2802 N N . GLU B 1 143 ? -15.865 9.850 47.121 1.00 38.44 226 GLU B N 1
ATOM 2803 C CA . GLU B 1 143 ? -15.333 9.604 45.779 1.00 35.75 226 GLU B CA 1
ATOM 2804 C C . GLU B 1 143 ? -13.934 9.018 45.897 1.00 34.45 226 GLU B C 1
ATOM 2805 O O . GLU B 1 143 ? -13.119 9.509 46.673 1.00 36.86 226 GLU B O 1
ATOM 2811 N N . SER B 1 144 ? -13.649 7.976 45.125 1.00 29.83 227 SER B N 1
ATOM 2812 C CA . SER B 1 144 ? -12.342 7.323 45.203 1.00 27.57 227 SER B CA 1
ATOM 2813 C C . SER B 1 144 ? -11.534 7.581 43.940 1.00 25.31 227 SER B C 1
ATOM 2814 O O . SER B 1 144 ? -10.654 6.810 43.590 1.00 23.84 227 SER B O 1
ATOM 2817 N N . GLY B 1 145 ? -11.840 8.683 43.267 1.00 23.89 228 GLY B N 1
ATOM 2818 C CA . GLY B 1 145 ? -11.155 9.023 42.026 1.00 22.60 228 GLY B CA 1
ATOM 2819 C C . GLY B 1 145 ? -12.000 9.995 41.242 1.00 22.58 228 GLY B C 1
ATOM 2820 O O . GLY B 1 145 ? -13.058 10.425 41.706 1.00 23.98 228 GLY B O 1
ATOM 2821 N N . GLN B 1 146 ? -11.546 10.320 40.038 1.00 21.78 229 GLN B N 1
ATOM 2822 C CA . GLN B 1 146 ? -12.271 11.233 39.169 1.00 22.78 229 GLN B CA 1
ATOM 2823 C C . GLN B 1 146 ? -11.792 11.036 37.757 1.00 21.97 229 GLN B C 1
ATOM 2824 O O . GLN B 1 146 ? -10.636 10.683 37.547 1.00 21.97 229 GLN B O 1
ATOM 2830 N N . CYS B 1 147 ? -12.664 11.286 36.784 1.00 21.75 230 CYS B N 1
ATOM 2831 C CA . CYS B 1 147 ? -12.201 11.292 35.415 1.00 22.37 230 CYS B CA 1
ATOM 2832 C C . CYS B 1 147 ? -12.760 12.452 34.613 1.00 22.36 230 CYS B C 1
ATOM 2833 O O . CYS B 1 147 ? -13.783 13.050 34.976 1.00 23.57 230 CYS B O 1
ATOM 2836 N N . TRP B 1 148 ? -12.067 12.737 33.517 1.00 21.79 231 TRP B N 1
ATOM 2837 C CA . TRP B 1 148 ? -12.357 13.860 32.637 1.00 23.20 231 TRP B CA 1
ATOM 2838 C C . TRP B 1 148 ? -12.293 13.362 31.229 1.00 23.07 231 TRP B C 1
ATOM 2839 O O . TRP B 1 148 ? -11.413 12.580 30.870 1.00 22.45 231 TRP B O 1
ATOM 2850 N N . ASN B 1 149 ? -13.249 13.800 30.435 1.00 23.55 232 ASN B N 1
ATOM 2851 C CA . ASN B 1 149 ? -13.242 13.534 29.032 1.00 24.49 232 ASN B CA 1
ATOM 2852 C C . ASN B 1 149 ? -12.665 14.742 28.306 1.00 24.36 232 ASN B C 1
ATOM 2853 O O . ASN B 1 149 ? -13.057 15.865 28.584 1.00 24.48 232 ASN B O 1
ATOM 2858 N N . LEU B 1 150 ? -11.721 14.508 27.392 1.00 24.94 233 LEU B N 1
ATOM 2859 C CA . LEU B 1 150 ? -10.988 15.604 26.758 1.00 24.82 233 LEU B CA 1
ATOM 2860 C C . LEU B 1 150 ? -11.902 16.467 25.890 1.00 26.63 233 LEU B C 1
ATOM 2861 O O . LEU B 1 150 ? -11.624 17.647 25.685 1.00 27.37 233 LEU B O 1
ATOM 2866 N N . LYS B 1 151 ? -12.983 15.883 25.389 1.00 27.57 234 LYS B N 1
ATOM 2867 C CA . LYS B 1 151 ? -13.988 16.679 24.660 1.00 30.15 234 LYS B CA 1
ATOM 2868 C C . LYS B 1 151 ? -15.008 17.329 25.602 1.00 31.28 234 LYS B C 1
ATOM 2869 O O . LYS B 1 151 ? -15.145 18.565 25.633 1.00 31.90 234 LYS B O 1
ATOM 2875 N N . ASP B 1 152 ? -15.719 16.512 26.371 1.00 30.51 235 ASP B N 1
ATOM 2876 C CA . ASP B 1 152 ? -16.819 17.004 27.204 1.00 31.99 235 ASP B CA 1
ATOM 2877 C C . ASP B 1 152 ? -16.360 17.971 28.290 1.00 30.96 235 ASP B C 1
ATOM 2878 O O . ASP B 1 152 ? -17.113 18.858 28.701 1.00 32.15 235 ASP B O 1
ATOM 2883 N N . ASP B 1 153 ? -15.120 17.798 28.747 1.00 28.57 236 ASP B N 1
ATOM 2884 C CA . ASP B 1 153 ? -14.640 18.512 29.922 1.00 27.42 236 ASP B CA 1
ATOM 2885 C C . ASP B 1 153 ? -13.475 19.429 29.568 1.00 26.60 236 ASP B C 1
ATOM 2886 O O . ASP B 1 153 ? -12.673 19.771 30.437 1.00 26.76 236 ASP B O 1
ATOM 2891 N N . SER B 1 154 ? -13.397 19.855 28.309 1.00 27.73 237 SER B N 1
ATOM 2892 C CA . SER B 1 154 ? -12.278 20.702 27.882 1.00 28.00 237 SER B CA 1
ATOM 2893 C C . SER B 1 154 ? -12.122 22.004 28.667 1.00 28.67 237 SER B C 1
ATOM 2894 O O . SER B 1 154 ? -11.000 22.418 28.942 1.00 29.10 237 SER B O 1
ATOM 2897 N N . LYS B 1 155 ? -13.234 22.645 29.034 1.00 29.84 238 LYS B N 1
ATOM 2898 C CA . LYS B 1 155 ? -13.153 23.876 29.822 1.00 31.58 238 LYS B CA 1
ATOM 2899 C C . LYS B 1 155 ? -12.593 23.639 31.219 1.00 30.95 238 LYS B C 1
ATOM 2900 O O . LYS B 1 155 ? -11.765 24.423 31.698 1.00 31.58 238 LYS B O 1
ATOM 2906 N N . GLU B 1 156 ? -13.056 22.576 31.876 1.00 29.28 239 GLU B N 1
ATOM 2907 C CA . GLU B 1 156 ? -12.556 22.228 33.198 1.00 30.55 239 GLU B CA 1
ATOM 2908 C C . GLU B 1 156 ? -11.070 21.918 33.139 1.00 27.86 239 GLU B C 1
ATOM 2909 O O . GLU B 1 156 ? -10.321 22.323 34.020 1.00 28.58 239 GLU B O 1
ATOM 2915 N N . ILE B 1 157 ? -10.649 21.209 32.100 1.00 27.24 240 ILE B N 1
ATOM 2916 C CA . ILE B 1 157 ? -9.228 20.880 31.941 1.00 25.87 240 ILE B CA 1
ATOM 2917 C C . ILE B 1 157 ? -8.392 22.158 31.862 1.00 26.75 240 ILE B C 1
ATOM 2918 O O . ILE B 1 157 ? -7.341 22.264 32.496 1.00 27.06 240 ILE B O 1
ATOM 2923 N N . SER B 1 158 ? -8.877 23.130 31.106 1.00 28.55 241 SER B N 1
ATOM 2924 C CA . SER B 1 158 ? -8.202 24.432 31.014 1.00 29.90 241 SER B CA 1
ATOM 2925 C C . SER B 1 158 ? -8.175 25.215 32.341 1.00 31.55 241 SER B C 1
ATOM 2926 O O . SER B 1 158 ? -7.161 25.830 32.701 1.00 31.19 241 SER B O 1
ATOM 2929 N N . GLU B 1 159 ? -9.291 25.186 33.063 1.00 31.15 242 GLU B N 1
ATOM 2930 C CA . GLU B 1 159 ? -9.386 25.808 34.389 1.00 32.92 242 GLU B CA 1
ATOM 2931 C C . GLU B 1 159 ? -8.466 25.158 35.415 1.00 32.25 242 GLU B C 1
ATOM 2932 O O . GLU B 1 159 ? -8.170 25.745 36.476 1.00 34.53 242 GLU B O 1
ATOM 2938 N N . LEU B 1 160 ? -8.044 23.938 35.107 1.00 28.63 243 LEU B N 1
ATOM 2939 C CA . LEU B 1 160 ? -7.164 23.194 35.975 1.00 27.77 243 LEU B CA 1
ATOM 2940 C C . LEU B 1 160 ? -5.837 22.960 35.266 1.00 25.85 243 LEU B C 1
ATOM 2941 O O . LEU B 1 160 ? -5.332 21.851 35.248 1.00 25.08 243 LEU B O 1
ATOM 2946 N N . SER B 1 161 ? -5.268 24.008 34.673 1.00 25.61 244 SER B N 1
ATOM 2947 C CA . SER B 1 161 ? -4.186 23.795 33.713 1.00 25.25 244 SER B CA 1
ATOM 2948 C C . SER B 1 161 ? -2.948 23.174 34.367 1.00 23.63 244 SER B C 1
ATOM 2949 O O . SER B 1 161 ? -2.280 22.341 33.745 1.00 23.25 244 SER B O 1
ATOM 2952 N N . ASP B 1 162 ? -2.652 23.544 35.617 1.00 23.34 245 ASP B N 1
ATOM 2953 C CA . ASP B 1 162 ? -1.515 22.927 36.315 1.00 23.11 245 ASP B CA 1
ATOM 2954 C C . ASP B 1 162 ? -1.748 21.437 36.506 1.00 22.50 245 ASP B C 1
ATOM 2955 O O . ASP B 1 162 ? -0.815 20.648 36.414 1.00 22.80 245 ASP B O 1
ATOM 2960 N N . GLN B 1 163 ? -3.002 21.082 36.776 1.00 22.84 246 GLN B N 1
ATOM 2961 C CA . GLN B 1 163 ? -3.425 19.689 36.979 1.00 23.43 246 GLN B CA 1
ATOM 2962 C C . GLN B 1 163 ? -3.159 18.833 35.751 1.00 22.59 246 GLN B C 1
ATOM 2963 O O . GLN B 1 163 ? -2.815 17.656 35.875 1.00 21.48 246 GLN B O 1
ATOM 2969 N N . PHE B 1 164 ? -3.334 19.420 34.572 1.00 21.17 247 PHE B N 1
ATOM 2970 C CA . PHE B 1 164 ? -3.256 18.638 33.337 1.00 20.65 247 PHE B CA 1
ATOM 2971 C C . PHE B 1 164 ? -1.979 18.828 32.555 1.00 20.43 247 PHE B C 1
ATOM 2972 O O . PHE B 1 164 ? -1.694 18.049 31.665 1.00 20.07 247 PHE B O 1
ATOM 2980 N N . ALA B 1 165 ? -1.193 19.836 32.928 1.00 20.71 248 ALA B N 1
ATOM 2981 C CA . ALA B 1 165 ? 0.156 20.001 32.366 1.00 21.09 248 ALA B CA 1
ATOM 2982 C C . ALA B 1 165 ? 1.046 18.732 32.386 1.00 21.00 248 ALA B C 1
ATOM 2983 O O . ALA B 1 165 ? 1.794 18.505 31.441 1.00 20.52 248 ALA B O 1
ATOM 2985 N N . PRO B 1 166 ? 0.953 17.895 33.439 1.00 20.38 249 PRO B N 1
ATOM 2986 C CA . PRO B 1 166 ? 1.779 16.689 33.435 1.00 20.37 249 PRO B CA 1
ATOM 2987 C C . PRO B 1 166 ? 1.423 15.669 32.361 1.00 21.13 249 PRO B C 1
ATOM 2988 O O . PRO B 1 166 ? 2.143 14.678 32.209 1.00 21.52 249 PRO B O 1
ATOM 2992 N N . PHE B 1 167 ? 0.341 15.919 31.624 1.00 20.22 250 PHE B N 1
ATOM 2993 C CA . PHE B 1 167 ? -0.123 14.996 30.587 1.00 20.67 250 PHE B CA 1
ATOM 2994 C C . PHE B 1 167 ? 0.155 15.485 29.183 1.00 21.40 250 PHE B C 1
ATOM 2995 O O . PHE B 1 167 ? -0.315 14.882 28.212 1.00 21.74 250 PHE B O 1
ATOM 3003 N N . VAL B 1 168 ? 0.902 16.584 29.091 1.00 21.86 251 VAL B N 1
ATOM 3004 C CA . VAL B 1 168 ? 1.339 17.131 27.814 1.00 23.33 251 VAL B CA 1
ATOM 3005 C C . VAL B 1 168 ? 2.857 17.200 27.792 1.00 23.72 251 VAL B C 1
ATOM 3006 O O . VAL B 1 168 ? 3.502 17.422 28.822 1.00 23.72 251 VAL B O 1
ATOM 3010 N N . GLY B 1 169 ? 3.433 17.025 26.612 1.00 23.75 252 GLY B N 1
ATOM 3011 C CA . GLY B 1 169 ? 4.864 17.251 26.444 1.00 25.25 252 GLY B CA 1
ATOM 3012 C C . GLY B 1 169 ? 5.654 15.987 26.657 1.00 24.96 252 GLY B C 1
ATOM 3013 O O . GLY B 1 169 ? 6.873 16.023 26.816 1.00 26.86 252 GLY B O 1
ATOM 3014 N N . ILE B 1 170 ? 4.949 14.857 26.650 1.00 24.17 253 ILE B N 1
ATOM 3015 C CA . ILE B 1 170 ? 5.549 13.570 26.898 1.00 24.29 253 ILE B CA 1
ATOM 3016 C C . ILE B 1 170 ? 4.826 12.533 26.043 1.00 23.18 253 ILE B C 1
ATOM 3017 O O . ILE B 1 170 ? 3.615 12.650 25.814 1.00 22.53 253 ILE B O 1
ATOM 3022 N N . PHE B 1 171 ? 5.589 11.571 25.529 1.00 22.76 254 PHE B N 1
ATOM 3023 C CA . PHE B 1 171 ? 5.055 10.459 24.717 1.00 22.38 254 PHE B CA 1
ATOM 3024 C C . PHE B 1 171 ? 4.253 10.914 23.495 1.00 23.10 254 PHE B C 1
ATOM 3025 O O . PHE B 1 171 ? 3.338 10.208 23.032 1.00 23.53 254 PHE B O 1
ATOM 3033 N N . GLY B 1 172 ? 4.604 12.074 22.957 1.00 22.04 255 GLY B N 1
ATOM 3034 C CA . GLY B 1 172 ? 3.893 12.586 21.794 1.00 22.53 255 GLY B CA 1
ATOM 3035 C C . GLY B 1 172 ? 2.590 13.290 22.089 1.00 22.44 255 GLY B C 1
ATOM 3036 O O . GLY B 1 172 ? 1.917 13.719 21.158 1.00 24.06 255 GLY B O 1
ATOM 3037 N N . SER B 1 173 ? 2.239 13.443 23.369 1.00 22.01 256 SER B N 1
ATOM 3038 C CA . SER B 1 173 ? 1.086 14.269 23.740 1.00 22.28 256 SER B CA 1
ATOM 3039 C C . SER B 1 173 ? 1.456 15.741 23.596 1.00 23.01 256 SER B C 1
ATOM 3040 O O . SER B 1 173 ? 2.490 16.176 24.099 1.00 24.36 256 SER B O 1
ATOM 3043 N N . THR B 1 174 ? 0.592 16.492 22.923 1.00 23.84 257 THR B N 1
ATOM 3044 C CA . THR B 1 174 ? 0.841 17.907 22.611 1.00 25.15 257 THR B CA 1
ATOM 3045 C C . THR B 1 174 ? -0.416 18.706 22.900 1.00 25.06 257 THR B C 1
ATOM 3046 O O . THR B 1 174 ? -1.472 18.142 23.202 1.00 24.92 257 THR B O 1
ATOM 3050 N N . LYS B 1 175 ? -0.323 20.026 22.755 1.00 26.59 258 LYS B N 1
ATOM 3051 C CA . LYS B 1 175 ? -1.522 20.853 22.677 1.00 27.84 258 LYS B CA 1
ATOM 3052 C C . LYS B 1 175 ? -2.577 20.272 21.726 1.00 27.73 258 LYS B C 1
ATOM 3053 O O . LYS B 1 175 ? -3.754 20.219 22.074 1.00 27.81 258 LYS B O 1
ATOM 3059 N N . GLU B 1 176 ? -2.154 19.827 20.542 1.00 28.88 259 GLU B N 1
ATOM 3060 C CA . GLU B 1 176 ? -3.081 19.219 19.565 1.00 30.97 259 GLU B CA 1
ATOM 3061 C C . GLU B 1 176 ? -3.846 17.999 20.092 1.00 29.08 259 GLU B C 1
ATOM 3062 O O . GLU B 1 176 ? -4.988 17.758 19.707 1.00 28.74 259 GLU B O 1
ATOM 3068 N N . THR B 1 177 ? -3.203 17.224 20.957 1.00 26.42 260 THR B N 1
ATOM 3069 C CA . THR B 1 177 ? -3.858 16.096 21.595 1.00 25.35 260 THR B CA 1
ATOM 3070 C C . THR B 1 177 ? -5.136 16.554 22.286 1.00 25.22 260 THR B C 1
ATOM 3071 O O . THR B 1 177 ? -6.178 15.895 22.204 1.00 25.18 260 THR B O 1
ATOM 3075 N N . PHE B 1 178 ? -5.054 17.695 22.966 1.00 25.36 261 PHE B N 1
ATOM 3076 C CA . PHE B 1 178 ? -6.181 18.164 23.742 1.00 26.30 261 PHE B CA 1
ATOM 3077 C C . PHE B 1 178 ? -7.206 18.907 22.892 1.00 29.35 261 PHE B C 1
ATOM 3078 O O . PHE B 1 178 ? -8.396 18.878 23.201 1.00 31.33 261 PHE B O 1
ATOM 3086 N N . ILE B 1 179 ? -6.747 19.519 21.800 1.00 30.76 262 ILE B N 1
ATOM 3087 C CA . ILE B 1 179 ? -7.652 20.107 20.801 1.00 33.47 262 ILE B CA 1
ATOM 3088 C C . ILE B 1 179 ? -8.413 19.048 19.980 1.00 33.81 262 ILE B C 1
ATOM 3089 O O . ILE B 1 179 ? -9.617 19.199 19.748 1.00 36.09 262 ILE B O 1
ATOM 3094 N N . ASN B 1 180 ? -7.714 18.001 19.534 1.00 33.12 263 ASN B N 1
ATOM 3095 C CA . ASN B 1 180 ? -8.348 16.822 18.904 1.00 33.24 263 ASN B CA 1
ATOM 3096 C C . ASN B 1 180 ? -9.230 16.021 19.860 1.00 32.38 263 ASN B C 1
ATOM 3097 O O . ASN B 1 180 ? -10.176 15.349 19.443 1.00 33.79 263 ASN B O 1
ATOM 3102 N N . GLY B 1 181 ? -8.880 16.070 21.140 1.00 28.14 264 GLY B N 1
ATOM 3103 C CA . GLY B 1 181 ? -9.558 15.303 22.174 1.00 26.96 264 GLY B CA 1
ATOM 3104 C C . GLY B 1 181 ? -9.245 13.820 22.163 1.00 25.54 264 GLY B C 1
ATOM 3105 O O . GLY B 1 181 ? -10.083 13.010 22.536 1.00 25.48 264 GLY B O 1
ATOM 3106 N N . ASN B 1 182 ? -8.042 13.460 21.730 1.00 24.38 265 ASN B N 1
ATOM 3107 C CA . ASN B 1 182 ? -7.657 12.053 21.730 1.00 24.08 265 ASN B CA 1
ATOM 3108 C C . ASN B 1 182 ? -6.148 11.844 21.798 1.00 23.06 265 ASN B C 1
ATOM 3109 O O . ASN B 1 182 ? -5.408 12.411 20.989 1.00 24.68 265 ASN B O 1
ATOM 3114 N N . PHE B 1 183 ? -5.701 11.008 22.740 1.00 21.27 266 PHE B N 1
ATOM 3115 C CA . PHE B 1 183 ? -4.324 10.518 22.739 1.00 20.33 266 PHE B CA 1
ATOM 3116 C C . PHE B 1 183 ? -4.315 9.079 22.254 1.00 20.16 266 PHE B C 1
ATOM 3117 O O . PHE B 1 183 ? -4.901 8.205 22.904 1.00 19.53 266 PHE B O 1
ATOM 3125 N N . PRO B 1 184 ? -3.672 8.830 21.095 1.00 20.95 267 PRO B N 1
ATOM 3126 C CA . PRO B 1 184 ? -3.734 7.502 20.485 1.00 21.53 267 PRO B CA 1
ATOM 3127 C C . PRO B 1 184 ? -2.674 6.574 21.100 1.00 20.78 267 PRO B C 1
ATOM 3128 O O . PRO B 1 184 ? -1.667 6.232 20.473 1.00 21.52 267 PRO B O 1
ATOM 3132 N N . GLY B 1 185 ? -2.927 6.182 22.340 1.00 19.40 268 GLY B N 1
ATOM 3133 C CA . GLY B 1 185 ? -1.979 5.415 23.136 1.00 19.44 268 GLY B CA 1
ATOM 3134 C C . GLY B 1 185 ? -2.486 5.366 24.561 1.00 19.50 268 GLY B C 1
ATOM 3135 O O . GLY B 1 185 ? -3.615 5.761 24.865 1.00 19.79 268 GLY B O 1
ATOM 3136 N N . THR B 1 186 ? -1.628 4.886 25.441 1.00 19.87 269 THR B N 1
ATOM 3137 C CA . THR B 1 186 ? -1.910 4.843 26.865 1.00 19.72 269 THR B CA 1
ATOM 3138 C C . THR B 1 186 ? -0.696 5.354 27.585 1.00 18.89 269 THR B C 1
ATOM 3139 O O . THR B 1 186 ? 0.417 4.929 27.298 1.00 18.72 269 THR B O 1
ATOM 3143 N N . PHE B 1 187 ? -0.892 6.228 28.548 1.00 19.67 270 PHE B N 1
ATOM 3144 C CA . PHE B 1 187 ? 0.153 6.359 29.533 1.00 20.74 270 PHE B CA 1
ATOM 3145 C C . PHE B 1 187 ? -0.333 6.623 30.924 1.00 19.53 270 PHE B C 1
ATOM 3146 O O . PHE B 1 187 ? -1.401 7.202 31.153 1.00 19.84 270 PHE B O 1
ATOM 3154 N N . PHE B 1 188 ? 0.461 6.118 31.837 1.00 19.92 271 PHE B N 1
ATOM 3155 C CA . PHE B 1 188 ? 0.195 6.262 33.248 1.00 18.55 271 PHE B CA 1
ATOM 3156 C C . PHE B 1 188 ? 1.172 7.295 33.794 1.00 19.11 271 PHE B C 1
ATOM 3157 O O . PHE B 1 188 ? 2.337 7.367 33.357 1.00 19.68 271 PHE B O 1
ATOM 3165 N N . ARG B 1 189 ? 0.704 8.044 34.778 1.00 18.58 272 ARG B N 1
ATOM 3166 C CA . ARG B 1 189 ? 1.573 8.890 35.583 1.00 18.00 272 ARG B CA 1
ATOM 3167 C C . ARG B 1 189 ? 1.408 8.484 37.035 1.00 18.39 272 ARG B C 1
ATOM 3168 O O . ARG B 1 189 ? 0.293 8.508 37.572 1.00 18.19 272 ARG B O 1
ATOM 3176 N N . PHE B 1 190 ? 2.515 8.088 37.658 1.00 17.96 273 PHE B N 1
ATOM 3177 C CA . PHE B 1 190 ? 2.535 7.694 39.067 1.00 18.35 273 PHE B CA 1
ATOM 3178 C C . PHE B 1 190 ? 3.397 8.689 39.859 1.00 19.25 273 PHE B C 1
ATOM 3179 O O . PHE B 1 190 ? 4.610 8.515 39.970 1.00 19.49 273 PHE B O 1
ATOM 3187 N N . PRO B 1 191 ? 2.773 9.746 40.404 1.00 19.08 274 PRO B N 1
ATOM 3188 C CA . PRO B 1 191 ? 3.568 10.709 41.191 1.00 19.78 274 PRO B CA 1
ATOM 3189 C C . PRO B 1 191 ? 4.219 10.023 42.390 1.00 20.49 274 PRO B C 1
ATOM 3190 O O . PRO B 1 191 ? 3.534 9.358 43.186 1.00 20.78 274 PRO B O 1
ATOM 3194 N N . LEU B 1 192 ? 5.538 10.141 42.499 1.00 20.89 275 LEU B N 1
ATOM 3195 C CA . LEU B 1 192 ? 6.253 9.405 43.537 1.00 22.15 275 LEU B CA 1
ATOM 3196 C C . LEU B 1 192 ? 5.799 9.852 44.908 1.00 22.16 275 LEU B C 1
ATOM 3197 O O . LEU B 1 192 ? 5.713 11.054 45.183 1.00 22.62 275 LEU B O 1
ATOM 3202 N N . ARG B 1 193 ? 5.555 8.891 45.796 1.00 21.41 276 ARG B N 1
ATOM 3203 C CA . ARG B 1 193 ? 5.162 9.238 47.153 1.00 22.19 276 ARG B CA 1
ATOM 3204 C C . ARG B 1 193 ? 6.282 9.952 47.894 1.00 23.63 276 ARG B C 1
ATOM 3205 O O . ARG B 1 193 ? 7.351 9.381 48.093 1.00 25.19 276 ARG B O 1
ATOM 3213 N N . LEU B 1 194 ? 6.025 11.190 48.310 1.00 23.58 277 LEU B N 1
ATOM 3214 C CA . LEU B 1 194 ? 7.033 11.968 49.045 1.00 24.90 277 LEU B CA 1
ATOM 3215 C C . LEU B 1 194 ? 6.651 12.205 50.484 1.00 25.67 277 LEU B C 1
ATOM 3216 O O . LEU B 1 194 ? 7.415 12.806 51.227 1.00 26.86 277 LEU B O 1
ATOM 3221 N N . GLN B 1 195 ? 5.467 11.750 50.870 1.00 25.31 278 GLN B N 1
ATOM 3222 C CA . GLN B 1 195 ? 5.006 11.872 52.251 1.00 27.40 278 GLN B CA 1
ATOM 3223 C C . GLN B 1 195 ? 4.252 10.595 52.591 1.00 27.22 278 GLN B C 1
ATOM 3224 O O . GLN B 1 195 ? 3.599 10.020 51.714 1.00 26.62 278 GLN B O 1
ATOM 3230 N N . PRO B 1 196 ? 4.346 10.132 53.852 1.00 28.04 279 PRO B N 1
ATOM 3231 C CA . PRO B 1 196 ? 3.618 8.915 54.220 1.00 28.08 279 PRO B CA 1
ATOM 3232 C C . PRO B 1 196 ? 2.117 9.130 54.102 1.00 28.07 279 PRO B C 1
ATOM 3233 O O . PRO B 1 196 ? 1.626 10.256 54.233 1.00 28.74 279 PRO B O 1
ATOM 3237 N N . SER B 1 197 ? 1.403 8.053 53.813 1.00 27.79 280 SER B N 1
ATOM 3238 C CA . SER B 1 197 ? -0.040 8.094 53.773 1.00 27.88 280 SER B CA 1
ATOM 3239 C C . SER B 1 197 ? -0.568 6.913 54.566 1.00 29.66 280 SER B C 1
ATOM 3240 O O . SER B 1 197 ? 0.206 6.083 55.062 1.00 29.73 280 SER B O 1
ATOM 3243 N N . GLN B 1 198 ? -1.888 6.835 54.695 1.00 32.15 281 GLN B N 1
ATOM 3244 C CA . GLN B 1 198 ? -2.499 5.721 55.414 1.00 35.05 281 GLN B CA 1
ATOM 3245 C C . GLN B 1 198 ? -2.253 4.422 54.658 1.00 34.10 281 GLN B C 1
ATOM 3246 O O . GLN B 1 198 ? -2.132 3.353 55.265 1.00 36.44 281 GLN B O 1
ATOM 3252 N N . LEU B 1 199 ? -2.161 4.538 53.338 1.00 32.59 282 LEU B N 1
ATOM 3253 C CA . LEU B 1 199 ? -1.863 3.425 52.458 1.00 31.59 282 LEU B CA 1
ATOM 3254 C C . LEU B 1 199 ? -0.441 2.872 52.611 1.00 32.02 282 LEU B C 1
ATOM 3255 O O . LEU B 1 199 ? -0.255 1.661 52.639 1.00 31.89 282 LEU B O 1
ATOM 3260 N N . SER B 1 200 ? 0.558 3.749 52.718 1.00 31.83 283 SER B N 1
ATOM 3261 C CA . SER B 1 200 ? 1.957 3.316 52.733 1.00 33.04 283 SER B CA 1
ATOM 3262 C C . SER B 1 200 ? 2.872 4.390 53.321 1.00 33.44 283 SER B C 1
ATOM 3263 O O . SER B 1 200 ? 2.719 5.574 53.011 1.00 31.75 283 SER B O 1
ATOM 3266 N N . SER B 1 201 ? 3.829 3.966 54.148 1.00 36.03 284 SER B N 1
ATOM 3267 C CA . SER B 1 201 ? 4.935 4.825 54.586 1.00 38.61 284 SER B CA 1
ATOM 3268 C C . SER B 1 201 ? 6.144 4.757 53.648 1.00 37.70 284 SER B C 1
ATOM 3269 O O . SER B 1 201 ? 7.185 5.357 53.927 1.00 39.13 284 SER B O 1
ATOM 3272 N N . ASN B 1 202 ? 5.999 4.030 52.544 1.00 38.17 285 ASN B N 1
ATOM 3273 C CA . ASN B 1 202 ? 7.098 3.780 51.619 1.00 36.82 285 ASN B CA 1
ATOM 3274 C C . ASN B 1 202 ? 7.287 4.969 50.683 1.00 34.98 285 ASN B C 1
ATOM 3275 O O . ASN B 1 202 ? 6.513 5.173 49.750 1.00 33.14 285 ASN B O 1
ATOM 3280 N N . LEU B 1 203 ? 8.317 5.763 50.948 1.00 34.69 286 LEU B N 1
ATOM 3281 C CA . LEU B 1 203 ? 8.547 6.962 50.158 1.00 33.15 286 LEU B CA 1
ATOM 3282 C C . LEU B 1 203 ? 9.368 6.598 48.946 1.00 32.85 286 LEU B C 1
ATOM 3283 O O . LEU B 1 203 ? 10.277 5.776 49.025 1.00 33.68 286 LEU B O 1
ATOM 3288 N N . TYR B 1 204 ? 9.045 7.209 47.818 1.00 32.30 287 TYR B N 1
ATOM 3289 C CA . TYR B 1 204 ? 9.864 7.028 46.641 1.00 33.06 287 TYR B CA 1
ATOM 3290 C C . TYR B 1 204 ? 10.699 8.252 46.324 1.00 34.14 287 TYR B C 1
ATOM 3291 O O . TYR B 1 204 ? 10.344 9.384 46.677 1.00 37.04 287 TYR B O 1
ATOM 3300 N N . ASN B 1 205 ? 11.835 8.002 45.683 1.00 33.23 288 ASN B N 1
ATOM 3301 C CA . ASN B 1 205 ? 12.782 9.041 45.324 1.00 33.16 288 ASN B CA 1
ATOM 3302 C C . ASN B 1 205 ? 13.578 8.563 44.113 1.00 31.83 288 ASN B C 1
ATOM 3303 O O . ASN B 1 205 ? 13.363 7.442 43.639 1.00 31.17 288 ASN B O 1
ATOM 3308 N N . LYS B 1 206 ? 14.468 9.416 43.619 1.00 33.12 289 LYS B N 1
ATOM 3309 C CA . LYS B 1 206 ? 15.302 9.136 42.443 1.00 33.06 289 LYS B CA 1
ATOM 3310 C C . LYS B 1 206 ? 16.024 7.796 42.574 1.00 32.38 289 LYS B C 1
ATOM 3311 O O . LYS B 1 206 ? 15.944 6.947 41.684 1.00 31.02 289 LYS B O 1
ATOM 3317 N N . GLN B 1 207 ? 16.695 7.604 43.704 1.00 34.29 290 GLN B N 1
ATOM 3318 C CA . GLN B 1 207 ? 17.521 6.427 43.920 1.00 35.19 290 GLN B CA 1
ATOM 3319 C C . GLN B 1 207 ? 16.672 5.153 43.892 1.00 32.97 290 GLN B C 1
ATOM 3320 O O . GLN B 1 207 ? 17.055 4.155 43.282 1.00 31.96 290 GLN B O 1
ATOM 3326 N N . LYS B 1 208 ? 15.503 5.211 44.525 1.00 32.12 291 LYS B N 1
ATOM 3327 C CA . LYS B 1 208 ? 14.571 4.091 44.559 1.00 31.92 291 LYS B CA 1
ATOM 3328 C C . LYS B 1 208 ? 14.021 3.725 43.183 1.00 29.60 291 LYS B C 1
ATOM 3329 O O . LYS B 1 208 ? 13.859 2.551 42.881 1.00 29.35 291 LYS B O 1
ATOM 3335 N N . VAL B 1 209 ? 13.706 4.732 42.367 1.00 28.17 292 VAL B N 1
ATOM 3336 C CA . VAL B 1 209 ? 13.233 4.466 41.014 1.00 27.55 292 VAL B CA 1
ATOM 3337 C C . VAL B 1 209 ? 14.347 3.837 40.187 1.00 27.34 292 VAL B C 1
ATOM 3338 O O . VAL B 1 209 ? 14.118 2.873 39.451 1.00 27.55 292 VAL B O 1
ATOM 3342 N N . LEU B 1 210 ? 15.554 4.375 40.325 1.00 28.99 293 LEU B N 1
ATOM 3343 C CA . LEU B 1 210 ? 16.684 3.846 39.575 1.00 29.34 293 LEU B CA 1
ATOM 3344 C C . LEU B 1 210 ? 16.981 2.410 40.008 1.00 30.25 293 LEU B C 1
ATOM 3345 O O . LEU B 1 210 ? 17.366 1.570 39.199 1.00 30.05 293 LEU B O 1
ATOM 3350 N N . GLU B 1 211 ? 16.759 2.131 41.285 1.00 31.59 294 GLU B N 1
ATOM 3351 C CA . GLU B 1 211 ? 16.903 0.776 41.800 1.00 33.71 294 GLU B CA 1
ATOM 3352 C C . GLU B 1 211 ? 15.813 -0.182 41.271 1.00 32.01 294 GLU B C 1
ATOM 3353 O O . GLU B 1 211 ? 16.102 -1.342 40.972 1.00 32.70 294 GLU B O 1
ATOM 3359 N N . LEU B 1 212 ? 14.583 0.304 41.086 1.00 31.08 295 LEU B N 1
ATOM 3360 C CA . LEU B 1 212 ? 13.582 -0.481 40.359 1.00 31.03 295 LEU B CA 1
ATOM 3361 C C . LEU B 1 212 ? 13.973 -0.775 38.906 1.00 29.04 295 LEU B C 1
ATOM 3362 O O . LEU B 1 212 ? 13.783 -1.898 38.417 1.00 29.58 295 LEU B O 1
ATOM 3367 N N . PHE B 1 213 ? 14.531 0.235 38.230 1.00 27.91 296 PHE B N 1
ATOM 3368 C CA . PHE B 1 213 ? 15.010 0.089 36.856 1.00 26.46 296 PHE B CA 1
ATOM 3369 C C . PHE B 1 213 ? 16.105 -0.973 36.784 1.00 27.86 296 PHE B C 1
ATOM 3370 O O . PHE B 1 213 ? 16.131 -1.768 35.851 1.00 28.08 296 PHE B O 1
ATOM 3378 N N . GLU B 1 214 ? 16.991 -0.969 37.780 1.00 28.64 297 GLU B N 1
ATOM 3379 C CA . GLU B 1 214 ? 18.101 -1.924 37.873 1.00 31.10 297 GLU B CA 1
ATOM 3380 C C . GLU B 1 214 ? 17.606 -3.356 38.095 1.00 31.38 297 GLU B C 1
ATOM 3381 O O . GLU B 1 214 ? 18.152 -4.300 37.522 1.00 31.73 297 GLU B O 1
ATOM 3387 N N . SER B 1 215 ? 16.562 -3.495 38.915 1.00 32.07 298 SER B N 1
ATOM 3388 C CA . SER B 1 215 ? 15.879 -4.776 39.122 1.00 33.81 298 SER B CA 1
ATOM 3389 C C . SER B 1 215 ? 15.308 -5.372 37.839 1.00 32.88 298 SER B C 1
ATOM 3390 O O . SER B 1 215 ? 15.496 -6.558 37.559 1.00 34.21 298 SER B O 1
ATOM 3393 N N . PHE B 1 216 ? 14.609 -4.547 37.058 1.00 32.43 299 PHE B N 1
ATOM 3394 C CA . PHE B 1 216 ? 14.030 -5.014 35.806 1.00 32.82 299 PHE B CA 1
ATOM 3395 C C . PHE B 1 216 ? 15.137 -5.382 34.817 1.00 32.84 299 PHE B C 1
ATOM 3396 O O . PHE B 1 216 ? 15.075 -6.427 34.153 1.00 32.92 299 PHE B O 1
ATOM 3404 N N . ARG B 1 217 ? 16.155 -4.525 34.739 1.00 32.67 300 ARG B N 1
ATOM 3405 C CA . ARG B 1 217 ? 17.315 -4.750 33.884 1.00 33.70 300 ARG B CA 1
ATOM 3406 C C . ARG B 1 217 ? 17.898 -6.148 34.102 1.00 34.89 300 ARG B C 1
ATOM 3407 O O . ARG B 1 217 ? 18.234 -6.852 33.146 1.00 36.13 300 ARG B O 1
ATOM 3415 N N . ALA B 1 218 ? 18.004 -6.537 35.369 1.00 35.62 301 ALA B N 1
ATOM 3416 C CA . ALA B 1 218 ? 18.554 -7.837 35.747 1.00 37.36 301 ALA B CA 1
ATOM 3417 C C . ALA B 1 218 ? 17.718 -9.017 35.230 1.00 38.27 301 ALA B C 1
ATOM 3418 O O . ALA B 1 218 ? 18.252 -10.097 34.972 1.00 41.98 301 ALA B O 1
ATOM 3420 N N . ASP B 1 219 ? 16.413 -8.809 35.081 1.00 37.64 302 ASP B N 1
ATOM 3421 C CA . ASP B 1 219 ? 15.504 -9.902 34.735 1.00 38.19 302 ASP B CA 1
ATOM 3422 C C . ASP B 1 219 ? 14.888 -9.766 33.335 1.00 36.95 302 ASP B C 1
ATOM 3423 O O . ASP B 1 219 ? 13.959 -10.492 32.985 1.00 35.09 302 ASP B O 1
ATOM 3428 N N . ALA B 1 220 ? 15.412 -8.839 32.536 1.00 36.50 303 ALA B N 1
ATOM 3429 C CA . ALA B 1 220 ? 14.659 -8.296 31.403 1.00 35.14 303 ALA B CA 1
ATOM 3430 C C . ALA B 1 220 ? 14.415 -9.344 30.318 1.00 35.44 303 ALA B C 1
ATOM 3431 O O . ALA B 1 220 ? 13.320 -9.413 29.757 1.00 34.75 303 ALA B O 1
ATOM 3433 N N . ASP B 1 221 ? 15.442 -10.142 30.026 1.00 36.42 304 ASP B N 1
ATOM 3434 C CA . ASP B 1 221 ? 15.341 -11.219 29.049 1.00 38.14 304 ASP B CA 1
ATOM 3435 C C . ASP B 1 221 ? 14.284 -12.250 29.439 1.00 37.27 304 ASP B C 1
ATOM 3436 O O . ASP B 1 221 ? 13.538 -12.727 28.584 1.00 37.74 304 ASP B O 1
ATOM 3441 N N . THR B 1 222 ? 14.204 -12.564 30.730 1.00 35.59 305 THR B N 1
ATOM 3442 C CA . THR B 1 222 ? 13.156 -13.452 31.238 1.00 35.34 305 THR B CA 1
ATOM 3443 C C . THR B 1 222 ? 11.751 -12.864 31.097 1.00 34.32 305 THR B C 1
ATOM 3444 O O . THR B 1 222 ? 10.823 -13.565 30.686 1.00 35.45 305 THR B O 1
ATOM 3448 N N . VAL B 1 223 ? 11.601 -11.587 31.432 1.00 34.15 306 VAL B N 1
ATOM 3449 C CA . VAL B 1 223 ? 10.297 -10.926 31.378 1.00 34.33 306 VAL B CA 1
ATOM 3450 C C . VAL B 1 223 ? 9.724 -10.925 29.953 1.00 35.34 306 VAL B C 1
ATOM 3451 O O . VAL B 1 223 ? 8.513 -11.095 29.777 1.00 36.73 306 VAL B O 1
ATOM 3455 N N . LEU B 1 224 ? 10.595 -10.740 28.957 1.00 34.27 307 LEU B N 1
ATOM 3456 C CA . LEU B 1 224 ? 10.204 -10.667 27.545 1.00 33.97 307 LEU B CA 1
ATOM 3457 C C . LEU B 1 224 ? 9.986 -12.048 26.899 1.00 32.39 307 LEU B C 1
ATOM 3458 O O . LEU B 1 224 ? 9.414 -12.169 25.808 1.00 31.28 307 LEU B O 1
ATOM 3463 N N . LEU B 1 225 ? 10.436 -13.092 27.592 1.00 31.19 308 LEU B N 1
ATOM 3464 C CA . LEU B 1 225 ? 10.689 -14.377 26.969 1.00 31.65 308 LEU B CA 1
ATOM 3465 C C . LEU B 1 225 ? 9.392 -14.992 26.453 1.00 30.34 308 LEU B C 1
ATOM 3466 O O . LEU B 1 225 ? 9.356 -15.606 25.383 1.00 31.99 308 LEU B O 1
ATOM 3471 N N . PHE B 1 226 ? 8.322 -14.829 27.218 1.00 28.42 309 PHE B N 1
ATOM 3472 C CA . PHE B 1 226 ? 7.056 -15.467 26.889 1.00 28.54 309 PHE B CA 1
ATOM 3473 C C . PHE B 1 226 ? 6.036 -14.464 26.373 1.00 28.29 309 PHE B C 1
ATOM 3474 O O . PHE B 1 226 ? 4.854 -14.790 26.259 1.00 30.58 309 PHE B O 1
ATOM 3482 N N . LEU B 1 227 ? 6.495 -13.262 26.051 1.00 27.18 310 LEU B N 1
ATOM 3483 C CA . LEU B 1 227 ? 5.605 -12.260 25.445 1.00 27.70 310 LEU B CA 1
ATOM 3484 C C . LEU B 1 227 ? 5.504 -12.437 23.938 1.00 28.48 310 LEU B C 1
ATOM 3485 O O . LEU B 1 227 ? 6.488 -12.780 23.284 1.00 30.11 310 LEU B O 1
ATOM 3490 N N . LYS B 1 228 ? 4.307 -12.206 23.401 1.00 30.08 311 LYS B N 1
ATOM 3491 C CA . LYS B 1 228 ? 4.028 -12.444 21.983 1.00 32.60 311 LYS B CA 1
ATOM 3492 C C . LYS B 1 228 ? 3.810 -11.120 21.229 1.00 32.01 311 LYS B C 1
ATOM 3493 O O . LYS B 1 228 ? 4.048 -11.025 20.021 1.00 34.10 311 LYS B O 1
ATOM 3499 N N . SER B 1 229 ? 3.364 -10.102 21.950 1.00 27.76 312 SER B N 1
ATOM 3500 C CA . SER B 1 229 ? 2.996 -8.831 21.339 1.00 26.76 312 SER B CA 1
ATOM 3501 C C . SER B 1 229 ? 4.028 -7.764 21.647 1.00 24.98 312 SER B C 1
ATOM 3502 O O . SER B 1 229 ? 4.536 -7.111 20.735 1.00 24.63 312 SER B O 1
ATOM 3505 N N . VAL B 1 230 ? 4.329 -7.580 22.933 1.00 24.22 313 VAL B N 1
ATOM 3506 C CA . VAL B 1 230 ? 5.344 -6.611 23.346 1.00 23.92 313 VAL B CA 1
ATOM 3507 C C . VAL B 1 230 ? 6.716 -7.069 22.887 1.00 24.71 313 VAL B C 1
ATOM 3508 O O . VAL B 1 230 ? 7.166 -8.155 23.254 1.00 25.69 313 VAL B O 1
ATOM 3512 N N . GLN B 1 231 ? 7.356 -6.247 22.059 1.00 25.07 314 GLN B N 1
ATOM 3513 C CA . GLN B 1 231 ? 8.672 -6.610 21.515 1.00 27.72 314 GLN B CA 1
ATOM 3514 C C . GLN B 1 231 ? 9.796 -5.683 21.965 1.00 27.57 314 GLN B C 1
ATOM 3515 O O . GLN B 1 231 ? 10.950 -5.920 21.642 1.00 27.94 314 GLN B O 1
ATOM 3521 N N . ASP B 1 232 ? 9.457 -4.628 22.695 1.00 26.32 315 ASP B N 1
ATOM 3522 C CA . ASP B 1 232 ? 10.362 -3.506 22.912 1.00 26.32 315 ASP B CA 1
ATOM 3523 C C . ASP B 1 232 ? 9.972 -2.917 24.259 1.00 24.36 315 ASP B C 1
ATOM 3524 O O . ASP B 1 232 ? 8.856 -2.436 24.416 1.00 23.22 315 ASP B O 1
ATOM 3529 N N . VAL B 1 233 ? 10.883 -2.967 25.223 1.00 22.32 316 VAL B N 1
ATOM 3530 C CA . VAL B 1 233 ? 10.686 -2.281 26.491 1.00 21.65 316 VAL B CA 1
ATOM 3531 C C . VAL B 1 233 ? 11.882 -1.364 26.720 1.00 21.72 316 VAL B C 1
ATOM 3532 O O . VAL B 1 233 ? 13.028 -1.809 26.643 1.00 21.77 316 VAL B O 1
ATOM 3536 N N . SER B 1 234 ? 11.613 -0.086 26.973 1.00 21.49 317 SER B N 1
ATOM 3537 C CA A SER B 1 234 ? 12.663 0.909 27.174 0.50 22.49 317 SER B CA 1
ATOM 3538 C CA B SER B 1 234 ? 12.695 0.858 27.226 0.50 21.62 317 SER B CA 1
ATOM 3539 C C . SER B 1 234 ? 12.464 1.639 28.503 1.00 21.69 317 SER B C 1
ATOM 3540 O O . SER B 1 234 ? 11.325 1.843 28.927 1.00 21.94 317 SER B O 1
ATOM 3545 N N . LEU B 1 235 ? 13.570 2.046 29.125 1.00 22.46 318 LEU B N 1
ATOM 3546 C CA . LEU B 1 235 ? 13.563 2.808 30.368 1.00 22.96 318 LEU B CA 1
ATOM 3547 C C . LEU B 1 235 ? 14.303 4.113 30.114 1.00 22.81 318 LEU B C 1
ATOM 3548 O O . LEU B 1 235 ? 15.400 4.097 29.546 1.00 24.12 318 LEU B O 1
ATOM 3553 N N . TYR B 1 236 ? 13.684 5.224 30.505 1.00 22.87 319 TYR B N 1
ATOM 3554 C CA . TYR B 1 236 ? 14.167 6.585 30.256 1.00 23.62 319 TYR B CA 1
ATOM 3555 C C . TYR B 1 236 ? 14.163 7.384 31.538 1.00 22.57 319 TYR B C 1
ATOM 3556 O O . TYR B 1 236 ? 13.394 7.093 32.466 1.00 21.79 319 TYR B O 1
ATOM 3565 N N . VAL B 1 237 ? 15.033 8.394 31.586 1.00 23.65 320 VAL B N 1
ATOM 3566 C CA . VAL B 1 237 ? 14.921 9.455 32.562 1.00 24.75 320 VAL B CA 1
ATOM 3567 C C . VAL B 1 237 ? 14.705 10.778 31.845 1.00 25.73 320 VAL B C 1
ATOM 3568 O O . VAL B 1 237 ? 15.195 10.969 30.739 1.00 27.86 320 VAL B O 1
ATOM 3572 N N . ARG B 1 238 ? 13.967 11.683 32.477 1.00 24.69 321 ARG B N 1
ATOM 3573 C CA . ARG B 1 238 ? 13.897 13.062 32.018 1.00 27.05 321 ARG B CA 1
ATOM 3574 C C . ARG B 1 238 ? 14.234 14.001 33.172 1.00 28.54 321 ARG B C 1
ATOM 3575 O O . ARG B 1 238 ? 13.649 13.919 34.252 1.00 27.12 321 ARG B O 1
ATOM 3583 N N . GLU B 1 239 ? 15.188 14.897 32.933 1.00 32.77 322 GLU B N 1
ATOM 3584 C CA . GLU B 1 239 ? 15.609 15.848 33.953 1.00 36.45 322 GLU B CA 1
ATOM 3585 C C . GLU B 1 239 ? 14.601 16.983 34.073 1.00 37.56 322 GLU B C 1
ATOM 3586 O O . GLU B 1 239 ? 13.819 17.233 33.148 1.00 36.35 322 GLU B O 1
ATOM 3592 N N . ALA B 1 240 ? 14.645 17.677 35.208 1.00 39.57 323 ALA B N 1
ATOM 3593 C CA . ALA B 1 240 ? 13.709 18.758 35.519 1.00 42.93 323 ALA B CA 1
ATOM 3594 C C . ALA B 1 240 ? 13.784 19.919 34.521 1.00 45.47 323 ALA B C 1
ATOM 3595 O O . ALA B 1 240 ? 12.838 20.694 34.402 1.00 47.09 323 ALA B O 1
ATOM 3597 N N . ASP B 1 241 ? 14.904 20.016 33.803 1.00 46.89 324 ASP B N 1
ATOM 3598 C CA . ASP B 1 241 ? 15.068 20.989 32.718 1.00 50.35 324 ASP B CA 1
ATOM 3599 C C . ASP B 1 241 ? 14.699 20.463 31.321 1.00 49.72 324 ASP B C 1
ATOM 3600 O O . ASP B 1 241 ? 14.863 21.176 30.325 1.00 52.31 324 ASP B O 1
ATOM 3605 N N . GLY B 1 242 ? 14.227 19.218 31.250 1.00 46.64 325 GLY B N 1
ATOM 3606 C CA . GLY B 1 242 ? 13.642 18.668 30.022 1.00 44.96 325 GLY B CA 1
ATOM 3607 C C . GLY B 1 242 ? 14.490 17.654 29.257 1.00 44.12 325 GLY B C 1
ATOM 3608 O O . GLY B 1 242 ? 14.015 17.043 28.299 1.00 43.04 325 GLY B O 1
ATOM 3609 N N . THR B 1 243 ? 15.741 17.478 29.678 1.00 45.57 326 THR B N 1
ATOM 3610 C CA . THR B 1 243 ? 16.678 16.566 29.010 1.00 45.31 326 THR B CA 1
ATOM 3611 C C . THR B 1 243 ? 16.272 15.099 29.220 1.00 42.98 326 THR B C 1
ATOM 3612 O O . THR B 1 243 ? 16.123 14.649 30.354 1.00 41.12 326 THR B O 1
ATOM 3616 N N . GLU B 1 244 ? 16.100 14.376 28.117 1.00 42.00 327 GLU B N 1
ATOM 3617 C CA . GLU B 1 244 ? 15.654 12.982 28.127 1.00 42.34 327 GLU B CA 1
ATOM 3618 C C . GLU B 1 244 ? 16.779 12.026 27.714 1.00 41.03 327 GLU B C 1
ATOM 3619 O O . GLU B 1 244 ? 17.541 12.320 26.789 1.00 40.90 327 GLU B O 1
ATOM 3625 N N . LYS B 1 245 ? 16.885 10.890 28.405 1.00 36.47 328 LYS B N 1
ATOM 3626 C CA . LYS B 1 245 ? 18.013 9.970 28.220 1.00 37.02 328 LYS B CA 1
ATOM 3627 C C . LYS B 1 245 ? 17.551 8.523 28.381 1.00 35.01 328 LYS B C 1
ATOM 3628 O O . LYS B 1 245 ? 16.871 8.196 29.355 1.00 30.80 328 LYS B O 1
ATOM 3634 N N . LEU B 1 246 ? 17.918 7.673 27.423 1.00 33.79 329 LEU B N 1
ATOM 3635 C CA . LEU B 1 246 ? 17.727 6.222 27.529 1.00 33.87 329 LEU B CA 1
ATOM 3636 C C . LEU B 1 246 ? 18.619 5.615 28.602 1.00 33.18 329 LEU B C 1
ATOM 3637 O O . LEU B 1 246 ? 19.849 5.781 28.570 1.00 37.23 329 LEU B O 1
ATOM 3642 N N . VAL B 1 247 ? 17.998 4.920 29.549 1.00 31.79 330 VAL B N 1
ATOM 3643 C CA . VAL B 1 247 ? 18.717 4.134 30.555 1.00 31.42 330 VAL B CA 1
ATOM 3644 C C . VAL B 1 247 ? 19.050 2.742 30.025 1.00 31.11 330 VAL B C 1
ATOM 3645 O O . VAL B 1 247 ? 20.174 2.260 30.191 1.00 31.54 330 VAL B O 1
ATOM 3649 N N . PHE B 1 248 ? 18.069 2.090 29.402 1.00 28.86 331 PHE B N 1
ATOM 3650 C CA . PHE B 1 248 ? 18.151 0.670 29.095 1.00 29.26 331 PHE B CA 1
ATOM 3651 C C . PHE B 1 248 ? 17.043 0.331 28.116 1.00 28.75 331 PHE B C 1
ATOM 3652 O O . PHE B 1 248 ? 15.952 0.861 28.219 1.00 27.09 331 PHE B O 1
ATOM 3660 N N . ARG B 1 249 ? 17.332 -0.540 27.159 1.00 29.10 332 ARG B N 1
ATOM 3661 C CA . ARG B 1 249 ? 16.301 -1.047 26.263 1.00 29.41 332 ARG B CA 1
ATOM 3662 C C . ARG B 1 249 ? 16.523 -2.535 26.052 1.00 29.67 332 ARG B C 1
ATOM 3663 O O . ARG B 1 249 ? 17.676 -2.987 25.929 1.00 30.42 332 ARG B O 1
ATOM 3671 N N . VAL B 1 250 ? 15.423 -3.282 26.008 1.00 28.27 333 VAL B N 1
ATOM 3672 C CA . VAL B 1 250 ? 15.439 -4.701 25.676 1.00 29.34 333 VAL B CA 1
ATOM 3673 C C . VAL B 1 250 ? 14.412 -4.998 24.575 1.00 30.51 333 VAL B C 1
ATOM 3674 O O . VAL B 1 250 ? 13.317 -4.419 24.556 1.00 25.93 333 VAL B O 1
ATOM 3678 N N . THR B 1 251 ? 14.782 -5.869 23.643 1.00 31.63 334 THR B N 1
ATOM 3679 C CA . THR B 1 251 ? 13.900 -6.266 22.545 1.00 36.55 334 THR B CA 1
ATOM 3680 C C . THR B 1 251 ? 13.807 -7.789 22.512 1.00 40.54 334 THR B C 1
ATOM 3681 O O . THR B 1 251 ? 14.753 -8.476 22.906 1.00 42.73 334 THR B O 1
ATOM 3685 N N . SER B 1 252 ? 12.659 -8.302 22.064 1.00 44.10 335 SER B N 1
ATOM 3686 C CA . SER B 1 252 ? 12.492 -9.698 21.627 1.00 48.20 335 SER B CA 1
ATOM 3687 C C . SER B 1 252 ? 13.807 -10.393 21.266 1.00 52.17 335 SER B C 1
ATOM 3688 O O . SER B 1 252 ? 13.869 -11.622 21.157 1.00 57.64 335 SER B O 1
ATOM 3691 N N . GLY C 1 1 ? 13.020 49.235 32.169 1.00 43.94 84 GLY C N 1
ATOM 3692 C CA . GLY C 1 1 ? 11.982 48.354 32.775 1.00 43.82 84 GLY C CA 1
ATOM 3693 C C . GLY C 1 1 ? 10.743 49.117 33.215 1.00 43.75 84 GLY C C 1
ATOM 3694 O O . GLY C 1 1 ? 10.724 50.359 33.175 1.00 42.14 84 GLY C O 1
ATOM 3695 N N . PRO C 1 2 ? 9.696 48.379 33.637 1.00 44.49 85 PRO C N 1
ATOM 3696 C CA . PRO C 1 2 ? 8.377 48.955 33.889 1.00 43.57 85 PRO C CA 1
ATOM 3697 C C . PRO C 1 2 ? 8.416 49.902 35.087 1.00 40.98 85 PRO C C 1
ATOM 3698 O O . PRO C 1 2 ? 8.790 49.488 36.189 1.00 38.68 85 PRO C O 1
ATOM 3702 N N . LEU C 1 3 ? 8.058 51.167 34.857 1.00 39.86 86 LEU C N 1
ATOM 3703 C CA . LEU C 1 3 ? 8.094 52.203 35.895 1.00 38.15 86 LEU C CA 1
ATOM 3704 C C . LEU C 1 3 ? 9.469 52.380 36.549 1.00 36.05 86 LEU C C 1
ATOM 3705 O O . LEU C 1 3 ? 9.560 52.801 37.712 1.00 35.63 86 LEU C O 1
ATOM 3710 N N . GLY C 1 4 ? 10.522 52.036 35.807 1.00 32.13 87 GLY C N 1
ATOM 3711 C CA . GLY C 1 4 ? 11.902 52.097 36.322 1.00 29.57 87 GLY C CA 1
ATOM 3712 C C . GLY C 1 4 ? 12.234 51.043 37.362 1.00 29.23 87 GLY C C 1
ATOM 3713 O O . GLY C 1 4 ? 13.331 51.058 37.942 1.00 27.41 87 GLY C O 1
ATOM 3714 N N . SER C 1 5 ? 11.291 50.129 37.610 1.00 28.82 88 SER C N 1
ATOM 3715 C CA . SER C 1 5 ? 11.454 49.057 38.576 1.00 30.21 88 SER C CA 1
ATOM 3716 C C . SER C 1 5 ? 12.493 48.051 38.101 1.00 29.38 88 SER C C 1
ATOM 3717 O O . SER C 1 5 ? 12.417 47.526 36.982 1.00 31.78 88 SER C O 1
ATOM 3720 N N . PHE C 1 6 ? 13.471 47.799 38.958 1.00 26.67 89 PHE C N 1
ATOM 3721 C CA . PHE C 1 6 ? 14.570 46.909 38.618 1.00 26.34 89 PHE C CA 1
ATOM 3722 C C . PHE C 1 6 ? 15.173 46.456 39.913 1.00 25.00 89 PHE C C 1
ATOM 3723 O O . PHE C 1 6 ? 15.400 47.267 40.807 1.00 26.94 89 PHE C O 1
ATOM 3731 N N . GLY C 1 7 ? 15.445 45.167 40.030 1.00 23.93 90 GLY C N 1
ATOM 3732 C CA . GLY C 1 7 ? 16.175 44.687 41.189 1.00 24.89 90 GLY C CA 1
ATOM 3733 C C . GLY C 1 7 ? 15.741 43.328 41.644 1.00 26.54 90 GLY C C 1
ATOM 3734 O O . GLY C 1 7 ? 14.744 42.782 41.173 1.00 27.55 90 GLY C O 1
ATOM 3735 N N . GLN C 1 8 ? 16.494 42.803 42.600 1.00 27.50 91 GLN C N 1
ATOM 3736 C CA . GLN C 1 8 ? 16.239 41.490 43.160 1.00 29.35 91 GLN C CA 1
ATOM 3737 C C . GLN C 1 8 ? 15.103 41.568 44.175 1.00 29.93 91 GLN C C 1
ATOM 3738 O O . GLN C 1 8 ? 15.052 42.481 44.992 1.00 29.45 91 GLN C O 1
ATOM 3744 N N . THR C 1 9 ? 14.185 40.609 44.106 1.00 30.95 92 THR C N 1
ATOM 3745 C CA . THR C 1 9 ? 13.117 40.495 45.092 1.00 31.41 92 THR C CA 1
ATOM 3746 C C . THR C 1 9 ? 13.676 39.821 46.337 1.00 30.46 92 THR C C 1
ATOM 3747 O O . THR C 1 9 ? 14.435 38.855 46.234 1.00 31.98 92 THR C O 1
ATOM 3751 N N . THR C 1 10 ? 13.318 40.340 47.509 1.00 30.96 93 THR C N 1
ATOM 3752 C CA . THR C 1 10 ? 13.688 39.697 48.774 1.00 31.30 93 THR C CA 1
ATOM 3753 C C . THR C 1 10 ? 13.054 38.309 48.825 1.00 31.42 93 THR C C 1
ATOM 3754 O O . THR C 1 10 ? 11.848 38.171 48.587 1.00 31.03 93 THR C O 1
ATOM 3758 N N . PRO C 1 11 ? 13.879 37.278 49.095 1.00 30.73 94 PRO C N 1
ATOM 3759 C CA . PRO C 1 11 ? 13.360 35.920 49.195 1.00 30.76 94 PRO C CA 1
ATOM 3760 C C . PRO C 1 11 ? 12.334 35.813 50.332 1.00 30.86 94 PRO C C 1
ATOM 3761 O O . PRO C 1 11 ? 12.346 36.632 51.250 1.00 30.11 94 PRO C O 1
ATOM 3765 N N . PRO C 1 12 ? 11.443 34.815 50.256 1.00 31.01 95 PRO C N 1
ATOM 3766 C CA . PRO C 1 12 ? 10.584 34.529 51.402 1.00 31.42 95 PRO C CA 1
ATOM 3767 C C . PRO C 1 12 ? 11.392 34.113 52.629 1.00 30.55 95 PRO C C 1
ATOM 3768 O O . PRO C 1 12 ? 12.504 33.585 52.498 1.00 29.35 95 PRO C O 1
ATOM 3772 N N . LEU C 1 13 ? 10.801 34.348 53.799 1.00 30.37 96 LEU C N 1
ATOM 3773 C CA . LEU C 1 13 ? 11.407 34.038 55.085 1.00 30.77 96 LEU C CA 1
ATOM 3774 C C . LEU C 1 13 ? 11.991 32.631 55.100 1.00 29.80 96 LEU C C 1
ATOM 3775 O O . LEU C 1 13 ? 13.073 32.405 55.635 1.00 29.79 96 LEU C O 1
ATOM 3780 N N . VAL C 1 14 ? 11.281 31.686 54.493 1.00 30.57 97 VAL C N 1
ATOM 3781 C CA . VAL C 1 14 ? 11.699 30.290 54.519 1.00 31.70 97 VAL C CA 1
ATOM 3782 C C . VAL C 1 14 ? 13.078 30.082 53.864 1.00 31.82 97 VAL C C 1
ATOM 3783 O O . VAL C 1 14 ? 13.862 29.231 54.308 1.00 30.68 97 VAL C O 1
ATOM 3787 N N . ASP C 1 15 ? 13.392 30.881 52.843 1.00 32.28 98 ASP C N 1
ATOM 3788 C CA . ASP C 1 15 ? 14.692 30.768 52.179 1.00 33.49 98 ASP C CA 1
ATOM 3789 C C . ASP C 1 15 ? 15.851 31.244 53.071 1.00 32.90 98 ASP C C 1
ATOM 3790 O O . ASP C 1 15 ? 16.946 30.675 53.022 1.00 33.52 98 ASP C O 1
ATOM 3795 N N . PHE C 1 16 ? 15.599 32.266 53.896 1.00 31.68 99 PHE C N 1
ATOM 3796 C CA . PHE C 1 16 ? 16.549 32.695 54.929 1.00 31.97 99 PHE C CA 1
ATOM 3797 C C . PHE C 1 16 ? 16.769 31.592 55.951 1.00 32.08 99 PHE C C 1
ATOM 3798 O O . PHE C 1 16 ? 17.892 31.342 56.386 1.00 33.63 99 PHE C O 1
ATOM 3806 N N . LEU C 1 17 ? 15.681 30.938 56.348 1.00 31.95 100 LEU C N 1
ATOM 3807 C CA . LEU C 1 17 ? 15.792 29.853 57.309 1.00 31.68 100 LEU C CA 1
ATOM 3808 C C . LEU C 1 17 ? 16.546 28.647 56.755 1.00 33.01 100 LEU C C 1
ATOM 3809 O O . LEU C 1 17 ? 17.282 27.986 57.488 1.00 32.79 100 LEU C O 1
ATOM 3814 N N . LYS C 1 18 ? 16.375 28.364 55.467 1.00 33.64 101 LYS C N 1
ATOM 3815 C CA . LYS C 1 18 ? 17.109 27.273 54.825 1.00 36.96 101 LYS C CA 1
ATOM 3816 C C . LYS C 1 18 ? 18.623 27.484 54.901 1.00 38.83 101 LYS C C 1
ATOM 3817 O O . LYS C 1 18 ? 19.390 26.519 54.980 1.00 38.94 101 LYS C O 1
ATOM 3823 N N . ASP C 1 19 ? 19.037 28.751 54.880 1.00 39.93 102 ASP C N 1
ATOM 3824 C CA . ASP C 1 19 ? 20.450 29.116 54.992 1.00 42.34 102 ASP C CA 1
ATOM 3825 C C . ASP C 1 19 ? 21.008 28.785 56.365 1.00 41.40 102 ASP C C 1
ATOM 3826 O O . ASP C 1 19 ? 22.107 28.236 56.476 1.00 42.52 102 ASP C O 1
ATOM 3831 N N . ILE C 1 20 ? 20.248 29.123 57.405 1.00 39.56 103 ILE C N 1
ATOM 3832 C CA . ILE C 1 20 ? 20.579 28.731 58.774 1.00 40.70 103 ILE C CA 1
ATOM 3833 C C . ILE C 1 20 ? 20.643 27.206 58.914 1.00 39.94 103 ILE C C 1
ATOM 3834 O O . ILE C 1 20 ? 21.551 26.677 59.567 1.00 41.03 103 ILE C O 1
ATOM 3839 N N . LEU C 1 21 ? 19.694 26.502 58.296 1.00 38.04 104 LEU C N 1
ATOM 3840 C CA . LEU C 1 21 ? 19.676 25.032 58.348 1.00 37.90 104 LEU C CA 1
ATOM 3841 C C . LEU C 1 21 ? 20.907 24.389 57.699 1.00 39.73 104 LEU C C 1
ATOM 3842 O O . LEU C 1 21 ? 21.359 23.328 58.134 1.00 39.45 104 LEU C O 1
ATOM 3847 N N . ARG C 1 22 ? 21.456 25.045 56.680 1.00 41.20 105 ARG C N 1
ATOM 3848 C CA . ARG C 1 22 ? 22.731 24.635 56.091 1.00 45.39 105 ARG C CA 1
ATOM 3849 C C . ARG C 1 22 ? 23.896 24.734 57.076 1.00 47.48 105 ARG C C 1
ATOM 3850 O O . ARG C 1 22 ? 24.769 23.865 57.097 1.00 48.12 105 ARG C O 1
ATOM 3858 N N . ARG C 1 23 ? 23.894 25.787 57.891 1.00 48.46 106 ARG C N 1
ATOM 3859 C CA . ARG C 1 23 ? 24.979 26.054 58.840 1.00 53.65 106 ARG C CA 1
ATOM 3860 C C . ARG C 1 23 ? 24.864 25.217 60.115 1.00 54.91 106 ARG C C 1
ATOM 3861 O O . ARG C 1 23 ? 25.874 24.862 60.730 1.00 56.76 106 ARG C O 1
ATOM 3869 N N . TYR C 1 24 ? 23.629 24.908 60.505 1.00 52.35 107 TYR C N 1
ATOM 3870 C CA . TYR C 1 24 ? 23.360 23.993 61.609 1.00 52.79 107 TYR C CA 1
ATOM 3871 C C . TYR C 1 24 ? 22.678 22.734 61.082 1.00 51.11 107 TYR C C 1
ATOM 3872 O O . TYR C 1 24 ? 21.456 22.609 61.185 1.00 48.30 107 TYR C O 1
ATOM 3881 N N . PRO C 1 25 ? 23.463 21.800 60.499 1.00 51.52 108 PRO C N 1
ATOM 3882 C CA . PRO C 1 25 ? 22.886 20.605 59.881 1.00 51.48 108 PRO C CA 1
ATOM 3883 C C . PRO C 1 25 ? 22.231 19.672 60.897 1.00 51.10 108 PRO C C 1
ATOM 3884 O O . PRO C 1 25 ? 22.535 19.733 62.095 1.00 51.60 108 PRO C O 1
ATOM 3888 N N . GLU C 1 26 ? 21.336 18.816 60.411 1.00 49.72 109 GLU C N 1
ATOM 3889 C CA . GLU C 1 26 ? 20.535 17.955 61.279 1.00 48.21 109 GLU C CA 1
ATOM 3890 C C . GLU C 1 26 ? 21.385 16.888 61.977 1.00 48.39 109 GLU C C 1
ATOM 3891 O O . GLU C 1 26 ? 22.395 16.430 61.442 1.00 49.73 109 GLU C O 1
ATOM 3897 N N . GLY C 1 27 ? 20.964 16.507 63.179 1.00 46.65 110 GLY C N 1
ATOM 3898 C CA . GLY C 1 27 ? 21.797 15.722 64.077 1.00 47.10 110 GLY C CA 1
ATOM 3899 C C . GLY C 1 27 ? 21.674 16.259 65.484 1.00 46.38 110 GLY C C 1
ATOM 3900 O O . GLY C 1 27 ? 20.817 17.104 65.761 1.00 43.55 110 GLY C O 1
ATOM 3901 N N . GLY C 1 28 ? 22.544 15.779 66.370 1.00 38.85 111 GLY C N 1
ATOM 3902 C CA . GLY C 1 28 ? 22.423 16.048 67.803 1.00 37.45 111 GLY C CA 1
ATOM 3903 C C . GLY C 1 28 ? 22.654 17.504 68.159 1.00 36.60 111 GLY C C 1
ATOM 3904 O O . GLY C 1 28 ? 22.245 17.960 69.236 1.00 35.68 111 GLY C O 1
ATOM 3905 N N . GLN C 1 29 ? 23.289 18.238 67.246 1.00 36.55 112 GLN C N 1
ATOM 3906 C CA . GLN C 1 29 ? 23.353 19.702 67.325 1.00 36.55 112 GLN C CA 1
ATOM 3907 C C . GLN C 1 29 ? 22.000 20.336 67.662 1.00 32.91 112 GLN C C 1
ATOM 3908 O O . GLN C 1 29 ? 21.940 21.312 68.406 1.00 32.46 112 GLN C O 1
ATOM 3914 N N . ILE C 1 30 ? 20.911 19.787 67.124 1.00 31.32 113 ILE C N 1
ATOM 3915 C CA . ILE C 1 30 ? 19.581 20.332 67.403 1.00 29.35 113 ILE C CA 1
ATOM 3916 C C . ILE C 1 30 ? 19.285 20.352 68.910 1.00 27.90 113 ILE C C 1
ATOM 3917 O O . ILE C 1 30 ? 18.906 21.380 69.464 1.00 28.96 113 ILE C O 1
ATOM 3922 N N . LEU C 1 31 ? 19.498 19.212 69.561 1.00 28.20 114 LEU C N 1
ATOM 3923 C CA . LEU C 1 31 ? 19.325 19.118 71.010 1.00 26.78 114 LEU C CA 1
ATOM 3924 C C . LEU C 1 31 ? 20.311 20.014 71.753 1.00 26.23 114 LEU C C 1
ATOM 3925 O O . LEU C 1 31 ? 19.929 20.710 72.692 1.00 24.24 114 LEU C O 1
ATOM 3930 N N . LYS C 1 32 ? 21.574 20.019 71.325 1.00 26.57 115 LYS C N 1
ATOM 3931 C CA . LYS C 1 32 ? 22.572 20.882 71.970 1.00 26.04 115 LYS C CA 1
ATOM 3932 C C . LYS C 1 32 ? 22.202 22.373 71.952 1.00 25.94 115 LYS C C 1
ATOM 3933 O O . LYS C 1 32 ? 22.418 23.078 72.947 1.00 25.63 115 LYS C O 1
ATOM 3939 N N . GLU C 1 33 ? 21.621 22.836 70.839 1.00 26.46 116 GLU C N 1
ATOM 3940 C CA . GLU C 1 33 ? 21.195 24.230 70.706 1.00 27.73 116 GLU C CA 1
ATOM 3941 C C . GLU C 1 33 ? 20.038 24.559 71.636 1.00 25.67 116 GLU C C 1
ATOM 3942 O O . GLU C 1 33 ? 19.986 25.641 72.220 1.00 26.27 116 GLU C O 1
ATOM 3948 N N . LEU C 1 34 ? 19.117 23.610 71.782 1.00 25.90 117 LEU C N 1
ATOM 3949 C CA . LEU C 1 34 ? 18.022 23.751 72.741 1.00 25.66 117 LEU C CA 1
ATOM 3950 C C . LEU C 1 34 ? 18.489 23.796 74.189 1.00 24.63 117 LEU C C 1
ATOM 3951 O O . LEU C 1 34 ? 17.988 24.583 74.995 1.00 25.93 117 LEU C O 1
ATOM 3956 N N . ILE C 1 35 ? 19.512 23.008 74.501 1.00 23.64 118 ILE C N 1
ATOM 3957 C CA . ILE C 1 35 ? 20.123 23.085 75.824 1.00 22.36 118 ILE C CA 1
ATOM 3958 C C . ILE C 1 35 ? 20.786 24.443 76.061 1.00 23.16 118 ILE C C 1
ATOM 3959 O O . ILE C 1 35 ? 20.671 25.021 77.149 1.00 24.10 118 ILE C O 1
ATOM 3964 N N . GLN C 1 36 ? 21.493 24.947 75.043 1.00 24.96 119 GLN C N 1
ATOM 3965 C CA . GLN C 1 36 ? 22.130 26.256 75.115 1.00 27.68 119 GLN C CA 1
ATOM 3966 C C . GLN C 1 36 ? 21.151 27.363 75.428 1.00 27.18 119 GLN C C 1
ATOM 3967 O O . GLN C 1 36 ? 21.451 28.237 76.224 1.00 26.84 119 GLN C O 1
ATOM 3973 N N . ASN C 1 37 ? 19.975 27.312 74.801 1.00 27.57 120 ASN C N 1
ATOM 3974 C CA . ASN C 1 37 ? 18.941 28.295 75.079 1.00 29.28 120 ASN C CA 1
ATOM 3975 C C . ASN C 1 37 ? 18.522 28.267 76.544 1.00 26.45 120 ASN C C 1
ATOM 3976 O O . ASN C 1 37 ? 18.322 29.310 77.166 1.00 27.84 120 ASN C O 1
ATOM 3981 N N . ALA C 1 38 ? 18.408 27.062 77.101 1.00 24.36 121 ALA C N 1
ATOM 3982 C CA . ALA C 1 38 ? 18.043 26.923 78.503 1.00 23.03 121 ALA C CA 1
ATOM 3983 C C . ALA C 1 38 ? 19.124 27.484 79.420 1.00 24.07 121 ALA C C 1
ATOM 3984 O O . ALA C 1 38 ? 18.837 28.204 80.369 1.00 23.47 121 ALA C O 1
ATOM 3986 N N . GLU C 1 39 ? 20.378 27.160 79.104 1.00 24.21 122 GLU C N 1
ATOM 3987 C CA . GLU C 1 39 ? 21.518 27.623 79.866 1.00 25.83 122 GLU C CA 1
ATOM 3988 C C . GLU C 1 39 ? 21.554 29.153 79.909 1.00 26.86 122 GLU C C 1
ATOM 3989 O O . GLU C 1 39 ? 21.767 29.752 80.968 1.00 26.74 122 GLU C O 1
ATOM 3995 N N . ASP C 1 40 ? 21.312 29.767 78.751 1.00 28.27 123 ASP C N 1
ATOM 3996 C CA . ASP C 1 40 ? 21.336 31.229 78.622 1.00 31.82 123 ASP C CA 1
ATOM 3997 C C . ASP C 1 40 ? 20.222 31.903 79.424 1.00 31.05 123 ASP C C 1
ATOM 3998 O O . ASP C 1 40 ? 20.345 33.057 79.855 1.00 32.74 123 ASP C O 1
ATOM 4003 N N . ALA C 1 41 ? 19.153 31.156 79.650 1.00 29.34 124 ALA C N 1
ATOM 4004 C CA . ALA C 1 41 ? 18.018 31.633 80.428 1.00 28.87 124 ALA C CA 1
ATOM 4005 C C . ALA C 1 41 ? 18.180 31.369 81.922 1.00 28.18 124 ALA C C 1
ATOM 4006 O O . ALA C 1 41 ? 17.375 31.826 82.719 1.00 29.15 124 ALA C O 1
ATOM 4008 N N . GLY C 1 42 ? 19.219 30.632 82.296 1.00 26.23 125 GLY C N 1
ATOM 4009 C CA . GLY C 1 42 ? 19.453 30.307 83.694 1.00 25.83 125 GLY C CA 1
ATOM 4010 C C . GLY C 1 42 ? 18.590 29.162 84.190 1.00 24.15 125 GLY C C 1
ATOM 4011 O O . GLY C 1 42 ? 18.406 29.008 85.398 1.00 24.78 125 GLY C O 1
ATOM 4012 N N . ALA C 1 43 ? 18.084 28.351 83.262 1.00 22.51 126 ALA C N 1
ATOM 4013 C CA . ALA C 1 43 ? 17.436 27.081 83.629 1.00 20.08 126 ALA C CA 1
ATOM 4014 C C . ALA C 1 43 ? 18.431 26.171 84.311 1.00 20.21 126 ALA C C 1
ATOM 4015 O O . ALA C 1 43 ? 19.639 26.256 84.052 1.00 20.87 126 ALA C O 1
ATOM 4017 N N . THR C 1 44 ? 17.915 25.274 85.150 1.00 19.53 127 THR C N 1
ATOM 4018 C CA . THR C 1 44 ? 18.779 24.274 85.790 1.00 19.59 127 THR C CA 1
ATOM 4019 C C . THR C 1 44 ? 18.511 22.874 85.285 1.00 19.85 127 THR C C 1
ATOM 4020 O O . THR C 1 44 ? 19.248 21.940 85.616 1.00 19.26 127 THR C O 1
ATOM 4024 N N . GLU C 1 45 ? 17.459 22.718 84.498 1.00 20.17 128 GLU C N 1
ATOM 4025 C CA . GLU C 1 45 ? 17.155 21.395 83.934 1.00 22.24 128 GLU C CA 1
ATOM 4026 C C . GLU C 1 45 ? 16.519 21.519 82.584 1.00 21.22 128 GLU C C 1
ATOM 4027 O O . GLU C 1 45 ? 15.837 22.511 82.300 1.00 20.21 128 GLU C O 1
ATOM 4033 N N . VAL C 1 46 ? 16.775 20.521 81.744 1.00 19.95 129 VAL C N 1
ATOM 4034 C CA . VAL C 1 46 ? 16.177 20.435 80.428 1.00 19.48 129 VAL C CA 1
ATOM 4035 C C . VAL C 1 46 ? 15.647 19.021 80.253 1.00 19.58 129 VAL C C 1
ATOM 4036 O O . VAL C 1 46 ? 16.343 18.057 80.561 1.00 19.57 129 VAL C O 1
ATOM 4040 N N . LYS C 1 47 ? 14.415 18.889 79.785 1.00 19.16 130 LYS C N 1
ATOM 4041 C CA . LYS C 1 47 ? 13.820 17.586 79.541 1.00 20.21 130 LYS C CA 1
ATOM 4042 C C . LYS C 1 47 ? 13.353 17.522 78.093 1.00 19.45 130 LYS C C 1
ATOM 4043 O O . LYS C 1 47 ? 12.629 18.402 77.638 1.00 20.72 130 LYS C O 1
ATOM 4049 N N . PHE C 1 48 ? 13.773 16.484 77.373 1.00 18.33 131 PHE C N 1
ATOM 4050 C CA . PHE C 1 48 ? 13.309 16.218 76.019 1.00 18.69 131 PHE C CA 1
ATOM 4051 C C . PHE C 1 48 ? 12.362 15.045 76.090 1.00 19.43 131 PHE C C 1
ATOM 4052 O O . PHE C 1 48 ? 12.616 14.098 76.820 1.00 20.73 131 PHE C O 1
ATOM 4060 N N . LEU C 1 49 ? 11.248 15.143 75.388 1.00 19.42 132 LEU C N 1
ATOM 4061 C CA . LEU C 1 49 ? 10.276 14.060 75.410 1.00 19.84 132 LEU C CA 1
ATOM 4062 C C . LEU C 1 49 ? 9.750 13.867 73.999 1.00 20.91 132 LEU C C 1
ATOM 4063 O O . LEU C 1 49 ? 9.166 14.787 73.420 1.00 20.57 132 LEU C O 1
ATOM 4068 N N . TYR C 1 50 ? 9.955 12.676 73.438 1.00 21.56 133 TYR C N 1
ATOM 4069 C CA . TYR C 1 50 ? 9.238 12.295 72.234 1.00 23.79 133 TYR C CA 1
ATOM 4070 C C . TYR C 1 50 ? 7.862 11.767 72.594 1.00 23.95 133 TYR C C 1
ATOM 4071 O O . TYR C 1 50 ? 7.745 10.805 73.357 1.00 24.28 133 TYR C O 1
ATOM 4080 N N . ASP C 1 51 ? 6.832 12.395 72.040 1.00 24.26 134 ASP C N 1
ATOM 4081 C CA . ASP C 1 51 ? 5.457 12.049 72.365 1.00 24.36 134 ASP C CA 1
ATOM 4082 C C . ASP C 1 51 ? 4.786 11.442 71.138 1.00 25.05 134 ASP C C 1
ATOM 4083 O O . ASP C 1 51 ? 4.691 12.098 70.104 1.00 24.45 134 ASP C O 1
ATOM 4088 N N . GLU C 1 52 ? 4.324 10.200 71.268 1.00 26.40 135 GLU C N 1
ATOM 4089 C CA . GLU C 1 52 ? 3.634 9.490 70.182 1.00 29.27 135 GLU C CA 1
ATOM 4090 C C . GLU C 1 52 ? 2.170 9.912 70.000 1.00 28.36 135 GLU C C 1
ATOM 4091 O O . GLU C 1 52 ? 1.525 9.522 69.020 1.00 31.21 135 GLU C O 1
ATOM 4097 N N . THR C 1 53 ? 1.646 10.669 70.961 1.00 26.78 136 THR C N 1
ATOM 4098 C CA . THR C 1 53 ? 0.217 10.998 71.004 1.00 26.82 136 THR C CA 1
ATOM 4099 C C . THR C 1 53 ? -0.245 11.667 69.712 1.00 26.61 136 THR C C 1
ATOM 4100 O O . THR C 1 53 ? 0.362 12.625 69.226 1.00 26.42 136 THR C O 1
ATOM 4104 N N . GLN C 1 54 ? -1.325 11.133 69.156 1.00 26.69 137 GLN C N 1
ATOM 4105 C CA . GLN C 1 54 ? -2.100 11.815 68.147 1.00 27.94 137 GLN C CA 1
ATOM 4106 C C . GLN C 1 54 ? -3.235 12.576 68.816 1.00 28.26 137 GLN C C 1
ATOM 4107 O O . GLN C 1 54 ? -4.098 11.982 69.456 1.00 29.62 137 GLN C O 1
ATOM 4113 N N . TYR C 1 55 ? -3.238 13.893 68.656 1.00 27.24 138 TYR C N 1
ATOM 4114 C CA . TYR C 1 55 ? -4.308 14.707 69.201 1.00 27.77 138 TYR C CA 1
ATOM 4115 C C . TYR C 1 55 ? -5.444 14.853 68.194 1.00 27.61 138 TYR C C 1
ATOM 4116 O O . TYR C 1 55 ? -5.298 14.475 67.029 1.00 28.86 138 TYR C O 1
ATOM 4125 N N . GLY C 1 56 ? -6.582 15.377 68.650 1.00 28.77 139 GLY C N 1
ATOM 4126 C CA . GLY C 1 56 ? -7.784 15.442 67.817 1.00 29.96 139 GLY C CA 1
ATOM 4127 C C . GLY C 1 56 ? -7.631 16.521 66.760 1.00 31.42 139 GLY C C 1
ATOM 4128 O O . GLY C 1 56 ? -6.778 17.403 66.884 1.00 29.90 139 GLY C O 1
ATOM 4129 N N . THR C 1 57 ? -8.454 16.459 65.719 1.00 33.00 140 THR C N 1
ATOM 4130 C CA . THR C 1 57 ? -8.351 17.418 64.612 1.00 33.92 140 THR C CA 1
ATOM 4131 C C . THR C 1 57 ? -9.661 18.175 64.359 1.00 35.98 140 THR C C 1
ATOM 4132 O O . THR C 1 57 ? -9.878 18.705 63.266 1.00 36.91 140 THR C O 1
ATOM 4136 N N . GLU C 1 58 ? -10.523 18.236 65.374 1.00 36.17 141 GLU C N 1
ATOM 4137 C CA . GLU C 1 58 ? -11.833 18.882 65.237 1.00 37.74 141 GLU C CA 1
ATOM 4138 C C . GLU C 1 58 ? -11.810 20.354 65.648 1.00 36.79 141 GLU C C 1
ATOM 4139 O O . GLU C 1 58 ? -12.014 21.242 64.808 1.00 36.98 141 GLU C O 1
ATOM 4145 N N . THR C 1 59 ? -11.557 20.603 66.935 1.00 33.84 142 THR C N 1
ATOM 4146 C CA . THR C 1 59 ? -11.601 21.951 67.484 1.00 32.25 142 THR C CA 1
ATOM 4147 C C . THR C 1 59 ? -10.219 22.598 67.366 1.00 30.80 142 THR C C 1
ATOM 4148 O O . THR C 1 59 ? -9.525 22.833 68.365 1.00 30.00 142 THR C O 1
ATOM 4152 N N . LEU C 1 60 ? -9.845 22.864 66.115 1.00 30.40 143 LEU C N 1
ATOM 4153 C CA . LEU C 1 60 ? -8.600 23.536 65.775 1.00 30.43 143 LEU C CA 1
ATOM 4154 C C . LEU C 1 60 ? -8.874 24.960 65.314 1.00 31.21 143 LEU C C 1
ATOM 4155 O O . LEU C 1 60 ? -10.010 25.303 64.951 1.00 32.13 143 LEU C O 1
ATOM 4160 N N . TRP C 1 61 ? -7.828 25.781 65.310 1.00 31.76 144 TRP C N 1
ATOM 4161 C CA . TRP C 1 61 ? -7.924 27.157 64.826 1.00 33.67 144 TRP C CA 1
ATOM 4162 C C . TRP C 1 61 ? -8.397 27.194 63.374 1.00 34.10 144 TRP C C 1
ATOM 4163 O O . TRP C 1 61 ? -9.175 28.068 62.991 1.00 35.36 144 TRP C O 1
ATOM 4174 N N . SER C 1 62 ? -7.916 26.240 62.584 1.00 33.52 145 SER C N 1
ATOM 4175 C CA . SER C 1 62 ? -8.426 25.998 61.235 1.00 35.28 145 SER C CA 1
ATOM 4176 C C . SER C 1 62 ? -8.181 24.547 60.839 1.00 35.80 145 SER C C 1
ATOM 4177 O O . SER C 1 62 ? -7.442 23.827 61.507 1.00 34.41 145 SER C O 1
ATOM 4180 N N . LYS C 1 63 ? -8.786 24.123 59.733 1.00 36.81 146 LYS C N 1
ATOM 4181 C CA . LYS C 1 63 ? -8.532 22.789 59.189 1.00 38.02 146 LYS C CA 1
ATOM 4182 C C . LYS C 1 63 ? -7.074 22.572 58.790 1.00 36.51 146 LYS C C 1
ATOM 4183 O O . LYS C 1 63 ? -6.567 21.450 58.853 1.00 35.09 146 LYS C O 1
ATOM 4189 N N . ASP C 1 64 ? -6.414 23.653 58.383 1.00 35.21 147 ASP C N 1
ATOM 4190 C CA . ASP C 1 64 ? -5.025 23.607 57.941 1.00 35.35 147 ASP C CA 1
ATOM 4191 C C . ASP C 1 64 ? -4.054 23.305 59.086 1.00 32.53 147 ASP C C 1
ATOM 4192 O O . ASP C 1 64 ? -2.859 23.128 58.851 1.00 32.09 147 ASP C O 1
ATOM 4205 N N . ALA C 1 66 ? -4.507 20.671 61.084 1.00 30.73 149 ALA C N 1
ATOM 4206 C CA . ALA C 1 66 ? -4.583 19.235 61.362 1.00 30.59 149 ALA C CA 1
ATOM 4207 C C . ALA C 1 66 ? -3.236 18.492 61.245 1.00 30.19 149 ALA C C 1
ATOM 4208 O O . ALA C 1 66 ? -2.967 17.606 62.057 1.00 30.58 149 ALA C O 1
ATOM 4210 N N . PRO C 1 67 ? -2.389 18.852 60.252 1.00 30.41 150 PRO C N 1
ATOM 4211 C CA . PRO C 1 67 ? -1.112 18.149 60.089 1.00 29.99 150 PRO C CA 1
ATOM 4212 C C . PRO C 1 67 ? -0.118 18.326 61.231 1.00 27.92 150 PRO C C 1
ATOM 4213 O O . PRO C 1 67 ? 0.931 17.681 61.224 1.00 28.78 150 PRO C O 1
ATOM 4217 N N . TYR C 1 68 ? -0.430 19.185 62.201 1.00 25.99 151 TYR C N 1
ATOM 4218 C CA . TYR C 1 68 ? 0.533 19.468 63.271 1.00 25.75 151 TYR C CA 1
ATOM 4219 C C . TYR C 1 68 ? 0.057 18.932 64.607 1.00 24.67 151 TYR C C 1
ATOM 4220 O O . TYR C 1 68 ? 0.623 19.265 65.649 1.00 24.17 151 TYR C O 1
ATOM 4229 N N . GLN C 1 69 ? -0.954 18.062 64.560 1.00 25.03 152 GLN C N 1
ATOM 4230 C CA . GLN C 1 69 ? -1.580 17.528 65.776 1.00 24.57 152 GLN C CA 1
ATOM 4231 C C . GLN C 1 69 ? -1.032 16.165 66.189 1.00 24.43 152 GLN C C 1
ATOM 4232 O O . GLN C 1 69 ? -1.502 15.571 67.160 1.00 24.60 152 GLN C O 1
ATOM 4238 N N . GLY C 1 70 ? -0.067 15.653 65.432 1.00 24.77 153 GLY C N 1
ATOM 4239 C CA . GLY C 1 70 ? 0.447 14.319 65.682 1.00 24.88 153 GLY C CA 1
ATOM 4240 C C . GLY C 1 70 ? 1.702 14.339 66.532 1.00 23.62 153 GLY C C 1
ATOM 4241 O O . GLY C 1 70 ? 1.929 15.287 67.298 1.00 23.84 153 GLY C O 1
ATOM 4242 N N . PRO C 1 71 ? 2.526 13.289 66.415 1.00 23.82 154 PRO C N 1
ATOM 4243 C CA . PRO C 1 71 ? 3.706 13.121 67.247 1.00 23.01 154 PRO C CA 1
ATOM 4244 C C . PRO C 1 71 ? 4.638 14.311 67.200 1.00 21.79 154 PRO C C 1
ATOM 4245 O O . PRO C 1 71 ? 4.807 14.945 66.153 1.00 23.05 154 PRO C O 1
ATOM 4249 N N . ALA C 1 72 ? 5.224 14.612 68.346 1.00 21.61 155 ALA C N 1
ATOM 4250 C CA . ALA C 1 72 ? 6.039 15.800 68.474 1.00 20.79 155 ALA C CA 1
ATOM 4251 C C . ALA C 1 72 ? 7.237 15.512 69.357 1.00 20.38 155 ALA C C 1
ATOM 4252 O O . ALA C 1 72 ? 7.199 14.655 70.234 1.00 20.91 155 ALA C O 1
ATOM 4254 N N . LEU C 1 73 ? 8.297 16.279 69.146 1.00 20.12 156 LEU C N 1
ATOM 4255 C CA . LEU C 1 73 ? 9.336 16.407 70.157 1.00 20.65 156 LEU C CA 1
ATOM 4256 C C . LEU C 1 73 ? 9.017 17.586 71.053 1.00 20.07 156 LEU C C 1
ATOM 4257 O O . LEU C 1 73 ? 8.803 18.694 70.561 1.00 20.22 156 LEU C O 1
ATOM 4262 N N . TYR C 1 74 ? 8.939 17.333 72.359 1.00 19.51 157 TYR C N 1
ATOM 4263 C CA . TYR C 1 74 ? 8.740 18.390 73.353 1.00 19.68 157 TYR C CA 1
ATOM 4264 C C . TYR C 1 74 ? 10.038 18.661 74.074 1.00 20.17 157 TYR C C 1
ATOM 4265 O O . TYR C 1 74 ? 10.859 17.757 74.280 1.00 19.06 157 TYR C O 1
ATOM 4274 N N . VAL C 1 75 ? 10.225 19.911 74.484 1.00 19.83 158 VAL C N 1
ATOM 4275 C CA . VAL C 1 75 ? 11.428 20.259 75.241 1.00 20.13 158 VAL C CA 1
ATOM 4276 C C . VAL C 1 75 ? 11.027 21.229 76.333 1.00 19.62 158 VAL C C 1
ATOM 4277 O O . VAL C 1 75 ? 10.393 22.244 76.050 1.00 21.82 158 VAL C O 1
ATOM 4281 N N . TYR C 1 76 ? 11.365 20.885 77.573 1.00 18.06 159 TYR C N 1
ATOM 4282 C CA . TYR C 1 76 ? 11.065 21.679 78.756 1.00 18.37 159 TYR C CA 1
ATOM 4283 C C . TYR C 1 76 ? 12.344 22.229 79.353 1.00 18.08 159 TYR C C 1
ATOM 4284 O O . TYR C 1 76 ? 13.352 21.531 79.443 1.00 18.63 159 TYR C O 1
ATOM 4293 N N . ASN C 1 77 ? 12.302 23.476 79.810 1.00 18.37 160 ASN C N 1
ATOM 4294 C CA . ASN C 1 77 ? 13.240 23.901 80.846 1.00 18.27 160 ASN C CA 1
ATOM 4295 C C . ASN C 1 77 ? 12.532 24.721 81.899 1.00 18.15 160 ASN C C 1
ATOM 4296 O O . ASN C 1 77 ? 11.405 25.166 81.683 1.00 17.93 160 ASN C O 1
ATOM 4301 N N . ASN C 1 78 ? 13.173 24.912 83.040 1.00 18.21 161 ASN C N 1
ATOM 4302 C CA . ASN C 1 78 ? 12.488 25.506 84.182 1.00 19.79 161 ASN C CA 1
ATOM 4303 C C . ASN C 1 78 ? 12.734 27.003 84.342 1.00 21.29 161 ASN C C 1
ATOM 4304 O O . ASN C 1 78 ? 12.533 27.567 85.435 1.00 23.96 161 ASN C O 1
ATOM 4309 N N . ALA C 1 79 ? 13.178 27.647 83.271 1.00 21.33 162 ALA C N 1
ATOM 4310 C CA . ALA C 1 79 ? 13.209 29.111 83.215 1.00 22.39 162 ALA C CA 1
ATOM 4311 C C . ALA C 1 79 ? 11.906 29.586 82.580 1.00 24.57 162 ALA C C 1
ATOM 4312 O O . ALA C 1 79 ? 11.224 28.823 81.887 1.00 25.82 162 ALA C O 1
ATOM 4314 N N . VAL C 1 80 ? 11.504 30.810 82.868 1.00 24.80 163 VAL C N 1
ATOM 4315 C CA . VAL C 1 80 ? 10.341 31.393 82.195 1.00 26.19 163 VAL C CA 1
ATOM 4316 C C . VAL C 1 80 ? 10.810 32.478 81.243 1.00 26.64 163 VAL C C 1
ATOM 4317 O O . VAL C 1 80 ? 11.757 33.214 81.549 1.00 28.22 163 VAL C O 1
ATOM 4321 N N . PHE C 1 81 ? 10.158 32.561 80.087 1.00 26.46 164 PHE C N 1
ATOM 4322 C CA . PHE C 1 81 ? 10.389 33.639 79.124 1.00 27.39 164 PHE C CA 1
ATOM 4323 C C . PHE C 1 81 ? 10.243 35.024 79.745 1.00 29.45 164 PHE C C 1
ATOM 4324 O O . PHE C 1 81 ? 9.270 35.302 80.442 1.00 30.03 164 PHE C O 1
ATOM 4332 N N . THR C 1 82 ? 11.225 35.877 79.482 1.00 30.20 165 THR C N 1
ATOM 4333 C CA . THR C 1 82 ? 11.101 37.312 79.721 1.00 31.28 165 THR C CA 1
ATOM 4334 C C . THR C 1 82 ? 10.457 37.972 78.496 1.00 31.43 165 THR C C 1
ATOM 4335 O O . THR C 1 82 ? 10.342 37.335 77.449 1.00 29.53 165 THR C O 1
ATOM 4339 N N . PRO C 1 83 ? 10.043 39.251 78.600 1.00 33.14 166 PRO C N 1
ATOM 4340 C CA . PRO C 1 83 ? 9.629 39.937 77.374 1.00 33.82 166 PRO C CA 1
ATOM 4341 C C . PRO C 1 83 ? 10.728 39.954 76.316 1.00 33.69 166 PRO C C 1
ATOM 4342 O O . PRO C 1 83 ? 10.430 39.889 75.125 1.00 33.36 166 PRO C O 1
ATOM 4346 N N . GLU C 1 84 ? 11.981 40.024 76.762 1.00 36.09 167 GLU C N 1
ATOM 4347 C CA . GLU C 1 84 ? 13.146 40.022 75.877 1.00 37.95 167 GLU C CA 1
ATOM 4348 C C . GLU C 1 84 ? 13.268 38.711 75.097 1.00 35.78 167 GLU C C 1
ATOM 4349 O O . GLU C 1 84 ? 13.598 38.720 73.909 1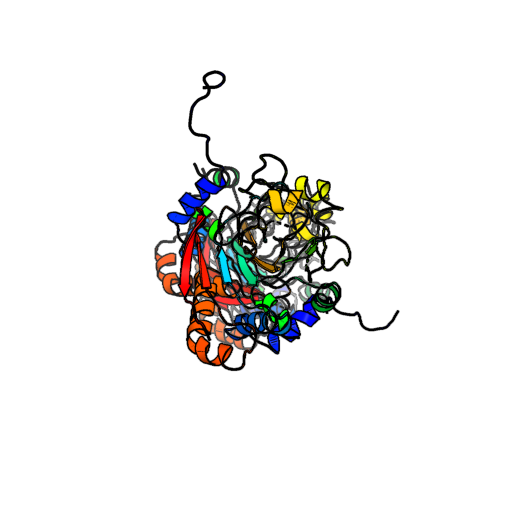.00 35.32 167 GLU C O 1
ATOM 4355 N N . ASP C 1 85 ? 12.978 37.596 75.767 1.00 33.53 168 ASP C N 1
ATOM 4356 C CA . ASP C 1 85 ? 12.920 36.286 75.123 1.00 31.86 168 ASP C CA 1
ATOM 4357 C C . ASP C 1 85 ? 11.855 36.201 74.028 1.00 31.15 168 ASP C C 1
ATOM 4358 O O . ASP C 1 85 ? 12.122 35.690 72.943 1.00 30.01 168 ASP C O 1
ATOM 4363 N N . TRP C 1 86 ? 10.648 36.682 74.319 1.00 29.82 169 TRP C N 1
ATOM 4364 C CA . TRP C 1 86 ? 9.572 36.688 73.329 1.00 30.19 169 TRP C CA 1
ATOM 4365 C C . TRP C 1 86 ? 9.893 37.549 72.110 1.00 32.04 169 TRP C C 1
ATOM 4366 O O . TRP C 1 86 ? 9.560 37.186 70.984 1.00 32.26 169 TRP C O 1
ATOM 4377 N N . HIS C 1 87 ? 10.539 38.687 72.351 1.00 33.56 170 HIS C N 1
ATOM 4378 C CA . HIS C 1 87 ? 11.044 39.532 71.273 1.00 36.55 170 HIS C CA 1
ATOM 4379 C C . HIS C 1 87 ? 12.143 38.798 70.516 1.00 34.66 170 HIS C C 1
ATOM 4380 O O . HIS C 1 87 ? 12.147 38.786 69.284 1.00 35.07 170 HIS C O 1
ATOM 4387 N N . GLY C 1 88 ? 13.057 38.182 71.262 1.00 33.38 171 GLY C N 1
ATOM 4388 C CA . GLY C 1 88 ? 14.273 37.596 70.696 1.00 35.01 171 GLY C CA 1
ATOM 4389 C C . GLY C 1 88 ? 14.013 36.417 69.773 1.00 35.63 171 GLY C C 1
ATOM 4390 O O . GLY C 1 88 ? 14.707 36.239 68.767 1.00 37.65 171 GLY C O 1
ATOM 4391 N N . ILE C 1 89 ? 13.002 35.617 70.099 1.00 34.36 172 ILE C N 1
ATOM 4392 C CA . ILE C 1 89 ? 12.675 34.438 69.292 1.00 33.34 172 ILE C CA 1
ATOM 4393 C C . ILE C 1 89 ? 12.149 34.850 67.910 1.00 35.07 172 ILE C C 1
ATOM 4394 O O . ILE C 1 89 ? 12.248 34.098 66.936 1.00 35.47 172 ILE C O 1
ATOM 4399 N N . GLN C 1 90 ? 11.625 36.073 67.835 1.00 35.46 173 GLN C N 1
ATOM 4400 C CA . GLN C 1 90 ? 10.996 36.594 66.633 1.00 38.23 173 GLN C CA 1
ATOM 4401 C C . GLN C 1 90 ? 12.011 37.205 65.668 1.00 40.45 173 GLN C C 1
ATOM 4402 O O . GLN C 1 90 ? 11.650 37.607 64.568 1.00 41.88 173 GLN C O 1
ATOM 4408 N N . GLU C 1 91 ? 13.272 37.280 66.082 1.00 42.65 174 GLU C N 1
ATOM 4409 C CA . GLU C 1 91 ? 14.304 37.911 65.261 1.00 47.45 174 GLU C CA 1
ATOM 4410 C C . GLU C 1 91 ? 15.351 36.881 64.853 1.00 48.93 174 GLU C C 1
ATOM 4411 O O . GLU C 1 91 ? 15.759 36.052 65.666 1.00 48.82 174 GLU C O 1
ATOM 4417 N N . ILE C 1 92 ? 15.766 36.923 63.588 1.00 52.28 175 ILE C N 1
ATOM 4418 C CA . ILE C 1 92 ? 16.746 35.961 63.062 1.00 55.26 175 ILE C CA 1
ATOM 4419 C C . ILE C 1 92 ? 17.842 36.643 62.230 1.00 57.56 175 ILE C C 1
ATOM 4420 O O . ILE C 1 92 ? 18.145 36.226 61.111 1.00 59.35 175 ILE C O 1
ATOM 4425 N N . ALA C 1 93 ? 18.452 37.679 62.806 1.00 60.66 176 ALA C N 1
ATOM 4426 C CA . ALA C 1 93 ? 18.563 38.998 62.174 1.00 63.04 176 ALA C CA 1
ATOM 4427 C C . ALA C 1 93 ? 17.391 39.328 61.248 1.00 63.54 176 ALA C C 1
ATOM 4428 O O . ALA C 1 93 ? 17.098 40.498 60.991 1.00 66.49 176 ALA C O 1
ATOM 4430 N N . VAL C 1 104 ? 17.511 41.201 74.582 1.00 67.20 187 VAL C N 1
ATOM 4431 C CA . VAL C 1 104 ? 17.940 40.514 73.366 1.00 65.91 187 VAL C CA 1
ATOM 4432 C C . VAL C 1 104 ? 17.522 39.040 73.388 1.00 62.87 187 VAL C C 1
ATOM 4433 O O . VAL C 1 104 ? 17.081 38.499 72.373 1.00 62.51 187 VAL C O 1
ATOM 4437 N N . GLY C 1 105 ? 17.669 38.402 74.548 1.00 61.22 188 GLY C N 1
ATOM 4438 C CA . GLY C 1 105 ? 17.002 37.134 74.841 1.00 56.81 188 GLY C CA 1
ATOM 4439 C C . GLY C 1 105 ? 17.981 35.992 75.050 1.00 55.82 188 GLY C C 1
ATOM 4440 O O . GLY C 1 105 ? 19.195 36.171 74.919 1.00 55.38 188 GLY C O 1
ATOM 4441 N N . ARG C 1 106 ? 17.453 34.809 75.363 1.00 52.66 189 ARG C N 1
ATOM 4442 C CA . ARG C 1 106 ? 18.277 33.597 75.457 1.00 51.63 189 ARG C CA 1
ATOM 4443 C C . ARG C 1 106 ? 18.658 33.013 74.083 1.00 51.04 189 ARG C C 1
ATOM 4444 O O . ARG C 1 106 ? 19.274 31.945 74.001 1.00 49.48 189 ARG C O 1
ATOM 4452 N N . PHE C 1 107 ? 18.317 33.737 73.015 1.00 52.19 190 PHE C N 1
ATOM 4453 C CA . PHE C 1 107 ? 18.086 33.138 71.699 1.00 51.69 190 PHE C CA 1
ATOM 4454 C C . PHE C 1 107 ? 19.132 33.556 70.680 1.00 53.07 190 PHE C C 1
ATOM 4455 O O . PHE C 1 107 ? 19.225 34.732 70.320 1.00 55.42 190 PHE C O 1
ATOM 4463 N N . GLY C 1 108 ? 19.914 32.582 70.221 1.00 52.19 191 GLY C N 1
ATOM 4464 C CA . GLY C 1 108 ? 20.759 32.754 69.044 1.00 53.41 191 GLY C CA 1
ATOM 4465 C C . GLY C 1 108 ? 20.209 32.097 67.793 1.00 52.47 191 GLY C C 1
ATOM 4466 O O . GLY C 1 108 ? 19.249 31.321 67.851 1.00 53.13 191 GLY C O 1
ATOM 4467 N N . ILE C 1 109 ? 20.843 32.405 66.663 1.00 53.14 192 ILE C N 1
ATOM 4468 C CA . ILE C 1 109 ? 20.457 31.903 65.338 1.00 51.86 192 ILE C CA 1
ATOM 4469 C C . ILE C 1 109 ? 20.318 30.368 65.290 1.00 49.83 192 ILE C C 1
ATOM 4470 O O . ILE C 1 109 ? 19.627 29.824 64.419 1.00 49.06 192 ILE C O 1
ATOM 4475 N N . GLY C 1 110 ? 20.953 29.693 66.248 1.00 47.43 193 GLY C N 1
ATOM 4476 C CA . GLY C 1 110 ? 21.024 28.233 66.287 1.00 45.20 193 GLY C CA 1
ATOM 4477 C C . GLY C 1 110 ? 19.759 27.537 66.759 1.00 42.86 193 GLY C C 1
ATOM 4478 O O . GLY C 1 110 ? 19.582 26.341 66.508 1.00 42.65 193 GLY C O 1
ATOM 4479 N N . PHE C 1 111 ? 18.877 28.270 67.437 1.00 41.18 194 PHE C N 1
ATOM 4480 C CA . PHE C 1 111 ? 17.541 27.763 67.772 1.00 39.16 194 PHE C CA 1
ATOM 4481 C C . PHE C 1 111 ? 16.754 27.335 66.531 1.00 37.86 194 PHE C C 1
ATOM 4482 O O . PHE C 1 111 ? 15.995 26.364 66.584 1.00 35.38 194 PHE C O 1
ATOM 4490 N N . ASN C 1 112 ? 16.942 28.058 65.429 1.00 37.02 195 ASN C N 1
ATOM 4491 C CA . ASN C 1 112 ? 16.250 27.755 64.173 1.00 36.41 195 ASN C CA 1
ATOM 4492 C C . ASN C 1 112 ? 16.597 26.389 63.599 1.00 35.22 195 ASN C C 1
ATOM 4493 O O . ASN C 1 112 ? 15.956 25.945 62.654 1.00 33.13 195 ASN C O 1
ATOM 4498 N N . SER C 1 113 ? 17.609 25.728 64.159 1.00 33.55 196 SER C N 1
ATOM 4499 C CA . SER C 1 113 ? 17.875 24.327 63.825 1.00 33.09 196 SER C CA 1
ATOM 4500 C C . SER C 1 113 ? 16.656 23.408 64.061 1.00 30.12 196 SER C C 1
ATOM 4501 O O . SER C 1 113 ? 16.565 22.326 63.467 1.00 29.48 196 SER C O 1
ATOM 4504 N N . VAL C 1 114 ? 15.718 23.835 64.909 1.00 28.71 197 VAL C N 1
ATOM 4505 C CA . VAL C 1 114 ? 14.490 23.050 65.138 1.00 27.22 197 VAL C CA 1
ATOM 4506 C C . VAL C 1 114 ? 13.660 22.913 63.861 1.00 26.98 197 VAL C C 1
ATOM 4507 O O . VAL C 1 114 ? 12.825 22.016 63.734 1.00 26.41 197 VAL C O 1
ATOM 4511 N N . TYR C 1 115 ? 13.892 23.801 62.908 1.00 25.82 198 TYR C N 1
ATOM 4512 C CA . TYR C 1 115 ? 13.193 23.680 61.638 1.00 25.71 198 TYR C CA 1
ATOM 4513 C C . TYR C 1 115 ? 13.641 22.469 60.817 1.00 26.68 198 TYR C C 1
ATOM 4514 O O . TYR C 1 115 ? 12.958 22.092 59.864 1.00 26.60 198 TYR C O 1
ATOM 4523 N N . HIS C 1 116 ? 14.747 21.822 61.193 1.00 26.46 199 HIS C N 1
ATOM 4524 C CA . HIS C 1 116 ? 15.020 20.475 60.652 1.00 26.87 199 HIS C CA 1
ATOM 4525 C C . HIS C 1 116 ? 13.907 19.469 60.918 1.00 26.29 199 HIS C C 1
ATOM 4526 O O . HIS C 1 116 ? 13.708 18.555 60.133 1.00 27.99 199 HIS C O 1
ATOM 4533 N N . ILE C 1 117 ? 13.202 19.625 62.034 1.00 25.04 200 ILE C N 1
ATOM 4534 C CA . ILE C 1 117 ? 12.274 18.590 62.478 1.00 24.69 200 ILE C CA 1
ATOM 4535 C C . ILE C 1 117 ? 10.811 19.019 62.334 1.00 23.27 200 ILE C C 1
ATOM 4536 O O . ILE C 1 117 ? 9.932 18.169 62.269 1.00 23.74 200 ILE C O 1
ATOM 4541 N N . THR C 1 118 ? 10.565 20.328 62.266 1.00 22.68 201 THR C N 1
ATOM 4542 C CA . THR C 1 118 ? 9.196 20.845 62.293 1.00 22.64 201 THR C CA 1
ATOM 4543 C C . THR C 1 118 ? 9.017 22.087 61.416 1.00 23.11 201 THR C C 1
ATOM 4544 O O . THR C 1 118 ? 9.940 22.898 61.277 1.00 23.29 201 THR C O 1
ATOM 4548 N N . ASP C 1 119 ? 7.826 22.239 60.843 1.00 23.69 202 ASP C N 1
ATOM 4549 C CA . ASP C 1 119 ? 7.459 23.495 60.200 1.00 24.67 202 ASP C CA 1
ATOM 4550 C C . ASP C 1 119 ? 6.794 24.498 61.135 1.00 24.25 202 ASP C C 1
ATOM 4551 O O . ASP C 1 119 ? 6.691 25.688 60.808 1.00 24.74 202 ASP C O 1
ATOM 4556 N N . VAL C 1 120 ? 6.327 24.021 62.288 1.00 23.57 203 VAL C N 1
ATOM 4557 C CA . VAL C 1 120 ? 5.490 24.843 63.181 1.00 23.52 203 VAL C CA 1
ATOM 4558 C C . VAL C 1 120 ? 5.951 24.688 64.637 1.00 23.41 203 VAL C C 1
ATOM 4559 O O . VAL C 1 120 ? 5.278 24.034 65.433 1.00 23.51 203 VAL C O 1
ATOM 4563 N N . PRO C 1 121 ? 7.093 25.311 64.998 1.00 22.50 204 PRO C N 1
ATOM 4564 C CA . PRO C 1 121 ? 7.503 25.287 66.416 1.00 22.07 204 PRO C CA 1
ATOM 4565 C C . PRO C 1 121 ? 6.503 26.023 67.288 1.00 22.24 204 PRO C C 1
ATOM 4566 O O . PRO C 1 121 ? 6.011 27.091 66.899 1.00 23.29 204 PRO C O 1
ATOM 4570 N N . CYS C 1 122 ? 6.186 25.432 68.440 1.00 21.11 205 CYS C N 1
ATOM 4571 C CA . CYS C 1 122 ? 5.278 26.028 69.405 1.00 22.17 205 CYS C CA 1
ATOM 4572 C C . CYS C 1 122 ? 6.004 26.303 70.700 1.00 21.04 205 CYS C C 1
ATOM 4573 O O . CYS C 1 122 ? 6.833 25.514 71.124 1.00 21.24 205 CYS C O 1
ATOM 4576 N N . ILE C 1 123 ? 5.690 27.435 71.321 1.00 20.46 206 ILE C N 1
ATOM 4577 C CA . ILE C 1 123 ? 6.376 27.872 72.525 1.00 21.31 206 ILE C CA 1
ATOM 4578 C C . ILE C 1 123 ? 5.350 28.260 73.576 1.00 21.69 206 ILE C C 1
ATOM 4579 O O . ILE C 1 123 ? 4.503 29.119 73.310 1.00 22.42 206 ILE C O 1
ATOM 4584 N N . PHE C 1 124 ? 5.456 27.659 74.761 1.00 20.32 207 PHE C N 1
ATOM 4585 C CA . PHE C 1 124 ? 4.502 27.887 75.859 1.00 20.31 207 PHE C CA 1
ATOM 4586 C C . PHE C 1 124 ? 5.333 28.304 77.066 1.00 20.09 207 PHE C C 1
ATOM 4587 O O . PHE C 1 124 ? 6.144 27.534 77.580 1.00 20.89 207 PHE C O 1
ATOM 4595 N N . SER C 1 125 ? 5.147 29.532 77.522 1.00 20.25 208 SER C N 1
ATOM 4596 C CA . SER C 1 125 ? 5.855 29.966 78.716 1.00 20.62 208 SER C CA 1
ATOM 4597 C C . SER C 1 125 ? 5.052 31.049 79.392 1.00 21.59 208 SER C C 1
ATOM 4598 O O . SER C 1 125 ? 4.599 31.998 78.737 1.00 22.00 208 SER C O 1
ATOM 4601 N N . GLY C 1 126 ? 4.890 30.923 80.701 1.00 21.30 209 GLY C N 1
ATOM 4602 C CA . GLY C 1 126 ? 4.119 31.908 81.472 1.00 22.92 209 GLY C CA 1
ATOM 4603 C C . GLY C 1 126 ? 2.681 31.948 80.996 1.00 22.94 209 GLY C C 1
ATOM 4604 O O . GLY C 1 126 ? 2.019 30.917 80.927 1.00 22.24 209 GLY C O 1
ATOM 4605 N N . ASP C 1 127 ? 2.220 33.135 80.613 1.00 23.49 210 ASP C N 1
ATOM 4606 C CA . ASP C 1 127 ? 0.824 33.320 80.202 1.00 24.06 210 ASP C CA 1
ATOM 4607 C C . ASP C 1 127 ? 0.593 33.258 78.692 1.00 23.83 210 ASP C C 1
ATOM 4608 O O . ASP C 1 127 ? -0.474 33.640 78.222 1.00 24.86 210 ASP C O 1
ATOM 4613 N N . GLN C 1 128 ? 1.582 32.807 77.931 1.00 22.60 211 GLN C N 1
ATOM 4614 C CA . GLN C 1 128 ? 1.471 32.870 76.472 1.00 24.03 211 GLN C CA 1
ATOM 4615 C C . GLN C 1 128 ? 1.849 31.576 75.771 1.00 23.58 211 GLN C C 1
ATOM 4616 O O . GLN C 1 128 ? 2.812 30.911 76.158 1.00 21.82 211 GLN C O 1
ATOM 4622 N N . ILE C 1 129 ? 1.100 31.247 74.722 1.00 22.50 212 ILE C N 1
ATOM 4623 C CA . ILE C 1 129 ? 1.512 30.231 73.772 1.00 22.22 212 ILE C CA 1
ATOM 4624 C C . ILE C 1 129 ? 1.679 30.908 72.422 1.00 22.88 212 ILE C C 1
ATOM 4625 O O . ILE C 1 129 ? 0.784 31.627 71.954 1.00 24.28 212 ILE C O 1
ATOM 4630 N N . GLY C 1 130 ? 2.831 30.678 71.798 1.00 22.25 213 GLY C N 1
ATOM 4631 C CA . GLY C 1 130 ? 3.056 31.161 70.431 1.00 23.52 213 GLY C CA 1
ATOM 4632 C C . GLY C 1 130 ? 3.359 30.027 69.480 1.00 24.47 213 GLY C C 1
ATOM 4633 O O . GLY C 1 130 ? 3.956 29.010 69.866 1.00 24.83 213 GLY C O 1
ATOM 4642 N N . LEU C 1 132 ? 5.041 29.502 65.579 1.00 24.24 215 LEU C N 1
ATOM 4643 C CA . LEU C 1 132 ? 5.693 30.106 64.421 1.00 24.88 215 LEU C CA 1
ATOM 4644 C C . LEU C 1 132 ? 5.283 29.385 63.142 1.00 25.53 215 LEU C C 1
ATOM 4645 O O . LEU C 1 132 ? 5.244 28.160 63.100 1.00 25.78 215 LEU C O 1
ATOM 4650 N N . ASP C 1 133 ? 4.953 30.157 62.109 1.00 25.69 216 ASP C N 1
ATOM 4651 C CA . ASP C 1 133 ? 4.682 29.599 60.792 1.00 26.41 216 ASP C CA 1
ATOM 4652 C C . ASP C 1 133 ? 5.419 30.379 59.702 1.00 27.39 216 ASP C C 1
ATOM 4653 O O . ASP C 1 133 ? 4.823 31.239 59.030 1.00 28.47 216 ASP C O 1
ATOM 4658 N N . PRO C 1 134 ? 6.713 30.077 59.505 1.00 27.00 217 PRO C N 1
ATOM 4659 C CA . PRO C 1 134 ? 7.493 30.884 58.561 1.00 28.02 217 PRO C CA 1
ATOM 4660 C C . PRO C 1 134 ? 7.020 30.799 57.101 1.00 29.01 217 PRO C C 1
ATOM 4661 O O . PRO C 1 134 ? 7.246 31.735 56.345 1.00 30.30 217 PRO C O 1
ATOM 4665 N N . HIS C 1 135 ? 6.341 29.716 56.724 1.00 28.86 218 HIS C N 1
ATOM 4666 C CA . HIS C 1 135 ? 5.752 29.602 55.385 1.00 29.70 218 HIS C CA 1
ATOM 4667 C C . HIS C 1 135 ? 4.602 30.574 55.133 1.00 31.47 218 HIS C C 1
ATOM 4668 O O . HIS C 1 135 ? 4.235 30.804 53.978 1.00 32.76 218 HIS C O 1
ATOM 4675 N N . GLN C 1 136 ? 4.025 31.098 56.216 1.00 31.89 219 GLN C N 1
ATOM 4676 C CA . GLN C 1 136 ? 2.944 32.091 56.160 1.00 34.59 219 GLN C CA 1
ATOM 4677 C C . GLN C 1 136 ? 1.744 31.612 55.346 1.00 35.77 219 GLN C C 1
ATOM 4678 O O . GLN C 1 136 ? 1.297 32.287 54.404 1.00 37.97 219 GLN C O 1
ATOM 4684 N N . THR C 1 137 ? 1.243 30.431 55.700 1.00 35.35 220 THR C N 1
ATOM 4685 C CA . THR C 1 137 ? 0.003 29.896 55.134 1.00 36.80 220 THR C CA 1
ATOM 4686 C C . THR C 1 137 ? -1.109 29.704 56.170 1.00 36.51 220 THR C C 1
ATOM 4687 O O . THR C 1 137 ? -2.273 29.577 55.803 1.00 38.79 220 THR C O 1
ATOM 4691 N N . LEU C 1 138 ? -0.758 29.637 57.453 1.00 35.00 221 LEU C N 1
ATOM 4692 C CA . LEU C 1 138 ? -1.684 29.107 58.450 1.00 34.67 221 LEU C CA 1
ATOM 4693 C C . LEU C 1 138 ? -2.571 30.163 59.082 1.00 35.18 221 LEU C C 1
ATOM 4694 O O . LEU C 1 138 ? -3.722 29.884 59.405 1.00 37.74 221 LEU C O 1
ATOM 4699 N N . PHE C 1 139 ? -2.025 31.357 59.296 1.00 35.47 222 PHE C N 1
ATOM 4700 C CA . PHE C 1 139 ? -2.672 32.353 60.152 1.00 36.95 222 PHE C CA 1
ATOM 4701 C C . PHE C 1 139 ? -3.098 33.591 59.363 1.00 40.09 222 PHE C C 1
ATOM 4702 O O . PHE C 1 139 ? -3.339 34.656 59.935 1.00 42.36 222 PHE C O 1
ATOM 4710 N N . GLY C 1 140 ? -3.209 33.425 58.046 1.00 42.09 223 GLY C N 1
ATOM 4711 C CA . GLY C 1 140 ? -3.670 34.489 57.160 1.00 44.80 223 GLY C CA 1
ATOM 4712 C C . GLY C 1 140 ? -2.500 35.192 56.499 1.00 46.11 223 GLY C C 1
ATOM 4713 O O . GLY C 1 140 ? -1.345 34.843 56.757 1.00 45.57 223 GLY C O 1
ATOM 4714 N N . PRO C 1 141 ? -2.789 36.186 55.636 1.00 48.13 224 PRO C N 1
ATOM 4715 C CA . PRO C 1 141 ? -1.756 36.716 54.745 1.00 48.59 224 PRO C CA 1
ATOM 4716 C C . PRO C 1 141 ? -0.656 37.448 55.519 1.00 47.55 224 PRO C C 1
ATOM 4717 O O . PRO C 1 141 ? -0.957 38.267 56.395 1.00 47.90 224 PRO C O 1
ATOM 4721 N N . HIS C 1 142 ? 0.599 37.123 55.198 1.00 46.33 225 HIS C N 1
ATOM 4722 C CA . HIS C 1 142 ? 1.799 37.756 55.781 1.00 46.10 225 HIS C CA 1
ATOM 4723 C C . HIS C 1 142 ? 1.878 37.661 57.312 1.00 44.22 225 HIS C C 1
ATOM 4724 O O . HIS C 1 142 ? 2.628 38.402 57.952 1.00 44.77 225 HIS C O 1
ATOM 4731 N N . GLU C 1 143 ? 1.104 36.745 57.888 1.00 42.15 226 GLU C N 1
ATOM 4732 C CA . GLU C 1 143 ? 1.295 36.345 59.274 1.00 39.94 226 GLU C CA 1
ATOM 4733 C C . GLU C 1 143 ? 2.263 35.169 59.339 1.00 37.40 226 GLU C C 1
ATOM 4734 O O . GLU C 1 143 ? 2.050 34.143 58.687 1.00 38.91 226 GLU C O 1
ATOM 4740 N N . SER C 1 144 ? 3.338 35.337 60.102 1.00 32.92 227 SER C N 1
ATOM 4741 C CA . SER C 1 144 ? 4.351 34.287 60.229 1.00 31.05 227 SER C CA 1
ATOM 4742 C C . SER C 1 144 ? 4.264 33.600 61.584 1.00 28.63 227 SER C C 1
ATOM 4743 O O . SER C 1 144 ? 5.212 32.969 62.044 1.00 26.96 227 SER C O 1
ATOM 4746 N N . GLY C 1 145 ? 3.105 33.716 62.216 1.00 27.40 228 GLY C N 1
ATOM 4747 C CA . GLY C 1 145 ? 2.876 33.039 63.484 1.00 27.01 228 GLY C CA 1
ATOM 4748 C C . GLY C 1 145 ? 1.606 33.551 64.119 1.00 27.67 228 GLY C C 1
ATOM 4749 O O . GLY C 1 145 ? 0.874 34.352 63.526 1.00 29.23 228 GLY C O 1
ATOM 4750 N N . GLN C 1 146 ? 1.342 33.074 65.328 1.00 27.17 229 GLN C N 1
ATOM 4751 C CA . GLN C 1 146 ? 0.156 33.472 66.057 1.00 29.08 229 GLN C CA 1
ATOM 4752 C C . GLN C 1 146 ? 0.427 33.216 67.520 1.00 27.77 229 GLN C C 1
ATOM 4753 O O . GLN C 1 146 ? 1.201 32.334 67.865 1.00 26.40 229 GLN C O 1
ATOM 4759 N N . CYS C 1 147 ? -0.231 33.968 68.387 1.00 27.66 230 CYS C N 1
ATOM 4760 C CA . CYS C 1 147 ? -0.060 33.717 69.804 1.00 28.18 230 CYS C CA 1
ATOM 4761 C C . CYS C 1 147 ? -1.338 33.993 70.568 1.00 27.07 230 CYS C C 1
ATOM 4762 O O . CYS C 1 147 ? -2.163 34.804 70.139 1.00 28.80 230 CYS C O 1
ATOM 4765 N N . TRP C 1 148 ? -1.484 33.300 71.696 1.00 26.06 231 TRP C N 1
ATOM 4766 C CA . TRP C 1 148 ? -2.654 33.412 72.558 1.00 25.34 231 TRP C CA 1
ATOM 4767 C C . TRP C 1 148 ? -2.156 33.655 73.952 1.00 25.30 231 TRP C C 1
ATOM 4768 O O . TRP C 1 148 ? -1.217 32.986 74.415 1.00 25.61 231 TRP C O 1
ATOM 4779 N N . ASN C 1 149 ? -2.812 34.573 74.635 1.00 25.30 232 ASN C N 1
ATOM 4780 C CA . ASN C 1 149 ? -2.625 34.777 76.050 1.00 25.29 232 ASN C CA 1
ATOM 4781 C C . ASN C 1 149 ? -3.611 33.929 76.849 1.00 24.95 232 ASN C C 1
ATOM 4782 O O . ASN C 1 149 ? -4.817 33.982 76.616 1.00 25.34 232 ASN C O 1
ATOM 4787 N N . LEU C 1 150 ? -3.095 33.146 77.796 1.00 23.97 233 LEU C N 1
ATOM 4788 C CA . LEU C 1 150 ? -3.924 32.173 78.523 1.00 24.37 233 LEU C CA 1
ATOM 4789 C C . LEU C 1 150 ? -4.985 32.838 79.384 1.00 25.66 233 LEU C C 1
ATOM 4790 O O . LEU C 1 150 ? -6.004 32.225 79.695 1.00 26.88 233 LEU C O 1
ATOM 4795 N N . LYS C 1 151 ? -4.746 34.091 79.759 1.00 26.85 234 LYS C N 1
ATOM 4796 C CA . LYS C 1 151 ? -5.756 34.854 80.481 1.00 28.22 234 LYS C CA 1
ATOM 4797 C C . LYS C 1 151 ? -6.673 35.577 79.496 1.00 29.96 234 LYS C C 1
ATOM 4798 O O . LYS C 1 151 ? -7.880 35.336 79.495 1.00 30.71 234 LYS C O 1
ATOM 4804 N N . ASP C 1 152 ? -6.102 36.424 78.640 1.00 30.58 235 ASP C N 1
ATOM 4805 C CA . ASP C 1 152 ? -6.902 37.280 77.751 1.00 32.21 235 ASP C CA 1
ATOM 4806 C C . ASP C 1 152 ? -7.704 36.490 76.717 1.00 32.47 235 ASP C C 1
ATOM 4807 O O . ASP C 1 152 ? -8.811 36.896 76.346 1.00 33.35 235 ASP C O 1
ATOM 4812 N N . ASP C 1 153 ? -7.147 35.361 76.274 1.00 30.23 236 ASP C N 1
ATOM 4813 C CA . ASP C 1 153 ? -7.758 34.530 75.240 1.00 29.89 236 ASP C CA 1
ATOM 4814 C C . ASP C 1 153 ? -8.268 33.202 75.788 1.00 28.94 236 ASP C C 1
ATOM 4815 O O . ASP C 1 153 ? -8.369 32.224 75.046 1.00 28.83 236 ASP C O 1
ATOM 4820 N N . SER C 1 154 ? -8.623 33.195 77.071 1.00 29.79 237 SER C N 1
ATOM 4821 C CA . SER C 1 154 ? -9.051 31.971 77.757 1.00 30.47 237 SER C CA 1
ATOM 4822 C C . SER C 1 154 ? -10.266 31.332 77.075 1.00 30.92 237 SER C C 1
ATOM 4823 O O . SER C 1 154 ? -10.330 30.107 76.943 1.00 29.86 237 SER C O 1
ATOM 4826 N N . LYS C 1 155 ? -11.208 32.162 76.625 1.00 31.58 238 LYS C N 1
ATOM 4827 C CA . LYS C 1 155 ? -12.398 31.679 75.926 1.00 33.69 238 LYS C CA 1
ATOM 4828 C C . LYS C 1 155 ? -12.047 30.969 74.632 1.00 32.69 238 LYS C C 1
ATOM 4829 O O . LYS C 1 155 ? -12.535 29.867 74.378 1.00 33.90 238 LYS C O 1
ATOM 4835 N N . GLU C 1 156 ? -11.200 31.599 73.817 1.00 32.31 239 GLU C N 1
ATOM 4836 C CA . GLU C 1 156 ? -10.778 31.006 72.554 1.00 32.02 239 GLU C CA 1
ATOM 4837 C C . GLU C 1 156 ? -10.029 29.697 72.788 1.00 30.19 239 GLU C C 1
ATOM 4838 O O . GLU C 1 156 ? -10.217 28.726 72.041 1.00 30.89 239 GLU C O 1
ATOM 4844 N N . ILE C 1 157 ? -9.176 29.675 73.813 1.00 28.85 240 ILE C N 1
ATOM 4845 C CA . ILE C 1 157 ? -8.362 28.489 74.082 1.00 28.14 240 ILE C CA 1
ATOM 4846 C C . ILE C 1 157 ? -9.293 27.321 74.396 1.00 28.23 240 ILE C C 1
ATOM 4847 O O . ILE C 1 157 ? -9.108 26.222 73.878 1.00 28.69 240 ILE C O 1
ATOM 4852 N N . SER C 1 158 ? -10.316 27.590 75.203 1.00 29.94 241 SER C N 1
ATOM 4853 C CA . SER C 1 158 ? -11.290 26.571 75.587 1.00 31.47 241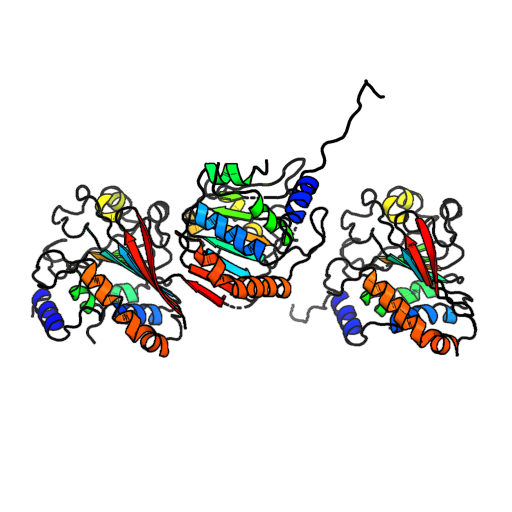 SER C CA 1
ATOM 4854 C C . SER C 1 158 ? -12.116 26.078 74.401 1.00 32.89 241 SER C C 1
ATOM 4855 O O . SER C 1 158 ? -12.375 24.881 74.279 1.00 32.86 241 SER C O 1
ATOM 4858 N N . GLU C 1 159 ? -12.518 27.007 73.533 1.00 33.43 242 GLU C N 1
ATOM 4859 C CA . GLU C 1 159 ? -13.187 26.679 72.281 1.00 35.46 242 GLU C CA 1
ATOM 4860 C C . GLU C 1 159 ? -12.337 25.742 71.434 1.00 34.09 242 GLU C C 1
ATOM 4861 O O . GLU C 1 159 ? -12.851 24.800 70.828 1.00 36.28 242 GLU C O 1
ATOM 4867 N N . LEU C 1 160 ? -11.030 26.001 71.408 1.00 31.55 243 LEU C N 1
ATOM 4868 C CA . LEU C 1 160 ? -10.120 25.268 70.537 1.00 29.56 243 LEU C CA 1
ATOM 4869 C C . LEU C 1 160 ? -9.432 24.145 71.308 1.00 28.63 243 LEU C C 1
ATOM 4870 O O . LEU C 1 160 ? -8.206 24.070 71.365 1.00 26.45 243 LEU C O 1
ATOM 4875 N N . SER C 1 161 ? -10.232 23.274 71.920 1.00 27.27 244 SER C N 1
ATOM 4876 C CA . SER C 1 161 ? -9.695 22.322 72.895 1.00 27.21 244 SER C CA 1
ATOM 4877 C C . SER C 1 161 ? -8.692 21.362 72.260 1.00 26.40 244 SER C C 1
ATOM 4878 O O . SER C 1 161 ? -7.700 21.016 72.889 1.00 25.44 244 SER C O 1
ATOM 4881 N N . ASP C 1 162 ? -8.921 20.939 71.016 1.00 26.28 245 ASP C N 1
ATOM 4882 C CA . ASP C 1 162 ? -7.930 20.066 70.366 1.00 25.68 245 ASP C CA 1
ATOM 4883 C C . ASP C 1 162 ? -6.626 20.808 70.088 1.00 24.55 245 ASP C C 1
ATOM 4884 O O . ASP C 1 162 ? -5.546 20.217 70.138 1.00 23.72 245 ASP C O 1
ATOM 4889 N N . GLN C 1 163 ? -6.739 22.100 69.796 1.00 24.25 246 GLN C N 1
ATOM 4890 C CA . GLN C 1 163 ? -5.566 22.929 69.508 1.00 23.84 246 GLN C CA 1
ATOM 4891 C C . GLN C 1 163 ? -4.659 23.026 70.720 1.00 23.32 246 GLN C C 1
ATOM 4892 O O . GLN C 1 163 ? -3.438 23.078 70.585 1.00 23.38 246 GLN C O 1
ATOM 4898 N N . PHE C 1 164 ? -5.260 23.043 71.901 1.00 23.12 247 PHE C N 1
ATOM 4899 C CA . PHE C 1 164 ? -4.491 23.312 73.106 1.00 22.31 247 PHE C CA 1
ATOM 4900 C C . PHE C 1 164 ? -4.275 22.115 74.004 1.00 21.70 247 PHE C C 1
ATOM 4901 O O . PHE C 1 164 ? -3.423 22.157 74.894 1.00 21.24 247 PHE C O 1
ATOM 4909 N N . ALA C 1 165 ? -4.979 21.020 73.711 1.00 22.18 248 ALA C N 1
ATOM 4910 C CA . ALA C 1 165 ? -4.725 19.729 74.375 1.00 22.33 248 ALA C CA 1
ATOM 4911 C C . ALA C 1 165 ? -3.246 19.298 74.394 1.00 21.13 248 ALA C C 1
ATOM 4912 O O . ALA C 1 165 ? -2.789 18.752 75.396 1.00 21.07 248 ALA C O 1
ATOM 4914 N N . PRO C 1 166 ? -2.496 19.562 73.308 1.00 21.06 249 PRO C N 1
ATOM 4915 C CA . PRO C 1 166 ? -1.109 19.111 73.360 1.00 20.73 249 PRO C CA 1
ATOM 4916 C C . PRO C 1 166 ? -0.253 19.881 74.353 1.00 20.45 249 PRO C C 1
ATOM 4917 O O . PRO C 1 166 ? 0.906 19.523 74.539 1.00 20.60 249 PRO C O 1
ATOM 4921 N N . PHE C 1 167 ? -0.807 20.916 74.982 1.00 19.26 250 PHE C N 1
ATOM 4922 C CA . PHE C 1 167 ? -0.034 21.739 75.930 1.00 18.92 250 PHE C CA 1
ATOM 4923 C C . PHE C 1 167 ? -0.420 21.468 77.363 1.00 19.25 250 PHE C C 1
ATOM 4924 O O . PHE C 1 167 ? -0.021 22.201 78.255 1.00 19.83 250 PHE C O 1
ATOM 4932 N N . VAL C 1 168 ? -1.208 20.410 77.558 1.00 19.25 251 VAL C N 1
ATOM 4933 C CA A VAL C 1 168 ? -1.588 19.957 78.902 0.50 20.20 251 VAL C CA 1
ATOM 4934 C CA B VAL C 1 168 ? -1.624 19.952 78.893 0.50 19.42 251 VAL C CA 1
ATOM 4935 C C . VAL C 1 168 ? -1.256 18.487 79.086 1.00 20.64 251 VAL C C 1
ATOM 4936 O O . VAL C 1 168 ? -1.240 17.721 78.121 1.00 20.71 251 VAL C O 1
ATOM 4943 N N . GLY C 1 169 ? -0.969 18.115 80.326 1.00 21.22 252 GLY C N 1
ATOM 4944 C CA . GLY C 1 169 ? -0.707 16.717 80.695 1.00 22.52 252 GLY C CA 1
ATOM 4945 C C . GLY C 1 169 ? 0.743 16.308 80.510 1.00 23.18 252 GLY C C 1
ATOM 4946 O O . GLY C 1 169 ? 1.076 15.123 80.531 1.00 26.11 252 GLY C O 1
ATOM 4947 N N . ILE C 1 170 ? 1.604 17.298 80.346 1.00 22.94 253 ILE C N 1
ATOM 4948 C CA . ILE C 1 170 ? 3.026 17.094 80.120 1.00 22.74 253 ILE C CA 1
ATOM 4949 C C . ILE C 1 170 ? 3.743 18.184 80.929 1.00 21.47 253 ILE C C 1
ATOM 4950 O O . ILE C 1 170 ? 3.240 19.312 81.024 1.00 21.69 253 ILE C O 1
ATOM 4955 N N . PHE C 1 171 ? 4.893 17.833 81.513 1.00 21.11 254 PHE C N 1
ATOM 4956 C CA . PHE C 1 171 ? 5.778 18.796 82.183 1.00 20.67 254 PHE C CA 1
ATOM 4957 C C . PHE C 1 171 ? 5.098 19.538 83.329 1.00 21.42 254 PHE C C 1
ATOM 4958 O O . PHE C 1 171 ? 5.456 20.678 83.635 1.00 22.68 254 PHE C O 1
ATOM 4966 N N . GLY C 1 172 ? 4.105 18.900 83.940 1.00 21.08 255 GLY C N 1
ATOM 4967 C CA . GLY C 1 172 ? 3.364 19.519 85.040 1.00 21.47 255 GLY C CA 1
ATOM 4968 C C . GLY C 1 172 ? 2.311 20.538 84.615 1.00 20.81 255 GLY C C 1
ATOM 4969 O O . GLY C 1 172 ? 1.727 21.218 85.458 1.00 22.45 255 GLY C O 1
ATOM 4970 N N . SER C 1 173 ? 2.062 20.650 83.316 1.00 19.36 256 SER C N 1
ATOM 4971 C CA . SER C 1 173 ? 0.962 21.476 82.844 1.00 19.09 256 SER C CA 1
ATOM 4972 C C . SER C 1 173 ? -0.347 20.721 83.074 1.00 20.15 256 SER C C 1
ATOM 4973 O O . SER C 1 173 ? -0.459 19.549 82.716 1.00 21.77 256 SER C O 1
ATOM 4976 N N . THR C 1 174 ? -1.340 21.399 83.645 1.00 19.01 257 THR C N 1
ATOM 4977 C CA . THR C 1 174 ? -2.586 20.755 84.092 1.00 19.59 257 THR C CA 1
ATOM 4978 C C . THR C 1 174 ? -3.756 21.636 83.717 1.00 20.28 257 THR C C 1
ATOM 4979 O O . THR C 1 174 ? -3.559 22.761 83.263 1.00 19.40 257 THR C O 1
ATOM 4983 N N . LYS C 1 175 ? -4.974 21.139 83.944 1.00 20.12 258 LYS C N 1
ATOM 4984 C CA . LYS C 1 175 ? -6.169 21.994 83.932 1.00 21.54 258 LYS C CA 1
ATOM 4985 C C . LYS C 1 175 ? -5.924 23.325 84.661 1.00 20.96 258 LYS C C 1
ATOM 4986 O O . LYS C 1 175 ? -6.272 24.399 84.146 1.00 21.14 258 LYS C O 1
ATOM 4992 N N . GLU C 1 176 ? -5.322 23.234 85.850 1.00 19.92 259 GLU C N 1
ATOM 4993 C CA . GLU C 1 176 ? -5.059 24.398 86.684 1.00 20.42 259 GLU C CA 1
ATOM 4994 C C . GLU C 1 176 ? -4.112 25.393 86.039 1.00 19.77 259 GLU C C 1
ATOM 4995 O O . GLU C 1 176 ? -4.285 26.612 86.210 1.00 20.46 259 GLU C O 1
ATOM 5001 N N . THR C 1 177 ? -3.134 24.907 85.273 1.00 19.34 260 THR C N 1
ATOM 5002 C CA . THR C 1 177 ? -2.260 25.811 84.515 1.00 19.72 260 THR C CA 1
ATOM 5003 C C . THR C 1 177 ? -3.083 26.761 83.660 1.00 19.22 260 THR C C 1
ATOM 5004 O O . THR C 1 177 ? -2.804 27.966 83.578 1.00 20.05 260 THR C O 1
ATOM 5008 N N . PHE C 1 178 ? -4.122 26.215 83.035 1.00 19.92 261 PHE C N 1
ATOM 5009 C CA . PHE C 1 178 ? -4.937 27.001 82.115 1.00 20.47 261 PHE C CA 1
ATOM 5010 C C . PHE C 1 178 ? -6.004 27.840 82.798 1.00 21.15 261 PHE C C 1
ATOM 5011 O O . PHE C 1 178 ? -6.290 28.944 82.339 1.00 23.34 261 PHE C O 1
ATOM 5019 N N . ILE C 1 179 ? -6.553 27.351 83.911 1.00 21.17 262 ILE C N 1
ATOM 5020 C CA . ILE C 1 179 ? -7.408 28.184 84.755 1.00 22.88 262 ILE C CA 1
ATOM 5021 C C . ILE C 1 179 ? -6.623 29.379 85.292 1.00 21.94 262 ILE C C 1
ATOM 5022 O O . ILE C 1 179 ? -7.089 30.523 85.248 1.00 23.34 262 ILE C O 1
ATOM 5027 N N . ASN C 1 180 ? -5.417 29.096 85.777 1.00 20.95 263 ASN C N 1
ATOM 5028 C CA . ASN C 1 180 ? -4.544 30.122 86.330 1.00 21.10 263 ASN C CA 1
ATOM 5029 C C . ASN C 1 180 ? -4.035 31.069 85.276 1.00 20.97 263 ASN C C 1
ATOM 5030 O O . ASN C 1 180 ? -3.826 32.249 85.550 1.00 22.54 263 ASN C O 1
ATOM 5035 N N . GLY C 1 181 ? -3.794 30.536 84.081 1.00 20.62 264 GLY C N 1
ATOM 5036 C CA . GLY C 1 181 ? -3.206 31.331 82.999 1.00 21.32 264 GLY C CA 1
ATOM 5037 C C . GLY C 1 181 ? -1.717 31.600 83.130 1.00 21.55 264 GLY C C 1
ATOM 5038 O O . GLY C 1 181 ? -1.229 32.646 82.721 1.00 22.66 264 GLY C O 1
ATOM 5039 N N . ASN C 1 182 ? -0.983 30.644 83.683 1.00 21.09 265 ASN C N 1
ATOM 5040 C CA . ASN C 1 182 ? 0.453 30.845 83.951 1.00 21.07 265 ASN C CA 1
ATOM 5041 C C . ASN C 1 182 ? 1.127 29.495 84.105 1.00 20.51 265 ASN C C 1
ATOM 5042 O O . ASN C 1 182 ? 0.882 28.788 85.085 1.00 21.40 265 ASN C O 1
ATOM 5047 N N . PHE C 1 183 ? 1.967 29.144 83.136 1.00 20.06 266 PHE C N 1
ATOM 5048 C CA . PHE C 1 183 ? 2.878 28.014 83.282 1.00 20.36 266 PHE C CA 1
ATOM 5049 C C . PHE C 1 183 ? 4.255 28.513 83.707 1.00 20.22 266 PHE C C 1
ATOM 5050 O O . PHE C 1 183 ? 4.944 29.148 82.929 1.00 20.11 266 PHE C O 1
ATOM 5058 N N . PRO C 1 184 ? 4.662 28.229 84.958 1.00 21.48 267 PRO C N 1
ATOM 5059 C CA . PRO C 1 184 ? 5.939 28.758 85.474 1.00 22.27 267 PRO C CA 1
ATOM 5060 C C . PRO C 1 184 ? 7.144 27.930 85.002 1.00 22.64 267 PRO C C 1
ATOM 5061 O O . PRO C 1 184 ? 7.844 27.290 85.791 1.00 23.87 267 PRO C O 1
ATOM 5065 N N . GLY C 1 185 ? 7.356 27.957 83.698 1.00 21.38 268 GLY C N 1
ATOM 5066 C CA . GLY C 1 185 ? 8.514 27.334 83.070 1.00 20.50 268 GLY C CA 1
ATOM 5067 C C . GLY C 1 185 ? 8.377 27.542 81.590 1.00 20.39 268 GLY C C 1
ATOM 5068 O O . GLY C 1 185 ? 7.612 28.401 81.140 1.00 19.83 268 GLY C O 1
ATOM 5069 N N . THR C 1 186 ? 9.117 26.767 80.814 1.00 20.40 269 THR C N 1
ATOM 5070 C CA . THR C 1 186 ? 9.088 26.894 79.360 1.00 21.10 269 THR C CA 1
ATOM 5071 C C . THR C 1 186 ? 8.919 25.517 78.769 1.00 21.27 269 THR C C 1
ATOM 5072 O O . THR C 1 186 ? 9.641 24.591 79.138 1.00 20.40 269 THR C O 1
ATOM 5076 N N . PHE C 1 187 ? 7.980 25.363 77.848 1.00 20.17 270 PHE C N 1
ATOM 5077 C CA . PHE C 1 187 ? 8.130 24.234 76.949 1.00 23.40 270 PHE C CA 1
ATOM 5078 C C . PHE C 1 187 ? 7.752 24.499 75.541 1.00 21.66 270 PHE C C 1
ATOM 5079 O O . PHE C 1 187 ? 6.894 25.346 75.215 1.00 21.72 270 PHE C O 1
ATOM 5087 N N . PHE C 1 188 ? 8.478 23.763 74.724 1.00 21.34 271 PHE C N 1
ATOM 5088 C CA . PHE C 1 188 ? 8.327 23.803 73.295 1.00 19.55 271 PHE C CA 1
ATOM 5089 C C . PHE C 1 188 ? 7.645 22.524 72.880 1.00 20.03 271 PHE C C 1
ATOM 5090 O O . PHE C 1 188 ? 7.894 21.460 73.472 1.00 20.08 271 PHE C O 1
ATOM 5098 N N . ARG C 1 189 ? 6.797 22.637 71.867 1.00 19.95 272 ARG C N 1
ATOM 5099 C CA . ARG C 1 189 ? 6.261 21.481 71.137 1.00 19.42 272 ARG C CA 1
ATOM 5100 C C . ARG C 1 189 ? 6.652 21.631 69.679 1.00 20.27 272 ARG C C 1
ATOM 5101 O O . ARG C 1 189 ? 6.387 22.678 69.068 1.00 21.17 272 ARG C O 1
ATOM 5109 N N . PHE C 1 190 ? 7.333 20.615 69.151 1.00 20.21 273 PHE C N 1
ATOM 5110 C CA . PHE C 1 190 ? 7.791 20.608 67.769 1.00 21.14 273 PHE C CA 1
ATOM 5111 C C . PHE C 1 190 ? 7.112 19.458 67.043 1.00 21.71 273 PHE C C 1
ATOM 5112 O O . PHE C 1 190 ? 7.607 18.340 67.056 1.00 22.95 273 PHE C O 1
ATOM 5120 N N . PRO C 1 191 ? 5.947 19.723 66.424 1.00 21.63 274 PRO C N 1
ATOM 5121 C CA . PRO C 1 191 ? 5.239 18.658 65.710 1.00 22.68 274 PRO C CA 1
ATOM 5122 C C . PRO C 1 191 ? 6.093 18.144 64.566 1.00 23.47 274 PRO C C 1
ATOM 5123 O O . PRO C 1 191 ? 6.576 18.936 63.754 1.00 24.17 274 PRO C O 1
ATOM 5127 N N . LEU C 1 192 ? 6.316 16.834 64.527 1.00 23.83 275 LEU C N 1
ATOM 5128 C CA . LEU C 1 192 ? 7.299 16.274 63.594 1.00 25.24 275 LEU C CA 1
ATOM 5129 C C . LEU C 1 192 ? 6.791 16.376 62.161 1.00 25.77 275 LEU C C 1
ATOM 5130 O O . LEU C 1 192 ? 5.637 16.036 61.879 1.00 26.48 275 LEU C O 1
ATOM 5135 N N . ARG C 1 193 ? 7.636 16.878 61.267 1.00 25.83 276 ARG C N 1
ATOM 5136 C CA . ARG C 1 193 ? 7.215 17.086 59.877 1.00 25.67 276 ARG C CA 1
ATOM 5137 C C . ARG C 1 193 ? 6.841 15.765 59.224 1.00 27.01 276 ARG C C 1
ATOM 5138 O O . ARG C 1 193 ? 7.640 14.828 59.204 1.00 27.81 276 ARG C O 1
ATOM 5146 N N . LEU C 1 194 ? 5.635 15.721 58.673 1.00 27.72 277 LEU C N 1
ATOM 5147 C CA . LEU C 1 194 ? 5.156 14.525 57.973 1.00 28.93 277 LEU C CA 1
ATOM 5148 C C . LEU C 1 194 ? 4.824 14.763 56.506 1.00 29.63 277 LEU C C 1
ATOM 5149 O O . LEU C 1 194 ? 4.457 13.821 55.807 1.00 29.72 277 LEU C O 1
ATOM 5154 N N . GLN C 1 195 ? 4.921 16.010 56.056 1.00 29.21 278 GLN C N 1
ATOM 5155 C CA . GLN C 1 195 ? 4.897 16.338 54.630 1.00 31.93 278 GLN C CA 1
ATOM 5156 C C . GLN C 1 195 ? 6.035 17.287 54.310 1.00 30.67 278 GLN C C 1
ATOM 5157 O O . GLN C 1 195 ? 6.246 18.257 55.038 1.00 29.60 278 GLN C O 1
ATOM 5163 N N . PRO C 1 196 ? 6.772 17.035 53.214 1.00 30.81 279 PRO C N 1
ATOM 5164 C CA . PRO C 1 196 ? 7.852 17.979 52.895 1.00 30.89 279 PRO C CA 1
ATOM 5165 C C . PRO C 1 196 ? 7.321 19.386 52.617 1.00 31.36 279 PRO C C 1
ATOM 5166 O O . PRO C 1 196 ? 6.194 19.551 52.140 1.00 33.65 279 PRO C O 1
ATOM 5170 N N . SER C 1 197 ? 8.122 20.389 52.956 1.00 31.22 280 SER C N 1
ATOM 5171 C CA . SER C 1 197 ? 7.738 21.775 52.757 1.00 32.08 280 SER C CA 1
ATOM 5172 C C . SER C 1 197 ? 8.826 22.495 51.977 1.00 33.95 280 SER C C 1
ATOM 5173 O O . SER C 1 197 ? 9.884 21.924 51.704 1.00 34.01 280 SER C O 1
ATOM 5176 N N . GLN C 1 198 ? 8.579 23.759 51.647 1.00 36.02 281 GLN C N 1
ATOM 5177 C CA . GLN C 1 198 ? 9.617 24.625 51.080 1.00 38.02 281 GLN C CA 1
ATOM 5178 C C . GLN C 1 198 ? 10.852 24.698 51.973 1.00 36.86 281 GLN C C 1
ATOM 5179 O O . GLN C 1 198 ? 11.978 24.713 51.484 1.00 38.11 281 GLN C O 1
ATOM 5185 N N . LEU C 1 199 ? 10.628 24.715 53.286 1.00 35.49 282 LEU C N 1
ATOM 5186 C CA . LEU C 1 199 ? 11.699 24.755 54.277 1.00 34.75 282 LEU C CA 1
ATOM 5187 C C . LEU C 1 199 ? 12.600 23.527 54.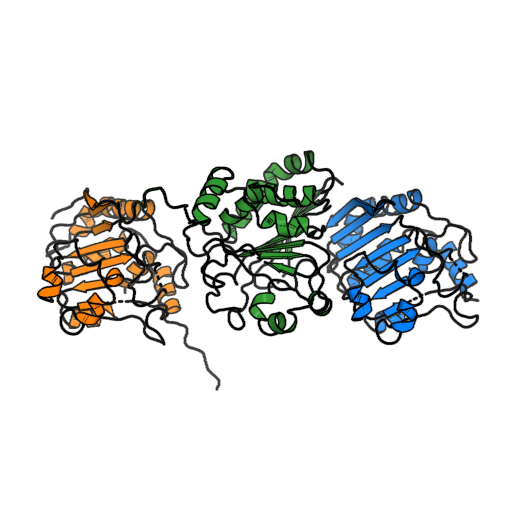278 1.00 34.71 282 LEU C C 1
ATOM 5188 O O . LEU C 1 199 ? 13.825 23.646 54.340 1.00 35.47 282 LEU C O 1
ATOM 5193 N N . SER C 1 200 ? 11.990 22.346 54.232 1.00 34.13 283 SER C N 1
ATOM 5194 C CA . SER C 1 200 ? 12.716 21.104 54.460 1.00 33.81 283 SER C CA 1
ATOM 5195 C C . SER C 1 200 ? 11.922 19.919 53.939 1.00 34.48 283 SER C C 1
ATOM 5196 O O . SER C 1 200 ? 10.698 19.865 54.095 1.00 33.92 283 SER C O 1
ATOM 5199 N N . SER C 1 201 ? 12.631 18.961 53.352 1.00 36.10 284 SER C N 1
ATOM 5200 C CA . SER C 1 201 ? 12.059 17.650 53.054 1.00 38.11 284 SER C CA 1
ATOM 5201 C C . SER C 1 201 ? 12.363 16.587 54.111 1.00 37.55 284 SER C C 1
ATOM 5202 O O . SER C 1 201 ? 11.858 15.463 54.016 1.00 37.67 284 SER C O 1
ATOM 5205 N N . ASN C 1 202 ? 13.156 16.942 55.125 1.00 38.41 285 ASN C N 1
ATOM 5206 C CA . ASN C 1 202 ? 13.329 16.096 56.313 1.00 38.07 285 ASN C CA 1
ATOM 5207 C C . ASN C 1 202 ? 12.001 15.741 56.960 1.00 36.36 285 ASN C C 1
ATOM 5208 O O . ASN C 1 202 ? 11.351 16.587 57.564 1.00 33.47 285 ASN C O 1
ATOM 5213 N N . LEU C 1 203 ? 11.599 14.483 56.839 1.00 34.96 286 LEU C N 1
ATOM 5214 C CA . LEU C 1 203 ? 10.432 14.009 57.558 1.00 33.90 286 LEU C CA 1
ATOM 5215 C C . LEU C 1 203 ? 10.834 13.245 58.796 1.00 34.20 286 LEU C C 1
ATOM 5216 O O . LEU C 1 203 ? 11.705 12.370 58.743 1.00 36.56 286 LEU C O 1
ATOM 5221 N N . TYR C 1 204 ? 10.210 13.592 59.916 1.00 39.70 287 TYR C N 1
ATOM 5222 C CA . TYR C 1 204 ? 10.589 13.003 61.185 1.00 38.67 287 TYR C CA 1
ATOM 5223 C C . TYR C 1 204 ? 9.534 12.061 61.732 1.00 40.49 287 TYR C C 1
ATOM 5224 O O . TYR C 1 204 ? 8.326 12.280 61.578 1.00 41.48 287 TYR C O 1
ATOM 5233 N N . ASN C 1 205 ? 10.025 10.980 62.323 1.00 41.66 288 ASN C N 1
ATOM 5234 C CA . ASN C 1 205 ? 9.207 9.999 63.005 1.00 42.53 288 ASN C CA 1
ATOM 5235 C C . ASN C 1 205 ? 9.862 9.665 64.336 1.00 42.29 288 ASN C C 1
ATOM 5236 O O . ASN C 1 205 ? 10.938 10.186 64.650 1.00 41.60 288 ASN C O 1
ATOM 5241 N N . LYS C 1 206 ? 9.217 8.792 65.107 1.00 42.01 289 LYS C N 1
ATOM 5242 C CA . LYS C 1 206 ? 9.812 8.180 66.302 1.00 40.13 289 LYS C CA 1
ATOM 5243 C C . LYS C 1 206 ? 11.273 7.775 66.100 1.00 39.62 289 LYS C C 1
ATOM 5244 O O . LYS C 1 206 ? 12.138 8.116 66.903 1.00 37.23 289 LYS C O 1
ATOM 5250 N N . GLN C 1 207 ? 11.542 7.043 65.022 1.00 40.46 290 GLN C N 1
ATOM 5251 C CA . GLN C 1 207 ? 12.863 6.457 64.812 1.00 40.82 290 GLN C CA 1
ATOM 5252 C C . GLN C 1 207 ? 13.968 7.509 64.645 1.00 39.02 290 GLN C C 1
ATOM 5253 O O . GLN C 1 207 ? 15.038 7.394 65.246 1.00 37.60 290 GLN C O 1
ATOM 5259 N N . LYS C 1 208 ? 13.710 8.525 63.827 1.00 37.49 291 LYS C N 1
ATOM 5260 C CA . LYS C 1 208 ? 14.702 9.575 63.602 1.00 36.57 291 LYS C CA 1
ATOM 5261 C C . LYS C 1 208 ? 14.905 10.458 64.827 1.00 33.90 291 LYS C C 1
ATOM 5262 O O . LYS C 1 208 ? 16.005 10.993 65.035 1.00 32.42 291 LYS C O 1
ATOM 5268 N N . VAL C 1 209 ? 13.855 10.621 65.629 1.00 32.25 292 VAL C N 1
ATOM 5269 C CA . VAL C 1 209 ? 13.995 11.287 66.930 1.00 31.07 292 VAL C CA 1
ATOM 5270 C C . VAL C 1 209 ? 14.837 10.460 67.902 1.00 31.14 292 VAL C C 1
ATOM 5271 O O . VAL C 1 209 ? 15.743 10.983 68.538 1.00 31.17 292 VAL C O 1
ATOM 5275 N N . LEU C 1 210 ? 14.541 9.170 68.012 1.00 33.58 293 LEU C N 1
ATOM 5276 C CA . LEU C 1 210 ? 15.360 8.291 68.858 1.00 34.32 293 LEU C CA 1
ATOM 5277 C C . LEU C 1 210 ? 16.827 8.227 68.409 1.00 35.80 293 LEU C C 1
ATOM 5278 O O . LEU C 1 210 ? 17.725 8.051 69.238 1.00 34.51 293 LEU C O 1
ATOM 5283 N N . GLU C 1 211 ? 17.064 8.387 67.106 1.00 36.99 294 GLU C N 1
ATOM 5284 C CA . GLU C 1 211 ? 18.429 8.531 66.586 1.00 37.74 294 GLU C CA 1
ATOM 5285 C C . GLU C 1 211 ? 19.111 9.839 67.010 1.00 36.67 294 GLU C C 1
ATOM 5286 O O . GLU C 1 211 ? 20.309 9.836 67.305 1.00 36.78 294 GLU C O 1
ATOM 5292 N N . LEU C 1 212 ? 18.359 10.942 67.057 1.00 34.89 295 LEU C N 1
ATOM 5293 C CA . LEU C 1 212 ? 18.863 12.182 67.667 1.00 33.81 295 LEU C CA 1
ATOM 5294 C C . LEU C 1 212 ? 19.192 11.988 69.144 1.00 32.97 295 LEU C C 1
ATOM 5295 O O . LEU C 1 212 ? 20.214 12.472 69.612 1.00 32.75 295 LEU C O 1
ATOM 5300 N N . PHE C 1 213 ? 18.319 11.287 69.870 1.00 31.24 296 PHE C N 1
ATOM 5301 C CA . PHE C 1 213 ? 18.554 10.978 71.290 1.00 30.78 296 PHE C CA 1
ATOM 5302 C C . PHE C 1 213 ? 19.836 10.164 71.462 1.00 32.54 296 PHE C C 1
ATOM 5303 O O . PHE C 1 213 ? 20.604 10.389 72.397 1.00 31.43 296 PHE C O 1
ATOM 5311 N N . GLU C 1 214 ? 20.043 9.204 70.562 1.00 35.44 297 GLU C N 1
ATOM 5312 C CA . GLU C 1 214 ? 21.260 8.396 70.543 1.00 38.76 297 GLU C CA 1
ATOM 5313 C C . GLU C 1 214 ? 22.506 9.231 70.291 1.00 38.33 297 GLU C C 1
ATOM 5314 O O . GLU C 1 214 ? 23.532 9.008 70.932 1.00 38.02 297 GLU C O 1
ATOM 5320 N N . SER C 1 215 ? 22.406 10.196 69.375 1.00 38.67 298 SER C N 1
ATOM 5321 C CA . SER C 1 215 ? 23.530 11.076 69.045 1.00 40.49 298 SER C CA 1
ATOM 5322 C C . SER C 1 215 ? 23.895 11.962 70.227 1.00 39.38 298 SER C C 1
ATOM 5323 O O . SER C 1 215 ? 25.066 12.094 70.580 1.00 40.06 298 SER C O 1
ATOM 5326 N N . PHE C 1 216 ? 22.886 12.567 70.846 1.00 36.92 299 PHE C N 1
ATOM 5327 C CA . PHE C 1 216 ? 23.120 13.338 72.060 1.00 36.60 299 PHE C CA 1
ATOM 5328 C C . PHE C 1 216 ? 23.744 12.493 73.170 1.00 37.18 299 PHE C C 1
ATOM 5329 O O . PHE C 1 216 ? 24.689 12.936 73.831 1.00 37.75 299 PHE C O 1
ATOM 5337 N N . ARG C 1 217 ? 23.213 11.286 73.373 1.00 37.46 300 ARG C N 1
ATOM 5338 C CA . ARG C 1 217 ? 23.676 10.390 74.428 1.00 39.27 300 ARG C CA 1
ATOM 5339 C C . ARG C 1 217 ? 25.191 10.190 74.371 1.00 40.27 300 ARG C C 1
ATOM 5340 O O . ARG C 1 217 ? 25.877 10.307 75.388 1.00 40.67 300 ARG C O 1
ATOM 5348 N N . ALA C 1 218 ? 25.699 9.918 73.172 1.00 40.30 301 ALA C N 1
ATOM 5349 C CA . ALA C 1 218 ? 27.137 9.766 72.940 1.00 42.04 301 ALA C CA 1
ATOM 5350 C C . ALA C 1 218 ? 27.951 10.989 73.376 1.00 41.96 301 ALA C C 1
ATOM 5351 O O . ALA C 1 218 ? 29.097 10.848 73.816 1.00 42.55 301 ALA C O 1
ATOM 5353 N N . ASP C 1 219 ? 27.357 12.176 73.264 1.00 40.21 302 ASP C N 1
ATOM 5354 C CA . ASP C 1 219 ? 28.086 13.438 73.421 1.00 39.56 302 ASP C CA 1
ATOM 5355 C C . ASP C 1 219 ? 27.743 14.167 74.720 1.00 38.56 302 ASP C C 1
ATOM 5356 O O . ASP C 1 219 ? 28.164 15.311 74.928 1.00 37.09 302 ASP C O 1
ATOM 5361 N N . ALA C 1 220 ? 26.961 13.516 75.578 1.00 35.29 303 ALA C N 1
ATOM 5362 C CA . ALA C 1 220 ? 26.226 14.210 76.639 1.00 34.17 303 ALA C CA 1
ATOM 5363 C C . ALA C 1 220 ? 27.162 14.788 77.705 1.00 34.57 303 ALA C C 1
ATOM 5364 O O . ALA C 1 220 ? 26.950 15.903 78.194 1.00 34.08 303 ALA C O 1
ATOM 5366 N N . ASP C 1 221 ? 28.185 14.019 78.061 1.00 36.00 304 ASP C N 1
ATOM 5367 C CA . ASP C 1 221 ? 29.164 14.450 79.053 1.00 37.82 304 ASP C CA 1
ATOM 5368 C C . ASP C 1 221 ? 29.925 15.690 78.590 1.00 37.34 304 ASP C C 1
ATOM 5369 O O . ASP C 1 221 ? 30.103 16.636 79.364 1.00 37.47 304 ASP C O 1
ATOM 5374 N N . THR C 1 222 ? 30.338 15.683 77.325 1.00 36.49 305 THR C N 1
ATOM 5375 C CA . THR C 1 222 ? 30.969 16.844 76.679 1.00 37.55 305 THR C CA 1
ATOM 5376 C C . THR C 1 222 ? 30.083 18.097 76.740 1.00 35.47 305 THR C C 1
ATOM 5377 O O . THR C 1 222 ? 30.555 19.192 77.057 1.00 35.04 305 THR C O 1
ATOM 5381 N N . VAL C 1 223 ? 28.800 17.934 76.443 1.00 32.38 306 VAL C N 1
ATOM 5382 C CA . VAL C 1 223 ? 27.866 19.051 76.455 1.00 32.42 306 VAL C CA 1
ATOM 5383 C C . VAL C 1 223 ? 27.775 19.660 77.860 1.00 32.68 306 VAL C C 1
ATOM 5384 O O . VAL C 1 223 ? 27.947 20.870 78.013 1.00 31.70 306 VAL C O 1
ATOM 5388 N N . LEU C 1 224 ? 27.562 18.817 78.875 1.00 33.26 307 LEU C N 1
ATOM 5389 C CA . LEU C 1 224 ? 27.394 19.308 80.253 1.00 33.08 307 LEU C CA 1
ATOM 5390 C C . LEU C 1 224 ? 28.668 19.958 80.801 1.00 33.21 307 LEU C C 1
ATOM 5391 O O . LEU C 1 224 ? 28.603 20.790 81.711 1.00 31.91 307 LEU C O 1
ATOM 5396 N N . LEU C 1 225 ? 29.810 19.574 80.226 1.00 33.02 308 LEU C N 1
ATOM 5397 C CA . LEU C 1 225 ? 31.140 20.112 80.562 1.00 33.29 308 LEU C CA 1
ATOM 5398 C C . LEU C 1 225 ? 31.202 21.637 80.553 1.00 31.01 308 LEU C C 1
ATOM 5399 O O . LEU C 1 225 ? 31.938 22.232 81.341 1.00 33.02 308 LEU C O 1
ATOM 5404 N N . PHE C 1 226 ? 30.464 22.269 79.643 1.00 27.02 309 PHE C N 1
ATOM 5405 C CA . PHE C 1 226 ? 30.557 23.708 79.482 1.00 26.61 309 PHE C CA 1
ATOM 5406 C C . PHE C 1 226 ? 29.330 24.436 80.001 1.00 27.43 309 PHE C C 1
ATOM 5407 O O . PHE C 1 226 ? 29.177 25.632 79.772 1.00 30.86 309 PHE C O 1
ATOM 5415 N N . LEU C 1 227 ? 28.478 23.722 80.724 1.00 25.80 310 LEU C N 1
ATOM 5416 C CA . LEU C 1 227 ? 27.295 24.350 81.316 1.00 25.20 310 LEU C CA 1
ATOM 5417 C C . LEU C 1 227 ? 27.460 24.595 82.805 1.00 25.72 310 LEU C C 1
ATOM 5418 O O . LEU C 1 227 ? 28.061 23.792 83.517 1.00 28.33 310 LEU C O 1
ATOM 5423 N N . LYS C 1 228 ? 26.915 25.715 83.254 1.00 26.48 311 LYS C N 1
ATOM 5424 C CA . LYS C 1 228 ? 27.021 26.136 84.639 1.00 27.47 311 LYS C CA 1
ATOM 5425 C C . LYS C 1 228 ? 25.676 25.991 85.337 1.00 27.19 311 LYS C C 1
ATOM 5426 O O . LYS C 1 228 ? 25.595 25.484 86.457 1.00 30.92 311 LYS C O 1
ATOM 5432 N N . SER C 1 229 ? 24.628 26.436 84.659 1.00 24.93 312 SER C N 1
ATOM 5433 C CA . SER C 1 229 ? 23.303 26.526 85.257 1.00 24.58 312 SER C CA 1
ATOM 5434 C C . SER C 1 229 ? 22.557 25.198 85.087 1.00 23.12 312 SER C C 1
ATOM 5435 O O . SER C 1 229 ? 22.023 24.644 86.061 1.00 21.92 312 SER C O 1
ATOM 5438 N N . VAL C 1 230 ? 22.533 24.695 83.856 1.00 21.33 313 VAL C N 1
ATOM 5439 C CA . VAL C 1 230 ? 21.894 23.423 83.559 1.00 19.77 313 VAL C CA 1
ATOM 5440 C C . VAL C 1 230 ? 22.710 22.292 84.173 1.00 20.39 313 VAL C C 1
ATOM 5441 O O . VAL C 1 230 ? 23.906 22.153 83.881 1.00 22.08 313 VAL C O 1
ATOM 5445 N N . GLN C 1 231 ? 22.054 21.482 84.995 1.00 19.84 314 GLN C N 1
ATOM 5446 C CA . GLN C 1 231 ? 22.715 20.435 85.757 1.00 20.44 314 GLN C CA 1
ATOM 5447 C C . GLN C 1 231 ? 22.128 19.056 85.482 1.00 21.02 314 GLN C C 1
ATOM 5448 O O . GLN C 1 231 ? 22.572 18.062 86.050 1.00 21.60 314 GLN C O 1
ATOM 5454 N N . ASP C 1 232 ? 21.105 18.997 84.638 1.00 20.21 315 ASP C N 1
ATOM 5455 C CA . ASP C 1 232 ? 20.282 17.793 84.515 1.00 20.55 315 ASP C CA 1
ATOM 5456 C C . ASP C 1 232 ? 19.634 17.878 83.146 1.00 20.67 315 ASP C C 1
ATOM 5457 O O . ASP C 1 232 ? 18.889 18.811 82.875 1.00 20.23 315 ASP C O 1
ATOM 5462 N N . VAL C 1 233 ? 19.987 16.945 82.259 1.00 19.34 316 VAL C N 1
ATOM 5463 C CA . VAL C 1 233 ? 19.349 16.816 80.949 1.00 20.33 316 VAL C CA 1
ATOM 5464 C C . VAL C 1 233 ? 18.823 15.401 80.818 1.00 19.66 316 VAL C C 1
ATOM 5465 O O . VAL C 1 233 ? 19.565 14.425 81.027 1.00 21.15 316 VAL C O 1
ATOM 5469 N N . SER C 1 234 ? 17.539 15.284 80.490 1.00 19.70 317 SER C N 1
ATOM 5470 C CA . SER C 1 234 ? 16.904 13.972 80.376 1.00 20.72 317 SER C CA 1
ATOM 5471 C C . SER C 1 234 ? 16.158 13.822 79.067 1.00 21.19 317 SER C C 1
ATOM 5472 O O . SER C 1 234 ? 15.702 14.806 78.467 1.00 21.91 317 SER C O 1
ATOM 5475 N N . LEU C 1 235 ? 16.025 12.567 78.651 1.00 20.62 318 LEU C N 1
ATOM 5476 C CA . LEU C 1 235 ? 15.316 12.223 77.435 1.00 21.46 318 LEU C CA 1
ATOM 5477 C C . LEU C 1 235 ? 14.278 11.181 77.779 1.00 20.62 318 LEU C C 1
ATOM 5478 O O . LEU C 1 235 ? 14.595 10.182 78.441 1.00 21.29 318 LEU C O 1
ATOM 5483 N N . TYR C 1 236 ? 13.038 11.430 77.363 1.00 20.49 319 TYR C N 1
ATOM 5484 C CA . TYR C 1 236 ? 11.909 10.529 77.624 1.00 22.04 319 TYR C CA 1
ATOM 5485 C C . TYR C 1 236 ? 11.182 10.165 76.337 1.00 22.79 319 TYR C C 1
ATOM 5486 O O . TYR C 1 236 ? 11.225 10.908 75.347 1.00 22.22 319 TYR C O 1
ATOM 5495 N N . VAL C 1 237 ? 10.471 9.036 76.374 1.00 23.44 320 VAL C N 1
ATOM 5496 C CA . VAL C 1 237 ? 9.447 8.713 75.382 1.00 25.36 320 VAL C CA 1
ATOM 5497 C C . VAL C 1 237 ? 8.087 8.572 76.069 1.00 26.11 320 VAL C C 1
ATOM 5498 O O . VAL C 1 237 ? 7.994 8.023 77.168 1.00 28.28 320 VAL C O 1
ATOM 5502 N N . ARG C 1 238 ? 7.042 9.106 75.438 1.00 26.55 321 ARG C N 1
ATOM 5503 C CA . ARG C 1 238 ? 5.668 8.725 75.741 1.00 29.64 321 ARG C CA 1
ATOM 5504 C C . ARG C 1 238 ? 5.046 8.011 74.551 1.00 30.60 321 ARG C C 1
ATOM 5505 O O . ARG C 1 238 ? 4.958 8.566 73.470 1.00 29.32 321 ARG C O 1
ATOM 5513 N N . GLU C 1 239 ? 4.623 6.762 74.755 1.00 34.57 322 GLU C N 1
ATOM 5514 C CA . GLU C 1 239 ? 3.938 6.009 73.706 1.00 39.97 322 GLU C CA 1
ATOM 5515 C C . GLU C 1 239 ? 2.482 6.456 73.590 1.00 42.48 322 GLU C C 1
ATOM 5516 O O . GLU C 1 239 ? 1.983 7.201 74.443 1.00 41.95 322 GLU C O 1
ATOM 5522 N N . ALA C 1 240 ? 1.808 6.005 72.532 1.00 45.81 323 ALA C N 1
ATOM 5523 C CA . ALA C 1 240 ? 0.524 6.574 72.140 1.00 50.27 323 ALA C CA 1
ATOM 5524 C C . ALA C 1 240 ? -0.561 6.150 73.124 1.00 53.84 323 ALA C C 1
ATOM 5525 O O . ALA C 1 240 ? -1.460 6.933 73.440 1.00 57.03 323 ALA C O 1
ATOM 5527 N N . ASP C 1 241 ? -0.447 4.912 73.604 1.00 55.78 324 ASP C N 1
ATOM 5528 C CA . ASP C 1 241 ? -1.211 4.398 74.741 1.00 58.75 324 ASP C CA 1
ATOM 5529 C C . ASP C 1 241 ? -1.000 5.220 76.012 1.00 58.15 324 ASP C C 1
ATOM 5530 O O . ASP C 1 241 ? -1.492 4.862 77.085 1.00 57.29 324 ASP C O 1
ATOM 5535 N N . THR C 1 243 ? 2.109 7.432 79.780 1.00 49.76 326 THR C N 1
ATOM 5536 C CA . THR C 1 243 ? 3.063 6.345 79.980 1.00 51.42 326 THR C CA 1
ATOM 5537 C C . THR C 1 243 ? 4.479 6.748 79.562 1.00 49.87 326 THR C C 1
ATOM 5538 O O . THR C 1 243 ? 4.973 6.301 78.522 1.00 52.45 326 THR C O 1
ATOM 5542 N N . GLU C 1 244 ? 5.120 7.590 80.375 1.00 48.53 327 GLU C N 1
ATOM 5543 C CA . GLU C 1 244 ? 6.494 8.032 80.128 1.00 45.24 327 GLU C CA 1
ATOM 5544 C C . GLU C 1 244 ? 7.520 6.937 80.452 1.00 44.52 327 GLU C C 1
ATOM 5545 O O . GLU C 1 244 ? 7.390 6.219 81.449 1.00 45.99 327 GLU C O 1
ATOM 5551 N N . LYS C 1 245 ? 8.527 6.807 79.591 1.00 38.28 328 LYS C N 1
ATOM 5552 C CA . LYS C 1 245 ? 9.714 6.017 79.883 1.00 37.05 328 LYS C CA 1
ATOM 5553 C C . LYS C 1 245 ? 10.929 6.926 79.812 1.00 33.15 328 LYS C C 1
ATOM 5554 O O . LYS C 1 245 ? 11.113 7.628 78.820 1.00 29.64 328 LYS C O 1
ATOM 5560 N N . LEU C 1 246 ? 11.743 6.920 80.865 1.00 31.67 329 LEU C N 1
ATOM 5561 C CA . LEU C 1 246 ? 13.061 7.562 80.820 1.00 29.84 329 LEU C CA 1
ATOM 5562 C C . LEU C 1 246 ? 14.018 6.776 79.927 1.00 30.30 329 LEU C C 1
ATOM 5563 O O . LEU C 1 246 ? 14.250 5.579 80.154 1.00 32.57 329 LEU C O 1
ATOM 5568 N N . VAL C 1 247 ? 14.538 7.448 78.901 1.00 27.77 330 VAL C N 1
ATOM 5569 C CA . VAL C 1 247 ? 15.523 6.889 77.970 1.00 28.56 330 VAL C CA 1
ATOM 5570 C C . VAL C 1 247 ? 16.928 7.084 78.526 1.00 27.57 330 VAL C C 1
ATOM 5571 O O . VAL C 1 247 ? 17.754 6.161 78.534 1.00 28.88 330 VAL C O 1
ATOM 5575 N N . PHE C 1 248 ? 17.219 8.303 78.964 1.00 25.99 331 PHE C N 1
ATOM 5576 C CA . PHE C 1 248 ? 18.572 8.659 79.364 1.00 26.11 331 PHE C CA 1
ATOM 5577 C C . PHE C 1 248 ? 18.523 9.894 80.255 1.00 24.83 331 PHE C C 1
ATOM 5578 O O . PHE C 1 248 ? 17.709 10.777 80.030 1.00 23.66 331 PHE C O 1
ATOM 5586 N N . ARG C 1 249 ? 19.368 9.950 81.274 1.00 23.98 332 ARG C N 1
ATOM 5587 C CA . ARG C 1 249 ? 19.629 11.218 81.955 1.00 23.59 332 ARG C CA 1
ATOM 5588 C C . ARG C 1 249 ? 21.127 11.400 82.129 1.00 23.49 332 ARG C C 1
ATOM 5589 O O . ARG C 1 249 ? 21.831 10.433 82.418 1.00 26.18 332 ARG C O 1
ATOM 5597 N N . VAL C 1 250 ? 21.587 12.636 81.976 1.00 23.78 333 VAL C N 1
ATOM 5598 C CA . VAL C 1 250 ? 22.910 13.043 82.421 1.00 24.27 333 VAL C CA 1
ATOM 5599 C C . VAL C 1 250 ? 22.807 14.188 83.434 1.00 24.70 333 VAL C C 1
ATOM 5600 O O . VAL C 1 250 ? 21.992 15.099 83.268 1.00 22.69 333 VAL C O 1
ATOM 5604 N N . THR C 1 251 ? 23.601 14.129 84.495 1.00 24.49 334 THR C N 1
ATOM 5605 C CA . THR C 1 251 ? 23.632 15.197 85.488 1.00 25.76 334 THR C CA 1
ATOM 5606 C C . THR C 1 251 ? 25.055 15.562 85.842 1.00 27.64 334 THR C C 1
ATOM 5607 O O . THR C 1 251 ? 25.980 14.756 85.667 1.00 28.56 334 THR C O 1
ATOM 5611 N N . SER C 1 252 ? 25.221 16.763 86.384 1.00 28.77 335 SER C N 1
ATOM 5612 C CA . SER C 1 252 ? 26.490 17.152 87.011 1.00 32.39 335 SER C CA 1
ATOM 5613 C C . SER C 1 252 ? 26.529 16.955 88.534 1.00 35.92 335 SER C C 1
ATOM 5614 O O . SER C 1 252 ? 27.465 17.415 89.196 1.00 36.18 335 SER C O 1
ATOM 5617 N N . SER C 1 253 ? 25.530 16.268 89.090 1.00 38.33 336 SER C N 1
ATOM 5618 C CA . SER C 1 253 ? 25.538 15.943 90.518 1.00 42.27 336 SER C CA 1
ATOM 5619 C C . SER C 1 253 ? 26.392 14.710 90.809 1.00 46.92 336 SER C C 1
ATOM 5620 O O . SER C 1 253 ? 26.533 13.821 89.963 1.00 48.99 336 SER C O 1
#

Solvent-accessible surface area: 32694 Å² total